Protein AF-A0A812QAG9-F1 (afdb_monomer_lite)

pLDDT: mean 77.65, std 22.78, range [25.92, 98.31]

Sequence (664 aa):
MPLLLDAAGLLHAEARAAWRAHPVFGRWWEGAVSALLARPFLTVRNLQTAVEHVLATSGYARPLLAPFFEWCIGHAAGITSLLALMQDLARPADGHYLPGPLQEVLLATLLGKAEALALARRLDETQQDPAAAPRLGLHVAGEAKPDAPQSGNPSFADSPPPPPHEPVPARPRLHLHWGEEPVPRLPAGGGPPILDGDTAQSVTGVSPPPGRNNTSPAPIDPIVPPAGRANVSQPSTPRAAAAGEGGAAGGMLTLRTALRAGLRLAAERSSPEEELKGWKLFMLAPRMLLHREPGTARISPEELQSRCDLFSQGLWQQLLQQAARAARASALVHIGEFSAVGHALVSEPLAPGNEDTLQQLCDPARRPNAPYAPISPDVLNYKPADAIAFPITAFLAALRTARRGAAACPSGMTNEHVRILLDEVEDSQLLHNVAERFAQANVPPDALAALRVGRVVALRKPGGGVRALIVGDVLTRLVGEAVFAYLDDTYVVAAPERIRELYVWYGRGPPAEVRSPTNSWLYVPLLHAALGALTDGALAQWRADPRAAPWWEEARRALAASAPVPVAALTEALIAAAIHNHEALPETALAEAATLPSSTLIHLGWVVRHLVGEDGYITAAGQAVCLETFGGAGLATTLDRRSDIFRYARRLTVTYGAIEPPPL

Organism: Symbiodinium pilosum (NCBI:txid2952)

Structure (mmCIF, N/CA/C/O backbone):
data_AF-A0A812QAG9-F1
#
_entry.id   AF-A0A812QAG9-F1
#
loop_
_atom_site.group_PDB
_atom_site.id
_atom_site.type_symbol
_atom_site.label_atom_id
_atom_site.label_alt_id
_atom_site.label_comp_id
_atom_site.label_asym_id
_atom_site.label_entity_id
_atom_site.label_seq_id
_atom_site.pdbx_PDB_ins_code
_atom_site.Cartn_x
_atom_site.Cartn_y
_atom_site.Cartn_z
_atom_site.occupancy
_atom_site.B_iso_or_equiv
_atom_site.auth_seq_id
_atom_site.auth_comp_id
_atom_site.auth_asym_id
_atom_site.auth_atom_id
_atom_site.pdbx_PDB_model_num
ATOM 1 N N . MET A 1 1 ? 21.819 29.635 1.040 1.00 92.44 1 MET A N 1
ATOM 2 C CA . MET A 1 1 ? 20.508 29.730 0.356 1.00 92.44 1 MET A CA 1
ATOM 3 C C . MET A 1 1 ? 20.567 29.643 -1.176 1.00 92.44 1 MET A C 1
ATOM 5 O O . MET A 1 1 ? 20.026 28.671 -1.688 1.00 92.44 1 MET A O 1
ATOM 9 N N . PRO A 1 2 ? 21.215 30.552 -1.941 1.00 93.75 2 PRO A N 1
ATOM 10 C CA . PRO A 1 2 ? 21.073 30.554 -3.408 1.00 93.75 2 PRO A CA 1
ATOM 11 C C . PRO A 1 2 ? 21.579 29.264 -4.075 1.00 93.75 2 PRO A C 1
ATOM 13 O O . PRO A 1 2 ? 20.993 28.807 -5.046 1.00 93.75 2 PRO A O 1
ATOM 16 N N . LEU A 1 3 ? 22.597 28.622 -3.492 1.00 94.19 3 LEU A N 1
ATOM 17 C CA . LEU A 1 3 ? 23.100 27.322 -3.938 1.00 94.19 3 LEU A CA 1
ATOM 18 C C . LEU A 1 3 ? 22.046 26.200 -3.834 1.00 94.19 3 LEU A C 1
ATOM 20 O O . LEU A 1 3 ? 21.896 25.416 -4.764 1.00 94.19 3 LEU A O 1
ATOM 24 N N . LEU A 1 4 ? 21.289 26.148 -2.729 1.00 94.44 4 LEU A N 1
ATOM 25 C CA . LEU A 1 4 ? 20.206 25.171 -2.537 1.00 94.44 4 LEU A CA 1
ATOM 26 C C . LEU A 1 4 ? 19.047 25.437 -3.506 1.00 94.44 4 LEU A C 1
ATOM 28 O O . LEU A 1 4 ? 18.485 24.495 -4.053 1.00 94.44 4 LEU A O 1
ATOM 32 N N . LEU A 1 5 ? 18.722 26.711 -3.757 1.00 94.25 5 LEU A N 1
ATOM 33 C CA . LEU A 1 5 ? 17.716 27.093 -4.754 1.00 94.25 5 LEU A CA 1
ATOM 34 C C . LEU A 1 5 ? 18.155 26.725 -6.177 1.00 94.25 5 LEU A C 1
ATOM 36 O O . LEU A 1 5 ? 17.312 26.318 -6.970 1.00 94.25 5 LEU A O 1
ATOM 40 N N . ASP A 1 6 ? 19.444 26.853 -6.513 1.00 95.12 6 ASP A N 1
ATOM 41 C CA . ASP A 1 6 ? 19.952 26.461 -7.833 1.00 95.12 6 ASP A CA 1
ATOM 42 C C . ASP A 1 6 ? 19.888 24.943 -8.019 1.00 95.12 6 ASP A C 1
ATOM 44 O O . ASP A 1 6 ? 19.341 24.468 -9.011 1.00 95.12 6 ASP A O 1
ATOM 48 N N . ALA A 1 7 ? 20.342 24.182 -7.018 1.00 94.69 7 ALA A N 1
ATOM 49 C CA . ALA A 1 7 ? 20.238 22.724 -7.016 1.00 94.69 7 ALA A CA 1
ATOM 50 C C . ALA A 1 7 ? 18.779 22.233 -7.053 1.00 94.69 7 ALA A C 1
ATOM 52 O O . ALA A 1 7 ? 18.483 21.234 -7.694 1.00 94.69 7 ALA A O 1
ATOM 53 N N . ALA A 1 8 ? 17.844 22.952 -6.429 1.00 93.12 8 ALA A N 1
ATOM 54 C CA . ALA A 1 8 ? 16.415 22.658 -6.528 1.00 93.12 8 ALA A CA 1
ATOM 55 C C . ALA A 1 8 ? 15.784 23.107 -7.861 1.00 93.12 8 ALA A C 1
ATOM 57 O O . ALA A 1 8 ? 14.608 22.855 -8.084 1.00 93.12 8 ALA A O 1
ATOM 58 N N . GLY A 1 9 ? 16.508 23.816 -8.732 1.00 92.81 9 GLY A N 1
ATOM 59 C CA . GLY A 1 9 ? 15.958 24.384 -9.966 1.00 92.81 9 GLY A CA 1
ATOM 60 C C . GLY A 1 9 ? 15.021 25.582 -9.758 1.00 92.81 9 GLY A C 1
ATOM 61 O O . GLY A 1 9 ? 14.353 26.000 -10.699 1.00 92.81 9 GLY A O 1
ATOM 62 N N . LEU A 1 10 ? 14.988 26.158 -8.555 1.00 92.25 10 LEU A N 1
ATOM 63 C CA . LEU A 1 10 ? 14.122 27.281 -8.180 1.00 92.25 10 LEU A CA 1
ATOM 64 C C . LEU A 1 10 ? 14.810 28.650 -8.334 1.00 92.25 10 LEU A C 1
ATOM 66 O O . LEU A 1 10 ? 14.139 29.677 -8.382 1.00 92.25 10 LEU A O 1
ATOM 70 N N . LEU A 1 11 ? 16.142 28.706 -8.429 1.00 93.44 11 LEU A N 1
ATOM 71 C CA . LEU A 1 11 ? 16.860 29.975 -8.607 1.00 93.44 11 LEU A CA 1
ATOM 72 C C . LEU A 1 11 ? 16.569 30.598 -9.986 1.00 93.44 11 LEU A C 1
ATOM 74 O O . LEU A 1 11 ? 16.701 29.921 -11.008 1.00 93.44 11 LEU A O 1
ATOM 78 N N . HIS A 1 12 ? 16.224 31.894 -10.023 1.00 92.25 12 HIS A N 1
ATOM 79 C CA . HIS A 1 12 ? 15.963 32.618 -11.274 1.00 92.25 12 HIS A CA 1
ATOM 80 C C . HIS A 1 12 ? 17.170 32.570 -12.218 1.00 92.25 12 HIS A C 1
ATOM 82 O O . HIS A 1 12 ? 18.316 32.642 -11.771 1.00 92.25 12 HIS A O 1
ATOM 88 N N . ALA A 1 13 ? 16.921 32.500 -13.529 1.00 89.38 13 ALA A N 1
ATOM 89 C CA . ALA A 1 13 ? 17.971 32.345 -14.538 1.00 89.38 13 ALA A CA 1
ATOM 90 C C . ALA A 1 13 ? 19.036 33.457 -14.474 1.00 89.38 13 ALA A C 1
ATOM 92 O O . ALA A 1 13 ? 20.227 33.168 -14.547 1.00 89.38 13 ALA A O 1
ATOM 93 N N . GLU A 1 14 ? 18.625 34.712 -14.266 1.00 90.75 14 GLU A N 1
ATOM 94 C CA . GLU A 1 14 ? 19.551 35.847 -14.115 1.00 90.75 14 GLU A CA 1
ATOM 95 C C . GLU A 1 14 ? 20.401 35.750 -12.843 1.00 90.75 14 GLU A C 1
ATOM 97 O O . GLU A 1 14 ? 21.613 35.956 -12.890 1.00 90.75 14 GLU A O 1
ATOM 102 N N . ALA A 1 15 ? 19.791 35.379 -11.712 1.00 89.94 15 ALA A N 1
ATOM 103 C CA . ALA A 1 15 ? 20.514 35.184 -10.461 1.00 89.94 15 ALA A CA 1
ATOM 104 C C . ALA A 1 15 ? 21.511 34.024 -10.596 1.00 89.94 15 ALA A C 1
ATOM 106 O O . ALA A 1 15 ? 22.678 34.165 -10.236 1.00 89.94 15 ALA A O 1
ATOM 107 N N . ARG A 1 16 ? 21.086 32.903 -11.190 1.00 94.44 16 ARG A N 1
ATOM 108 C CA . ARG A 1 16 ? 21.945 31.760 -11.519 1.00 94.44 16 ARG A CA 1
ATOM 109 C C . ARG A 1 16 ? 23.133 32.184 -12.385 1.00 94.44 16 ARG A C 1
ATOM 111 O O . ARG A 1 16 ? 24.269 31.856 -12.051 1.00 94.44 16 ARG A O 1
ATOM 118 N N . ALA A 1 17 ? 22.891 32.935 -13.460 1.00 91.94 17 ALA A N 1
ATOM 119 C CA . ALA A 1 17 ? 23.945 33.437 -14.337 1.00 91.94 17 ALA A CA 1
ATOM 120 C C . ALA A 1 17 ? 24.927 34.347 -13.584 1.00 91.94 17 ALA A C 1
ATOM 122 O O . ALA A 1 17 ? 26.137 34.194 -13.734 1.00 91.94 17 ALA A O 1
ATOM 123 N N . ALA A 1 18 ? 24.430 35.234 -12.720 1.00 92.69 18 ALA A N 1
ATOM 124 C CA . ALA A 1 18 ? 25.271 36.119 -11.923 1.00 92.69 18 ALA A CA 1
ATOM 125 C C . ALA A 1 18 ? 26.143 35.367 -10.903 1.00 92.69 18 ALA A C 1
ATOM 127 O O . ALA A 1 18 ? 27.331 35.663 -10.784 1.00 92.69 18 ALA A O 1
ATOM 128 N N . TRP A 1 19 ? 25.592 34.370 -10.201 1.00 92.81 19 TRP A N 1
ATOM 129 C CA . TRP A 1 19 ? 26.357 33.529 -9.270 1.00 92.81 19 TRP A CA 1
ATOM 130 C C . TRP A 1 19 ? 27.433 32.707 -9.992 1.00 92.81 19 TRP A C 1
ATOM 132 O O . TRP A 1 19 ? 28.563 32.624 -9.510 1.00 92.81 19 TRP A O 1
ATOM 142 N N . ARG A 1 20 ? 27.121 32.167 -11.178 1.00 93.69 20 ARG A N 1
ATOM 143 C CA . ARG A 1 20 ? 28.076 31.419 -12.016 1.00 93.69 20 ARG A CA 1
ATOM 144 C C . ARG A 1 20 ? 29.158 32.306 -12.632 1.00 93.69 20 ARG A C 1
ATOM 146 O O . ARG A 1 20 ? 30.300 31.877 -12.739 1.00 93.69 20 ARG A O 1
ATOM 153 N N . ALA A 1 21 ? 28.827 33.542 -13.001 1.00 92.12 21 ALA A N 1
ATOM 154 C CA . ALA A 1 21 ? 29.784 34.511 -13.536 1.00 92.12 21 ALA A CA 1
ATOM 155 C C . ALA A 1 21 ? 30.656 35.165 -12.449 1.00 92.12 21 ALA A C 1
ATOM 157 O O . ALA A 1 21 ? 31.622 35.862 -12.764 1.00 92.12 21 ALA A O 1
ATOM 158 N N . HIS A 1 22 ? 30.330 34.967 -11.169 1.00 91.62 22 HIS A N 1
ATOM 159 C CA . HIS A 1 22 ? 31.039 35.621 -10.083 1.00 91.62 22 HIS A CA 1
ATOM 160 C C . HIS A 1 22 ? 32.495 35.115 -9.968 1.00 91.62 22 HIS A C 1
ATOM 162 O O . HIS A 1 22 ? 32.698 33.903 -9.860 1.00 91.62 22 HIS A O 1
ATOM 168 N N . PRO A 1 23 ? 33.521 35.993 -9.895 1.00 87.19 23 PRO A N 1
ATOM 169 C CA . PRO A 1 23 ? 34.934 35.586 -9.938 1.00 87.19 23 PRO A CA 1
ATOM 170 C C . PRO A 1 23 ? 35.362 34.582 -8.859 1.00 87.19 23 PRO A C 1
ATOM 172 O O . PRO A 1 23 ? 36.240 33.748 -9.099 1.00 87.19 23 PRO A O 1
ATOM 175 N N . VAL A 1 24 ? 34.745 34.680 -7.676 1.00 86.88 24 VAL A N 1
ATOM 176 C CA . VAL A 1 24 ? 34.999 33.802 -6.523 1.00 86.88 24 VAL A CA 1
ATOM 177 C C . VAL A 1 24 ? 34.106 32.559 -6.548 1.00 86.88 24 VAL A C 1
ATOM 179 O O . VAL A 1 24 ? 34.612 31.445 -6.660 1.00 86.88 24 VAL A O 1
ATOM 182 N N . PHE A 1 25 ? 32.781 32.734 -6.496 1.00 88.94 25 PHE A N 1
ATOM 183 C CA . PHE A 1 25 ? 31.821 31.628 -6.434 1.00 88.94 25 PHE A CA 1
ATOM 184 C C . PHE A 1 25 ? 31.787 30.763 -7.697 1.00 88.94 25 PHE A C 1
ATOM 186 O O . PHE A 1 25 ? 31.749 29.539 -7.589 1.00 88.94 25 PHE A O 1
ATOM 193 N N . GLY A 1 26 ? 31.869 31.365 -8.886 1.00 89.88 26 GLY A N 1
ATOM 194 C CA . GLY A 1 26 ? 31.726 30.671 -10.168 1.00 89.88 26 GLY A CA 1
ATOM 195 C C . GLY A 1 26 ? 32.698 29.506 -10.357 1.00 89.88 26 GLY A C 1
ATOM 196 O O . GLY A 1 26 ? 32.337 28.488 -10.940 1.00 89.88 26 GLY A O 1
ATOM 197 N N . ARG A 1 27 ? 33.903 29.602 -9.774 1.00 90.38 27 ARG A N 1
ATOM 198 C CA . ARG A 1 27 ? 34.944 28.560 -9.858 1.00 90.38 27 ARG A CA 1
ATOM 199 C C . ARG A 1 27 ? 34.547 27.241 -9.206 1.00 90.38 27 ARG A C 1
ATOM 201 O O . ARG A 1 27 ? 35.084 26.201 -9.573 1.00 90.38 27 ARG A O 1
ATOM 208 N N . TRP A 1 28 ? 33.657 27.277 -8.220 1.00 90.81 28 TRP A N 1
ATOM 209 C CA . TRP A 1 28 ? 33.225 26.085 -7.495 1.00 90.81 28 TRP A CA 1
ATOM 210 C C . TRP A 1 28 ? 31.714 25.861 -7.513 1.00 90.81 28 TRP A C 1
ATOM 212 O O . TRP A 1 28 ? 31.268 24.796 -7.088 1.00 90.81 28 TRP A O 1
ATOM 222 N N . TRP A 1 29 ? 30.937 26.823 -8.015 1.00 94.19 29 TRP A N 1
ATOM 223 C CA . TRP A 1 29 ? 29.477 26.796 -8.008 1.00 94.19 29 TRP A CA 1
ATOM 224 C C . TRP A 1 29 ? 28.905 25.552 -8.690 1.00 94.19 29 TRP A C 1
ATOM 226 O O . TRP A 1 29 ? 28.160 24.805 -8.065 1.00 94.19 29 TRP A O 1
ATOM 236 N N . GLU A 1 30 ? 29.309 25.279 -9.934 1.00 91.00 30 GLU A N 1
ATOM 237 C CA . GLU A 1 30 ? 28.824 24.118 -10.702 1.00 91.00 30 GLU A CA 1
ATOM 238 C C . GLU A 1 30 ? 29.173 22.791 -10.028 1.00 91.00 30 GLU A C 1
ATOM 240 O O . GLU A 1 30 ? 28.354 21.875 -9.983 1.00 91.00 30 GLU A O 1
ATOM 245 N N . GLY A 1 31 ? 30.375 22.701 -9.450 1.00 90.00 31 GLY A N 1
ATOM 246 C CA . GLY A 1 31 ? 30.796 21.526 -8.692 1.00 90.00 31 GLY A CA 1
ATOM 247 C C . GLY A 1 31 ? 29.936 21.318 -7.446 1.00 90.00 31 GLY A C 1
ATOM 248 O O . GLY A 1 31 ? 29.542 20.193 -7.155 1.00 90.00 31 GLY A O 1
ATOM 249 N N . ALA A 1 32 ? 29.588 22.397 -6.741 1.00 91.25 32 ALA A N 1
ATOM 250 C CA . ALA A 1 32 ? 28.729 22.333 -5.565 1.00 91.25 32 ALA A CA 1
ATOM 251 C C . ALA A 1 32 ? 27.269 21.996 -5.922 1.00 91.25 32 ALA A C 1
ATOM 253 O O . ALA A 1 32 ? 26.661 21.174 -5.242 1.00 91.25 32 ALA A O 1
ATOM 254 N N . VAL A 1 33 ? 26.718 22.561 -7.004 1.00 93.94 33 VAL A N 1
ATOM 255 C CA . VAL A 1 33 ? 25.378 22.205 -7.508 1.00 93.94 33 VAL A CA 1
ATOM 256 C C . VAL A 1 33 ? 25.337 20.742 -7.948 1.00 93.94 33 VAL A C 1
ATOM 258 O O . VAL A 1 33 ? 24.439 20.009 -7.544 1.00 93.94 33 VAL A O 1
ATOM 261 N N . SER A 1 34 ? 26.339 20.290 -8.705 1.00 89.75 34 SER A N 1
ATOM 262 C CA . SER A 1 34 ? 26.442 18.892 -9.143 1.00 89.75 34 SER A CA 1
ATOM 263 C C . SER A 1 34 ? 26.548 17.933 -7.957 1.00 89.75 34 SER A C 1
ATOM 265 O O . SER A 1 34 ? 25.888 16.898 -7.944 1.00 89.75 34 SER A O 1
ATOM 267 N N . ALA A 1 35 ? 27.323 18.292 -6.928 1.00 88.38 35 ALA A N 1
ATOM 268 C CA . ALA A 1 35 ? 27.444 17.492 -5.712 1.00 88.38 35 ALA A CA 1
ATOM 269 C C . ALA A 1 35 ? 26.123 17.408 -4.929 1.00 88.38 35 ALA A C 1
ATOM 271 O O . ALA A 1 35 ? 25.785 16.339 -4.429 1.00 88.38 35 ALA A O 1
ATOM 272 N N . LEU A 1 36 ? 25.347 18.496 -4.859 1.00 90.25 36 LEU A N 1
ATOM 273 C CA . LEU A 1 36 ? 24.009 18.473 -4.252 1.00 90.25 36 LEU A CA 1
ATOM 274 C C . LEU A 1 36 ? 23.038 17.588 -5.045 1.00 90.25 36 LEU A C 1
ATOM 276 O O . LEU A 1 36 ? 22.261 16.846 -4.451 1.00 90.25 36 LEU A O 1
ATOM 280 N N . LEU A 1 37 ? 23.098 17.641 -6.377 1.00 86.81 37 LEU A N 1
ATOM 281 C CA . LEU A 1 37 ? 22.245 16.845 -7.264 1.00 86.81 37 LEU A CA 1
ATOM 282 C C . LEU A 1 37 ? 22.613 15.357 -7.296 1.00 86.81 37 LEU A C 1
ATOM 284 O O . LEU A 1 37 ? 21.757 14.533 -7.608 1.00 86.81 37 LEU A O 1
ATOM 288 N N . ALA A 1 38 ? 23.847 14.997 -6.935 1.00 84.56 38 ALA A N 1
ATOM 289 C CA . ALA A 1 38 ? 24.284 13.604 -6.841 1.00 84.56 38 ALA A CA 1
ATOM 290 C C . ALA A 1 38 ? 23.555 12.814 -5.736 1.00 84.56 38 ALA A C 1
ATOM 292 O O . ALA A 1 38 ? 23.584 11.584 -5.742 1.00 84.56 38 ALA A O 1
ATOM 293 N N . ARG A 1 39 ? 22.880 13.499 -4.799 1.00 83.50 39 ARG A N 1
ATOM 294 C CA . ARG A 1 39 ? 22.003 12.896 -3.783 1.00 83.50 39 ARG A CA 1
ATOM 295 C C . ARG A 1 39 ? 20.600 13.503 -3.861 1.00 83.50 39 ARG A C 1
ATOM 297 O O . ARG A 1 39 ? 20.243 14.327 -3.024 1.00 83.50 39 ARG A O 1
ATOM 304 N N . PRO A 1 40 ? 19.785 13.114 -4.855 1.00 76.19 40 PRO A N 1
ATOM 305 C CA . PRO A 1 40 ? 18.512 13.784 -5.124 1.00 76.19 40 PRO A CA 1
ATOM 306 C C . PRO A 1 40 ? 17.453 13.569 -4.034 1.00 76.19 40 PRO A C 1
ATOM 308 O O . PRO A 1 40 ? 16.478 14.322 -3.985 1.00 76.19 40 PRO A O 1
ATOM 311 N N . PHE A 1 41 ? 17.649 12.578 -3.158 1.00 84.25 41 PHE A N 1
ATOM 312 C CA . PHE A 1 41 ? 16.663 12.130 -2.185 1.00 84.25 41 PHE A CA 1
ATOM 313 C C . PHE A 1 41 ? 17.180 12.154 -0.746 1.00 84.25 41 PHE A C 1
ATOM 315 O O . PHE A 1 41 ? 18.344 11.867 -0.464 1.00 84.25 41 PHE A O 1
ATOM 322 N N . LEU A 1 42 ? 16.275 12.492 0.169 1.00 87.12 42 LEU A N 1
ATOM 323 C CA . LEU A 1 42 ? 16.502 12.591 1.603 1.00 87.12 42 LEU A CA 1
ATOM 324 C C . LEU A 1 42 ? 15.410 11.818 2.337 1.00 87.12 42 LEU A C 1
ATOM 326 O O . LEU A 1 42 ? 14.222 12.062 2.136 1.00 87.12 42 LEU A O 1
ATOM 330 N N . THR A 1 43 ? 15.792 10.936 3.255 1.00 90.00 43 THR A N 1
ATOM 331 C CA . THR A 1 43 ? 14.821 10.336 4.176 1.00 90.00 43 THR A CA 1
ATOM 332 C C . THR A 1 43 ? 14.389 11.389 5.197 1.00 90.00 43 THR A C 1
ATOM 334 O O . THR A 1 43 ? 15.246 11.964 5.883 1.00 90.00 43 THR A O 1
ATOM 337 N N . VAL A 1 44 ? 13.082 11.606 5.357 1.00 91.25 44 VAL A N 1
ATOM 338 C CA . VAL A 1 44 ? 12.542 12.621 6.282 1.00 91.25 44 VAL A CA 1
ATOM 339 C C . VAL A 1 44 ? 13.009 12.376 7.716 1.00 91.25 44 VAL A C 1
ATOM 341 O O . VAL A 1 44 ? 13.394 13.313 8.412 1.00 91.25 44 VAL A O 1
ATOM 344 N N . ARG A 1 45 ? 13.089 11.105 8.129 1.00 88.69 45 ARG A N 1
ATOM 345 C CA . ARG A 1 45 ? 13.575 10.712 9.456 1.00 88.69 45 ARG A CA 1
ATOM 346 C C . ARG A 1 45 ? 15.027 11.126 9.710 1.00 88.69 45 ARG A C 1
ATOM 348 O O . ARG A 1 45 ? 15.289 11.748 10.734 1.00 88.69 45 ARG A O 1
ATOM 355 N N . ASN A 1 46 ? 15.963 10.826 8.802 1.00 87.50 46 ASN A N 1
ATOM 356 C CA . ASN A 1 46 ? 17.367 11.215 9.006 1.00 87.50 46 ASN A CA 1
ATOM 357 C C . ASN A 1 46 ? 17.522 12.735 9.022 1.00 87.50 46 ASN A C 1
ATOM 359 O O . ASN A 1 46 ? 18.304 13.260 9.811 1.00 87.50 46 ASN A O 1
ATOM 363 N N . LEU A 1 47 ? 16.748 13.439 8.191 1.00 91.88 47 LEU A N 1
ATOM 364 C CA . LEU A 1 47 ? 16.753 14.893 8.175 1.00 91.88 47 LEU A CA 1
ATOM 365 C C . LEU A 1 47 ? 16.236 15.466 9.500 1.00 91.88 47 LEU A C 1
ATOM 367 O O . LEU A 1 47 ? 16.879 16.337 10.080 1.00 91.88 47 LEU A O 1
ATOM 371 N N . GLN A 1 48 ? 15.126 14.935 10.020 1.00 93.44 48 GLN A N 1
ATOM 372 C CA . GLN A 1 48 ? 14.592 15.313 11.325 1.00 93.44 48 GLN A CA 1
ATOM 373 C C . GLN A 1 48 ? 15.618 15.077 12.440 1.00 93.44 48 GLN A C 1
ATOM 375 O O . GLN A 1 48 ? 15.901 15.995 13.206 1.00 93.44 48 GLN A O 1
ATOM 380 N N . THR A 1 49 ? 16.219 13.885 12.502 1.00 91.06 49 THR A N 1
ATOM 381 C CA . THR A 1 49 ? 17.238 13.552 13.508 1.00 91.06 49 THR A CA 1
ATOM 382 C C . THR A 1 49 ? 18.458 14.471 13.413 1.00 91.06 49 THR A C 1
ATOM 384 O O . THR A 1 49 ? 18.980 14.910 14.438 1.00 91.06 49 THR A O 1
ATOM 387 N N . ALA A 1 50 ? 18.901 14.816 12.202 1.00 89.81 50 ALA A N 1
ATOM 388 C CA . ALA A 1 50 ? 20.017 15.736 12.006 1.00 89.81 50 ALA A CA 1
ATOM 389 C C . ALA A 1 50 ? 19.681 17.167 12.466 1.00 89.81 50 ALA A C 1
ATOM 391 O O . ALA A 1 50 ? 20.502 17.805 13.126 1.00 89.81 50 ALA A O 1
ATOM 392 N N . VAL A 1 51 ? 18.466 17.656 12.194 1.00 90.50 51 VAL A N 1
ATOM 393 C CA . VAL A 1 51 ? 17.994 18.964 12.682 1.00 90.50 51 VAL A CA 1
ATOM 394 C C . VAL A 1 51 ? 17.868 18.991 14.204 1.00 90.50 51 VAL A C 1
ATOM 396 O O . VAL A 1 51 ? 18.294 19.959 14.833 1.00 90.50 51 VAL A O 1
ATOM 399 N N . GLU A 1 52 ? 17.336 17.934 14.816 1.00 91.12 52 GLU A N 1
ATOM 400 C CA . GLU A 1 52 ? 17.261 17.802 16.276 1.00 91.12 52 GLU A CA 1
ATOM 401 C C . GLU A 1 52 ? 18.653 17.811 16.919 1.00 91.12 52 GLU A C 1
ATOM 403 O O . GLU A 1 52 ? 18.856 18.477 17.935 1.00 91.12 52 GLU A O 1
ATOM 408 N N . HIS A 1 53 ? 19.626 17.136 16.300 1.00 89.25 53 HIS A N 1
ATOM 409 C CA . HIS A 1 53 ? 21.011 17.154 16.758 1.00 89.25 53 HIS A CA 1
ATOM 410 C C . HIS A 1 53 ? 21.614 18.561 16.695 1.00 89.25 53 HIS A C 1
ATOM 412 O O . HIS A 1 53 ? 22.156 19.030 17.695 1.00 89.25 53 HIS A O 1
ATOM 418 N N . VAL A 1 54 ? 21.468 19.261 15.563 1.00 86.75 54 VAL A N 1
ATOM 419 C CA . VAL A 1 54 ? 21.973 20.634 15.422 1.00 86.75 54 VAL A CA 1
ATOM 420 C C . VAL A 1 54 ? 21.328 21.550 16.454 1.00 86.75 54 VAL A C 1
ATOM 422 O O . VAL A 1 54 ? 22.049 22.267 17.145 1.00 86.75 54 VAL A O 1
ATOM 425 N N . LEU A 1 55 ? 20.008 21.486 16.642 1.00 86.81 55 LEU A N 1
ATOM 426 C CA . LEU A 1 55 ? 19.311 22.264 17.671 1.00 86.81 55 LEU A CA 1
ATOM 427 C C . LEU A 1 55 ? 19.886 22.043 19.075 1.00 86.81 55 LEU A C 1
ATOM 429 O O . LEU A 1 55 ? 20.066 23.007 19.818 1.00 86.81 55 LEU A O 1
ATOM 433 N N . ALA A 1 56 ? 20.201 20.794 19.422 1.00 87.44 56 ALA A N 1
ATOM 434 C CA . ALA A 1 56 ? 20.772 20.453 20.720 1.00 87.44 56 ALA A CA 1
ATOM 435 C C . ALA A 1 56 ? 22.189 21.020 20.919 1.00 87.44 56 ALA A C 1
ATOM 437 O O . ALA A 1 56 ? 22.556 21.349 22.045 1.00 87.44 56 ALA A O 1
ATOM 438 N N . THR A 1 57 ? 22.984 21.151 19.852 1.00 86.75 57 THR A N 1
ATOM 439 C CA . THR A 1 57 ? 24.397 21.558 19.948 1.00 86.75 57 THR A CA 1
ATOM 440 C C . THR A 1 57 ? 24.648 23.047 19.736 1.00 86.75 57 THR A C 1
ATOM 442 O O . THR A 1 57 ? 25.666 23.556 20.191 1.00 86.75 57 THR A O 1
ATOM 445 N N . SER A 1 58 ? 23.763 23.752 19.033 1.00 81.44 58 SER A N 1
ATOM 446 C CA . SER A 1 58 ? 24.004 25.137 18.586 1.00 81.44 58 SER A CA 1
ATOM 447 C C . SER A 1 58 ? 23.147 26.189 19.298 1.00 81.44 58 SER A C 1
ATOM 449 O O . SER A 1 58 ? 23.347 27.384 19.097 1.00 81.44 58 SER A O 1
ATOM 451 N N . GLY A 1 59 ? 22.217 25.770 20.165 1.00 85.75 59 GLY A N 1
ATOM 452 C CA . GLY A 1 59 ? 21.421 26.680 20.995 1.00 85.75 59 GLY A CA 1
ATOM 453 C C . GLY A 1 59 ? 20.354 27.478 20.237 1.00 85.75 59 GLY A C 1
ATOM 454 O O . GLY A 1 59 ? 19.787 28.417 20.797 1.00 85.75 59 GLY A O 1
ATOM 455 N N . TYR A 1 60 ? 20.055 27.130 18.980 1.00 85.38 60 TYR A N 1
ATOM 456 C CA . TYR A 1 60 ? 18.970 27.774 18.236 1.00 85.38 60 TYR A CA 1
ATOM 457 C C . TYR A 1 60 ? 17.605 27.513 18.877 1.00 85.38 60 TYR A C 1
ATOM 459 O O . TYR A 1 60 ? 17.311 26.443 19.412 1.00 85.38 60 TYR A O 1
ATOM 467 N N . ALA A 1 61 ? 16.723 28.504 18.766 1.00 84.06 61 ALA A N 1
ATOM 468 C CA . ALA A 1 61 ? 15.371 28.409 19.283 1.00 84.06 61 ALA A CA 1
ATOM 469 C C . ALA A 1 61 ? 14.520 27.460 18.416 1.00 84.06 61 ALA A C 1
ATOM 471 O O . ALA A 1 61 ? 14.270 27.733 17.240 1.00 84.06 61 ALA A O 1
ATOM 472 N N . ARG A 1 62 ? 13.998 26.384 19.023 1.00 88.25 62 ARG A N 1
ATOM 473 C CA . ARG A 1 62 ? 13.070 25.422 18.391 1.00 88.25 62 ARG A CA 1
ATOM 474 C C . ARG A 1 62 ? 11.886 26.061 17.632 1.00 88.25 62 ARG A C 1
ATOM 476 O O . ARG A 1 62 ? 11.545 25.526 16.580 1.00 88.25 62 ARG A O 1
ATOM 483 N N . PRO A 1 63 ? 11.283 27.189 18.075 1.00 90.81 63 PRO A N 1
ATOM 484 C CA . PRO A 1 63 ? 10.188 27.835 17.344 1.00 90.81 63 PRO A CA 1
ATOM 485 C C . PRO A 1 63 ? 10.524 28.237 15.903 1.00 90.81 63 PRO A C 1
ATOM 487 O O . PRO A 1 63 ? 9.644 28.192 15.051 1.00 90.81 63 PRO A O 1
ATOM 490 N N . LEU A 1 64 ? 11.788 28.559 15.599 1.00 84.19 64 LEU A N 1
ATOM 491 C CA . LEU A 1 64 ? 12.213 28.914 14.236 1.00 84.19 64 LEU A CA 1
ATOM 492 C C . LEU A 1 64 ? 12.107 27.740 13.251 1.00 84.19 64 LEU A C 1
ATOM 494 O O . LEU A 1 64 ? 12.096 27.950 12.044 1.00 84.19 64 LEU A O 1
ATOM 498 N N . LEU A 1 65 ? 12.029 26.509 13.763 1.00 90.56 65 LEU A N 1
ATOM 499 C CA . LEU A 1 65 ? 11.933 25.277 12.984 1.00 90.56 65 LEU A CA 1
ATOM 500 C C . LEU A 1 65 ? 10.582 24.573 13.160 1.00 90.56 65 LEU A C 1
ATOM 502 O O . LEU A 1 65 ? 10.418 23.454 12.681 1.00 90.56 65 LEU A O 1
ATOM 506 N N . ALA A 1 66 ? 9.602 25.206 13.813 1.00 90.94 66 ALA A N 1
ATOM 507 C CA . ALA A 1 66 ? 8.266 24.630 13.963 1.00 90.94 66 ALA A CA 1
ATOM 508 C C . ALA A 1 66 ? 7.635 24.219 12.611 1.00 90.94 66 ALA A C 1
ATOM 510 O O . ALA A 1 66 ? 7.188 23.075 12.524 1.00 90.94 66 ALA A O 1
ATOM 511 N N . PRO A 1 67 ? 7.712 25.031 11.529 1.00 91.31 67 PRO A N 1
ATOM 512 C CA . PRO A 1 67 ? 7.186 24.626 10.222 1.00 91.31 67 PRO A CA 1
ATOM 513 C C . PRO A 1 67 ? 7.861 23.371 9.654 1.00 91.31 67 PRO A C 1
ATOM 515 O O . PRO A 1 67 ? 7.210 22.552 9.016 1.00 91.31 67 PRO A O 1
ATOM 518 N N . PHE A 1 68 ? 9.161 23.190 9.917 1.00 93.50 68 PHE A N 1
ATOM 519 C CA . PHE A 1 68 ? 9.893 21.993 9.503 1.00 93.50 68 PHE A CA 1
ATOM 520 C C . PHE A 1 68 ? 9.420 20.750 10.266 1.00 93.50 68 PHE A C 1
ATOM 522 O O . PHE A 1 68 ? 9.187 19.711 9.658 1.00 93.50 68 PHE A O 1
ATOM 529 N N . PHE A 1 69 ? 9.239 20.840 11.586 1.00 94.06 69 PHE A N 1
ATOM 530 C CA . PHE A 1 69 ? 8.762 19.698 12.371 1.00 94.06 69 PHE A CA 1
ATOM 531 C C . PHE A 1 69 ? 7.310 19.326 12.053 1.00 94.06 69 PHE A C 1
ATOM 533 O O . PHE A 1 69 ? 6.997 18.140 11.978 1.00 94.06 69 PHE A O 1
ATOM 540 N N . GLU A 1 70 ? 6.441 20.310 11.816 1.00 93.06 70 GLU A N 1
ATOM 541 C CA . GLU A 1 70 ? 5.081 20.070 11.317 1.00 93.06 70 GLU A CA 1
ATOM 542 C C . GLU A 1 70 ? 5.104 19.364 9.959 1.00 93.06 70 GLU A C 1
ATOM 544 O O . GLU A 1 70 ? 4.401 18.371 9.759 1.00 93.06 70 GLU A O 1
ATOM 549 N N . TRP A 1 71 ? 5.973 19.818 9.052 1.00 94.06 71 TRP A N 1
ATOM 550 C CA . TRP A 1 71 ? 6.180 19.166 7.765 1.00 94.06 71 TRP A CA 1
ATOM 551 C C . TRP A 1 71 ? 6.667 17.716 7.927 1.00 94.06 71 TRP A C 1
ATOM 553 O O . TRP A 1 71 ? 6.105 16.818 7.300 1.00 94.06 71 TRP A O 1
ATOM 563 N N . CYS A 1 72 ? 7.626 17.450 8.820 1.00 93.19 72 CYS A N 1
ATOM 564 C CA . CYS A 1 72 ? 8.111 16.094 9.103 1.00 93.19 72 CYS A CA 1
ATOM 565 C C . CYS A 1 72 ? 7.007 15.166 9.625 1.00 93.19 72 CYS A C 1
ATOM 567 O O . CYS A 1 72 ? 6.967 14.004 9.233 1.00 93.19 72 CYS A O 1
ATOM 569 N N . ILE A 1 73 ? 6.084 15.655 10.461 1.00 90.06 73 ILE A N 1
ATOM 570 C CA . ILE A 1 73 ? 4.943 14.860 10.953 1.00 90.06 73 ILE A CA 1
ATOM 571 C C . ILE A 1 73 ? 4.049 14.416 9.788 1.00 90.06 73 ILE A C 1
ATOM 573 O O . ILE A 1 73 ? 3.628 13.260 9.742 1.00 90.06 73 ILE A O 1
ATOM 577 N N . GLY A 1 74 ? 3.807 15.306 8.820 1.00 90.19 74 GLY A N 1
ATOM 578 C CA . GLY A 1 74 ? 3.058 14.987 7.602 1.00 90.19 74 GLY A CA 1
ATOM 579 C C . GLY A 1 74 ? 3.757 13.984 6.675 1.00 90.19 74 GLY A C 1
ATOM 580 O O . GLY A 1 74 ? 3.087 13.316 5.892 1.00 90.19 74 GLY A O 1
ATOM 581 N N . HIS A 1 75 ? 5.081 13.836 6.796 1.00 91.12 75 HIS A N 1
ATOM 582 C CA . HIS A 1 75 ? 5.925 13.061 5.878 1.00 91.12 75 HIS A CA 1
ATOM 583 C C . HIS A 1 75 ? 6.782 11.992 6.586 1.00 91.12 75 HIS A C 1
ATOM 585 O O . HIS A 1 75 ? 7.787 11.540 6.042 1.00 91.12 75 HIS A O 1
ATOM 591 N N . ALA A 1 76 ? 6.399 11.559 7.792 1.00 74.81 76 ALA A N 1
ATOM 592 C CA . ALA A 1 76 ? 7.257 10.792 8.708 1.00 74.81 76 ALA A CA 1
ATOM 593 C C . ALA A 1 76 ? 7.772 9.437 8.170 1.00 74.81 76 ALA A C 1
ATOM 595 O O . ALA A 1 76 ? 8.786 8.932 8.651 1.00 74.81 76 ALA A O 1
ATOM 596 N N . ALA A 1 77 ? 7.095 8.850 7.177 1.00 63.34 77 ALA A N 1
ATOM 597 C CA . ALA A 1 77 ? 7.490 7.598 6.520 1.00 63.34 77 ALA A CA 1
ATOM 598 C C . ALA A 1 77 ? 8.086 7.804 5.111 1.00 63.34 77 ALA A C 1
ATOM 600 O O . ALA A 1 77 ? 8.301 6.834 4.392 1.00 63.34 77 ALA A O 1
ATOM 601 N N . GLY A 1 78 ? 8.304 9.055 4.694 1.00 82.62 78 GLY A N 1
ATOM 602 C CA . GLY A 1 78 ? 8.625 9.409 3.316 1.00 82.62 78 GLY A CA 1
ATOM 603 C C . GLY A 1 78 ? 10.112 9.615 3.027 1.00 82.62 78 GLY A C 1
ATOM 604 O O . GLY A 1 78 ? 10.921 9.977 3.889 1.00 82.62 78 GLY A O 1
ATOM 605 N N . ILE A 1 79 ? 10.433 9.450 1.750 1.00 84.06 79 ILE A N 1
ATOM 606 C CA . ILE A 1 79 ? 11.606 10.018 1.092 1.00 84.06 79 ILE A CA 1
ATOM 607 C C . ILE A 1 79 ? 11.133 11.307 0.413 1.00 84.06 79 ILE A C 1
ATOM 609 O O . ILE A 1 79 ? 10.058 11.337 -0.183 1.00 84.06 79 ILE A O 1
ATOM 613 N N . THR A 1 80 ? 11.911 12.379 0.515 1.00 89.69 80 THR A N 1
ATOM 614 C CA . THR A 1 80 ? 11.640 13.646 -0.172 1.00 89.69 80 THR A CA 1
ATOM 615 C C . THR A 1 80 ? 12.770 13.976 -1.137 1.00 89.69 80 THR A C 1
ATOM 617 O O . THR A 1 80 ? 13.891 13.496 -0.968 1.00 89.69 80 THR A O 1
ATOM 620 N N . SER A 1 81 ? 12.498 14.815 -2.132 1.00 90.88 81 SER A N 1
ATOM 621 C CA . SER A 1 81 ? 13.545 15.422 -2.955 1.00 90.88 81 SER A CA 1
ATOM 622 C C . SER A 1 81 ? 13.906 16.810 -2.434 1.00 90.88 81 SER A C 1
ATOM 624 O O . SER A 1 81 ? 13.103 17.453 -1.753 1.00 90.88 81 SER A O 1
ATOM 626 N N . LEU A 1 82 ? 15.093 17.313 -2.791 1.00 91.38 82 LEU A N 1
ATOM 627 C CA . LEU A 1 82 ? 15.459 18.698 -2.475 1.00 91.38 82 LEU A CA 1
ATOM 628 C C . LEU A 1 82 ? 14.434 19.691 -3.053 1.00 91.38 82 LEU A C 1
ATOM 630 O O . LEU A 1 82 ? 14.062 20.633 -2.365 1.00 91.38 82 LEU A O 1
ATOM 634 N N . LEU A 1 83 ? 13.926 19.461 -4.271 1.00 92.19 83 LEU A N 1
ATOM 635 C CA . LEU A 1 83 ? 12.894 20.308 -4.879 1.00 92.19 83 LEU A CA 1
ATOM 636 C C . LEU A 1 83 ? 11.606 20.333 -4.045 1.00 92.19 83 LEU A C 1
ATOM 638 O O . LEU A 1 83 ? 11.141 21.416 -3.699 1.00 92.19 83 LEU A O 1
ATOM 642 N N . ALA A 1 84 ? 11.057 19.164 -3.705 1.00 87.50 84 ALA A N 1
ATOM 643 C CA . ALA A 1 84 ? 9.811 19.070 -2.943 1.00 87.50 84 ALA A CA 1
ATOM 644 C C . ALA A 1 84 ? 9.955 19.720 -1.559 1.00 87.50 84 ALA A C 1
ATOM 646 O O . ALA A 1 84 ? 9.140 20.547 -1.159 1.00 87.50 84 ALA A O 1
ATOM 647 N N . LEU A 1 85 ? 11.064 19.436 -0.870 1.00 91.88 85 LEU A N 1
ATOM 648 C CA . LEU A 1 85 ? 11.370 20.051 0.416 1.00 91.88 85 LEU A CA 1
ATOM 649 C C . LEU A 1 85 ? 11.480 21.579 0.317 1.00 91.88 85 LEU A C 1
ATOM 651 O O . LEU A 1 85 ? 10.965 22.301 1.171 1.00 91.88 85 LEU A O 1
ATOM 655 N N . MET A 1 86 ? 12.149 22.082 -0.721 1.00 92.56 86 MET A N 1
ATOM 656 C CA . MET A 1 86 ? 12.293 23.517 -0.947 1.00 92.56 86 MET A CA 1
ATOM 657 C C . MET A 1 86 ? 10.951 24.187 -1.255 1.00 92.56 86 MET A C 1
ATOM 659 O O . MET A 1 86 ? 10.713 25.286 -0.766 1.00 92.56 86 MET A O 1
ATOM 663 N N . GLN A 1 87 ? 10.066 23.544 -2.018 1.00 88.19 87 GLN A N 1
ATOM 664 C CA . GLN A 1 87 ? 8.733 24.075 -2.321 1.00 88.19 87 GLN A CA 1
ATOM 665 C C . GLN A 1 87 ? 7.853 24.190 -1.070 1.00 88.19 87 GLN A C 1
ATOM 667 O O . GLN A 1 87 ? 7.151 25.188 -0.910 1.00 88.19 87 GLN A O 1
ATOM 672 N N . ASP A 1 88 ? 7.934 23.212 -0.168 1.00 88.81 88 ASP A N 1
ATOM 673 C CA . ASP A 1 88 ? 7.100 23.180 1.034 1.00 88.81 88 ASP A CA 1
ATOM 674 C C . ASP A 1 88 ? 7.616 24.100 2.150 1.00 88.81 88 ASP A C 1
ATOM 676 O O . ASP A 1 88 ? 6.828 24.697 2.894 1.00 88.81 88 ASP A O 1
ATOM 680 N N . LEU A 1 89 ? 8.942 24.222 2.286 1.00 90.19 89 LEU A N 1
ATOM 681 C CA . LEU A 1 89 ? 9.564 24.925 3.411 1.00 90.19 89 LEU A CA 1
ATOM 682 C C . LEU A 1 89 ? 10.061 26.331 3.070 1.00 90.19 89 LEU A C 1
ATOM 684 O O . LEU A 1 89 ? 10.030 27.203 3.938 1.00 90.19 89 LEU A O 1
ATOM 688 N N . ALA A 1 90 ? 10.512 26.583 1.840 1.00 87.94 90 ALA A N 1
ATOM 689 C CA . ALA A 1 90 ? 11.021 27.892 1.437 1.00 87.94 90 ALA A CA 1
ATOM 690 C C . ALA A 1 90 ? 9.895 28.733 0.829 1.00 87.94 90 ALA A C 1
ATOM 692 O O . ALA A 1 90 ? 9.770 28.870 -0.392 1.00 87.94 90 ALA A O 1
ATOM 693 N N . ARG A 1 91 ? 9.059 29.296 1.706 1.00 80.06 91 ARG A N 1
ATOM 694 C CA . ARG A 1 91 ? 7.864 30.051 1.315 1.00 80.06 91 ARG A CA 1
ATOM 695 C C . ARG A 1 91 ? 8.230 31.321 0.525 1.00 80.06 91 ARG A C 1
ATOM 697 O O . ARG A 1 91 ? 9.107 32.069 0.964 1.00 80.06 91 ARG A O 1
ATOM 704 N N . PRO A 1 92 ? 7.522 31.630 -0.581 1.00 76.00 92 PRO A N 1
ATOM 705 C CA . PRO A 1 92 ? 7.735 32.865 -1.343 1.00 76.00 92 PRO A CA 1
ATOM 706 C C . PRO A 1 92 ? 7.573 34.135 -0.500 1.00 76.00 92 PRO A C 1
ATOM 708 O O . PRO A 1 92 ? 8.376 35.056 -0.606 1.00 76.00 92 PRO A O 1
ATOM 711 N N . ALA A 1 93 ? 6.591 34.145 0.410 1.00 74.81 93 ALA A N 1
ATOM 712 C CA . ALA A 1 93 ? 6.317 35.274 1.304 1.00 74.81 93 ALA A CA 1
ATOM 713 C C . ALA A 1 93 ? 7.511 35.652 2.203 1.00 74.81 93 ALA A C 1
ATOM 715 O O . ALA A 1 93 ? 7.630 36.806 2.605 1.00 74.81 93 ALA A O 1
ATOM 716 N N . ASP A 1 94 ? 8.409 34.698 2.462 1.00 74.81 94 ASP A N 1
ATOM 717 C CA . ASP A 1 94 ? 9.611 34.873 3.279 1.00 74.81 94 ASP A CA 1
ATOM 718 C C . ASP A 1 94 ? 10.875 35.044 2.410 1.00 74.81 94 ASP A C 1
ATOM 720 O O . ASP A 1 94 ? 12.000 34.866 2.880 1.00 74.81 94 ASP A O 1
ATOM 724 N N . GLY A 1 95 ? 10.714 35.328 1.111 1.00 77.69 95 GLY A N 1
ATOM 725 C CA . GLY A 1 95 ? 11.818 35.434 0.156 1.00 77.69 95 GLY A CA 1
ATOM 726 C C . GLY A 1 95 ? 12.528 34.102 -0.100 1.00 77.69 95 GLY A C 1
ATOM 727 O O . GLY A 1 95 ? 13.727 34.090 -0.384 1.00 77.69 95 GLY A O 1
ATOM 728 N N . HIS A 1 96 ? 11.810 32.980 0.039 1.00 82.38 96 HIS A N 1
ATOM 729 C CA . HIS A 1 96 ? 12.354 31.621 -0.070 1.00 82.38 96 HIS A CA 1
ATOM 730 C C . HIS A 1 96 ? 13.505 31.341 0.907 1.00 82.38 96 HIS A C 1
ATOM 732 O O . HIS A 1 96 ? 14.459 30.616 0.600 1.00 82.38 96 HIS A O 1
ATOM 738 N N . TYR A 1 97 ? 13.428 31.934 2.096 1.00 88.81 97 TYR A N 1
ATOM 739 C CA . TYR A 1 97 ? 14.419 31.752 3.141 1.00 88.81 97 TYR A CA 1
ATOM 740 C C . TYR A 1 97 ? 14.172 30.463 3.932 1.00 88.81 97 TYR A C 1
ATOM 742 O O . TYR A 1 97 ? 13.061 30.193 4.380 1.00 88.81 97 TYR A O 1
ATOM 750 N N . LEU A 1 98 ? 15.236 29.691 4.161 1.00 90.00 98 LEU A N 1
ATOM 751 C CA . LEU A 1 98 ? 15.254 28.624 5.160 1.00 90.00 98 LEU A CA 1
ATOM 752 C C . LEU A 1 98 ? 16.035 29.083 6.395 1.00 90.00 98 LEU A C 1
ATOM 754 O O . LEU A 1 98 ? 17.082 29.715 6.233 1.00 90.00 98 LEU A O 1
ATOM 758 N N . PRO A 1 99 ? 15.626 28.713 7.620 1.00 90.06 99 PRO A N 1
ATOM 759 C CA . PRO A 1 99 ? 16.431 28.961 8.811 1.00 90.06 99 PRO A CA 1
ATOM 760 C C . PRO A 1 99 ? 17.851 28.401 8.654 1.00 90.06 99 PRO A C 1
ATOM 762 O O . PRO A 1 99 ? 18.025 27.281 8.173 1.00 90.06 99 PRO A O 1
ATOM 765 N N . GLY A 1 100 ? 18.865 29.163 9.081 1.00 89.62 100 GLY A N 1
ATOM 766 C CA . GLY A 1 100 ? 20.284 28.777 8.998 1.00 89.62 100 GLY A CA 1
ATOM 767 C C . GLY A 1 100 ? 20.589 27.324 9.405 1.00 89.62 100 GLY A C 1
ATOM 768 O O . GLY A 1 100 ? 21.208 26.617 8.611 1.00 89.62 100 GLY A O 1
ATOM 769 N N . PRO A 1 101 ? 20.063 26.819 10.540 1.00 87.88 101 PRO A N 1
ATOM 770 C CA . PRO A 1 101 ? 20.286 25.432 10.965 1.00 87.88 101 PRO A CA 1
ATOM 771 C C . PRO A 1 101 ? 19.807 24.398 9.946 1.00 87.88 101 PRO A C 1
ATOM 773 O O . PRO A 1 101 ? 20.452 23.377 9.730 1.00 87.88 101 PRO A O 1
ATOM 776 N N . LEU A 1 102 ? 18.679 24.670 9.287 1.00 90.00 102 LEU A N 1
ATOM 777 C CA . LEU A 1 102 ? 18.148 23.785 8.260 1.00 90.00 102 LEU A CA 1
ATOM 778 C C . LEU A 1 102 ? 19.011 23.843 6.993 1.00 90.00 102 LEU A C 1
ATOM 780 O O . LEU A 1 102 ? 19.247 22.806 6.381 1.00 90.00 102 LEU A O 1
ATOM 784 N N . GLN A 1 103 ? 19.540 25.019 6.629 1.00 92.44 103 GLN A N 1
ATOM 785 C CA . GLN A 1 103 ? 20.497 25.137 5.521 1.00 92.44 103 GLN A CA 1
ATOM 786 C C . GLN A 1 103 ? 21.757 24.298 5.784 1.00 92.44 103 GLN A C 1
ATOM 788 O O . GLN A 1 103 ? 22.195 23.568 4.897 1.00 92.44 103 GLN A O 1
ATOM 793 N N . GLU A 1 104 ? 22.317 24.371 6.993 1.00 88.81 104 GLU A N 1
ATOM 794 C CA . GLU A 1 104 ? 23.507 23.607 7.389 1.00 88.81 104 GLU A CA 1
ATOM 795 C C . GLU A 1 104 ? 23.262 22.100 7.352 1.00 88.81 104 GLU A C 1
ATOM 797 O O . GLU A 1 104 ? 24.054 21.362 6.766 1.00 88.81 104 GLU A O 1
ATOM 802 N N . VAL A 1 105 ? 22.142 21.643 7.917 1.00 90.69 105 VAL A N 1
ATOM 803 C CA . VAL A 1 105 ? 21.779 20.222 7.909 1.00 90.69 105 VAL A CA 1
ATOM 804 C C . VAL A 1 105 ? 21.570 19.711 6.486 1.00 90.69 105 VAL A C 1
ATOM 806 O O . VAL A 1 105 ? 22.072 18.636 6.151 1.00 90.69 105 VAL A O 1
ATOM 809 N N . LEU A 1 106 ? 20.877 20.469 5.632 1.00 91.06 106 LEU A N 1
ATOM 810 C CA . LEU A 1 106 ? 20.672 20.093 4.232 1.00 91.06 106 LEU A CA 1
ATOM 811 C C . LEU A 1 106 ? 22.007 19.983 3.493 1.00 91.06 106 LEU A C 1
ATOM 813 O O . LEU A 1 106 ? 22.258 18.968 2.847 1.00 91.06 106 LEU A O 1
ATOM 817 N N . LEU A 1 107 ? 22.892 20.974 3.635 1.00 92.25 107 LEU A N 1
ATOM 818 C CA . LEU A 1 107 ? 24.217 20.946 3.013 1.00 92.25 107 LEU A CA 1
ATOM 819 C C . LEU A 1 107 ? 25.058 19.770 3.525 1.00 92.25 107 LEU A C 1
ATOM 821 O O . LEU A 1 107 ? 25.639 19.052 2.718 1.00 92.25 107 LEU A O 1
ATOM 825 N N . ALA A 1 108 ? 25.091 19.528 4.837 1.00 89.62 108 ALA A N 1
ATOM 826 C CA . ALA A 1 108 ? 25.851 18.427 5.429 1.00 89.62 108 ALA A CA 1
ATOM 827 C C . ALA A 1 108 ? 25.335 17.047 4.992 1.00 89.62 108 ALA A C 1
ATOM 829 O O . ALA A 1 108 ? 26.130 16.139 4.740 1.00 89.62 108 ALA A O 1
ATOM 830 N N . THR A 1 109 ? 24.015 16.892 4.874 1.00 87.62 109 THR A N 1
ATOM 831 C CA . THR A 1 109 ? 23.386 15.620 4.490 1.00 87.62 109 THR A CA 1
ATOM 832 C C . THR A 1 109 ? 23.573 15.334 2.996 1.00 87.62 109 THR A C 1
ATOM 834 O O . THR A 1 109 ? 23.940 14.218 2.617 1.00 87.62 109 THR A O 1
ATOM 837 N N . LEU A 1 110 ? 23.379 16.350 2.149 1.00 88.62 110 LEU A N 1
ATOM 838 C CA . LEU A 1 110 ? 23.446 16.220 0.691 1.00 88.62 110 LEU A CA 1
ATOM 839 C C . LEU A 1 110 ? 24.882 16.156 0.165 1.00 88.62 110 LEU A C 1
ATOM 841 O O . LEU A 1 110 ? 25.182 15.313 -0.672 1.00 88.62 110 LEU A O 1
ATOM 845 N N . LEU A 1 111 ? 25.786 16.999 0.669 1.00 89.12 111 LEU A N 1
ATOM 846 C CA . LEU A 1 111 ? 27.182 17.010 0.217 1.00 89.12 111 LEU A CA 1
ATOM 847 C C . LEU A 1 111 ? 28.022 15.923 0.890 1.00 89.12 111 LEU A C 1
ATOM 849 O O . LEU A 1 111 ? 29.004 15.467 0.318 1.00 89.12 111 LEU A O 1
ATOM 853 N N . GLY A 1 112 ? 27.644 15.503 2.099 1.00 85.81 112 GLY A N 1
ATOM 854 C CA . GLY A 1 112 ? 28.535 14.770 2.990 1.00 85.81 112 GLY A CA 1
ATOM 855 C C . GLY A 1 112 ? 29.414 15.709 3.822 1.00 85.81 112 GLY A C 1
ATOM 856 O O . GLY A 1 112 ? 29.591 16.892 3.527 1.00 85.81 112 GLY A O 1
ATOM 857 N N . LYS A 1 113 ? 29.959 15.179 4.924 1.00 82.25 113 LYS A N 1
ATOM 858 C CA . LYS A 1 113 ? 30.673 15.975 5.936 1.00 82.25 113 LYS A CA 1
ATOM 859 C C . LYS A 1 113 ? 31.929 16.661 5.385 1.00 82.25 113 LYS A C 1
ATOM 861 O O . LYS A 1 113 ? 32.200 17.801 5.757 1.00 82.25 113 LYS A O 1
ATOM 866 N N . ALA A 1 114 ? 32.713 15.980 4.550 1.00 86.00 114 ALA A N 1
ATOM 867 C CA . ALA A 1 114 ? 33.991 16.504 4.066 1.00 86.00 114 ALA A CA 1
ATOM 868 C C . ALA A 1 114 ? 33.785 17.664 3.080 1.00 86.00 114 ALA A C 1
ATOM 870 O O . ALA A 1 114 ? 34.422 18.711 3.199 1.00 86.00 114 ALA A O 1
ATOM 871 N N . GLU A 1 115 ? 32.845 17.498 2.159 1.00 87.56 115 GLU A N 1
ATOM 872 C CA . GLU A 1 115 ? 32.460 18.456 1.133 1.00 87.56 115 GLU A CA 1
ATOM 873 C C . GLU A 1 115 ? 31.738 19.657 1.742 1.00 87.56 115 GLU A C 1
ATOM 875 O O . GLU A 1 115 ? 32.040 20.793 1.381 1.00 87.56 115 GLU A O 1
ATOM 880 N N . ALA A 1 116 ? 30.856 19.438 2.724 1.00 87.31 116 ALA A N 1
ATOM 881 C CA . ALA A 1 116 ? 30.224 20.522 3.471 1.00 87.31 116 ALA A CA 1
ATOM 882 C C . ALA A 1 116 ? 31.255 21.359 4.249 1.00 87.31 116 ALA A C 1
ATOM 884 O O . ALA A 1 116 ? 31.196 22.585 4.213 1.00 87.31 116 ALA A O 1
ATOM 885 N N . LEU A 1 117 ? 32.255 20.727 4.880 1.00 87.00 117 LEU A N 1
ATOM 886 C CA . LEU A 1 117 ? 33.369 21.436 5.528 1.00 87.00 117 LEU A CA 1
ATOM 887 C C . LEU A 1 117 ? 34.262 22.174 4.521 1.00 87.00 117 LEU A C 1
ATOM 889 O O . LEU A 1 117 ? 34.768 23.257 4.811 1.00 87.00 117 LEU A O 1
ATOM 893 N N . ALA A 1 118 ? 34.496 21.599 3.340 1.00 88.12 118 ALA A N 1
ATOM 894 C CA . ALA A 1 118 ? 35.225 22.274 2.271 1.00 88.12 118 ALA A CA 1
ATOM 895 C C . ALA A 1 118 ? 34.456 23.500 1.754 1.00 88.12 118 ALA A C 1
ATOM 897 O O . ALA A 1 118 ? 35.060 24.551 1.547 1.00 88.12 118 ALA A O 1
ATOM 898 N N . LEU A 1 119 ? 33.135 23.388 1.599 1.00 88.44 119 LEU A N 1
ATOM 899 C CA . LEU A 1 119 ? 32.263 24.496 1.225 1.00 88.44 119 LEU A CA 1
ATOM 900 C C . LEU A 1 119 ? 32.243 25.586 2.304 1.00 88.44 119 LEU A C 1
ATOM 902 O O . LEU A 1 119 ? 32.398 26.754 1.967 1.00 88.44 119 LEU A O 1
ATOM 906 N N . ALA A 1 120 ? 32.122 25.214 3.581 1.00 87.88 120 ALA A N 1
ATOM 907 C CA . ALA A 1 120 ? 32.172 26.152 4.701 1.00 87.88 120 ALA A CA 1
ATOM 908 C C . ALA A 1 120 ? 33.485 26.949 4.712 1.00 87.88 120 ALA A C 1
ATOM 910 O O . ALA A 1 120 ? 33.449 28.173 4.723 1.00 87.88 120 ALA A O 1
ATOM 911 N N . ARG A 1 121 ? 34.637 26.277 4.563 1.00 89.06 121 ARG A N 1
ATOM 912 C CA . ARG A 1 121 ? 35.944 26.955 4.467 1.00 89.06 121 ARG A CA 1
ATOM 913 C C . ARG A 1 121 ? 36.015 27.947 3.307 1.00 89.06 121 ARG A C 1
ATOM 915 O O . ARG A 1 121 ? 36.476 29.063 3.499 1.00 89.06 121 ARG A O 1
ATOM 922 N N . ARG A 1 122 ? 35.504 27.580 2.126 1.00 87.69 122 ARG A N 1
ATOM 923 C CA . ARG A 1 122 ? 35.441 28.496 0.970 1.00 87.69 122 ARG A CA 1
ATOM 924 C C . ARG A 1 122 ? 34.543 29.705 1.242 1.00 87.69 122 ARG A C 1
ATOM 926 O O . ARG A 1 122 ? 34.843 30.805 0.781 1.00 87.69 122 ARG A O 1
ATOM 933 N N . LEU A 1 123 ? 33.436 29.513 1.962 1.00 85.19 123 LEU A N 1
ATOM 934 C CA . LEU A 1 123 ? 32.549 30.607 2.361 1.00 85.19 123 LEU A CA 1
ATOM 935 C C . LEU A 1 123 ? 33.233 31.534 3.376 1.00 85.19 123 LEU A C 1
ATOM 937 O O . LEU A 1 123 ? 33.170 32.747 3.191 1.00 85.19 123 LEU A O 1
ATOM 941 N N . ASP A 1 124 ? 33.939 30.986 4.367 1.00 85.94 124 ASP A N 1
ATOM 942 C CA . ASP A 1 124 ? 34.696 31.755 5.365 1.00 85.94 124 ASP A CA 1
ATOM 943 C C . ASP A 1 124 ? 35.831 32.564 4.721 1.00 85.94 124 ASP A C 1
ATOM 945 O O . ASP A 1 124 ? 35.978 33.755 4.992 1.00 85.94 124 ASP A O 1
ATOM 949 N N . GLU A 1 125 ? 36.590 31.948 3.807 1.00 83.06 125 GLU A N 1
ATOM 950 C CA . GLU A 1 125 ? 37.618 32.621 2.997 1.00 83.06 125 GLU A CA 1
ATOM 951 C C . GLU A 1 125 ? 37.029 33.802 2.212 1.00 83.06 125 GLU A C 1
ATOM 953 O O . GLU A 1 125 ? 37.664 34.845 2.081 1.00 83.06 125 GLU A O 1
ATOM 958 N N . THR A 1 126 ? 35.787 33.670 1.734 1.00 79.44 126 THR A N 1
ATOM 959 C CA . THR A 1 126 ? 35.104 34.739 0.992 1.00 79.44 126 THR A CA 1
ATOM 960 C C . THR A 1 126 ? 34.543 35.827 1.914 1.00 79.44 126 THR A C 1
ATOM 962 O O . THR A 1 126 ? 34.504 36.991 1.529 1.00 79.44 126 THR A O 1
ATOM 965 N N . GLN A 1 127 ? 34.132 35.496 3.143 1.00 80.44 127 GLN A N 1
ATOM 966 C CA . GLN A 1 127 ? 33.665 36.490 4.123 1.00 80.44 127 GLN A CA 1
ATOM 967 C C . GLN A 1 127 ? 34.782 37.424 4.603 1.00 80.44 127 GLN A C 1
ATOM 969 O O . GLN A 1 127 ? 34.505 38.557 4.996 1.00 80.44 127 GLN A O 1
ATOM 974 N N . GLN A 1 128 ? 36.036 36.972 4.544 1.00 81.88 128 GLN A N 1
ATOM 975 C CA . GLN A 1 128 ? 37.204 37.788 4.879 1.00 81.88 128 GLN A CA 1
ATOM 976 C C . GLN A 1 128 ? 37.528 38.847 3.806 1.00 81.88 128 GLN A C 1
ATOM 978 O O . GLN A 1 128 ? 38.254 39.795 4.105 1.00 81.88 128 GLN A O 1
ATOM 983 N N . ASP A 1 129 ? 36.942 38.746 2.603 1.00 75.56 129 ASP A N 1
ATOM 984 C CA . ASP A 1 129 ? 37.003 39.759 1.540 1.00 75.56 129 ASP A CA 1
ATOM 985 C C . ASP A 1 129 ? 35.585 40.214 1.119 1.00 75.56 129 ASP A C 1
ATOM 987 O O . ASP A 1 129 ? 35.019 39.744 0.128 1.00 75.56 129 ASP A O 1
ATOM 991 N N . PRO A 1 130 ? 34.961 41.151 1.858 1.00 58.31 130 PRO A N 1
ATOM 992 C CA . PRO A 1 130 ? 33.573 41.561 1.633 1.00 58.31 130 PRO A CA 1
ATOM 993 C C . PRO A 1 130 ? 33.327 42.272 0.288 1.00 58.31 130 PRO A C 1
ATOM 995 O O . PRO A 1 130 ? 32.169 42.477 -0.086 1.00 58.31 130 PRO A O 1
ATOM 998 N N . ALA A 1 131 ? 34.375 42.633 -0.465 1.00 64.56 131 ALA A N 1
ATOM 999 C CA . ALA A 1 131 ? 34.241 43.130 -1.836 1.00 64.56 131 ALA A CA 1
ATOM 1000 C C . ALA A 1 131 ? 33.871 42.016 -2.840 1.00 64.56 131 ALA A C 1
ATOM 1002 O O . ALA A 1 131 ? 33.463 42.315 -3.962 1.00 64.56 131 ALA A O 1
ATOM 1003 N N . ALA A 1 132 ? 33.961 40.747 -2.431 1.00 58.25 132 ALA A N 1
ATOM 1004 C CA . ALA A 1 132 ? 33.744 39.570 -3.263 1.00 58.25 132 ALA A CA 1
ATOM 1005 C C . ALA A 1 132 ? 32.325 38.968 -3.190 1.00 58.25 132 ALA A C 1
ATOM 1007 O O . ALA A 1 132 ? 32.128 37.848 -3.648 1.00 58.25 132 ALA A O 1
ATOM 1008 N N . ALA A 1 133 ? 31.325 39.645 -2.617 1.00 58.34 133 ALA A N 1
ATOM 1009 C CA . ALA A 1 133 ? 29.943 39.148 -2.618 1.00 58.34 133 ALA A CA 1
ATOM 1010 C C . ALA A 1 133 ? 29.076 39.869 -3.675 1.00 58.34 133 ALA A C 1
ATOM 1012 O O . ALA A 1 133 ? 28.994 41.102 -3.648 1.00 58.34 133 ALA A O 1
ATOM 1013 N N . PRO A 1 134 ? 28.376 39.152 -4.584 1.00 58.31 134 PRO A N 1
ATOM 1014 C CA . PRO A 1 134 ? 27.466 39.783 -5.532 1.00 58.31 134 PRO A CA 1
ATOM 1015 C C . PRO A 1 134 ? 26.287 40.409 -4.781 1.00 58.31 134 PRO A C 1
ATOM 1017 O O . PRO A 1 134 ? 25.567 39.731 -4.052 1.00 58.31 134 PRO A O 1
ATOM 1020 N N . ARG A 1 135 ? 26.055 41.710 -4.984 1.00 58.53 135 ARG A N 1
ATOM 1021 C CA . ARG A 1 135 ? 24.970 42.482 -4.340 1.00 58.53 135 ARG A CA 1
ATOM 1022 C C . ARG A 1 135 ? 23.587 42.277 -4.982 1.00 58.53 135 ARG A C 1
ATOM 1024 O O . ARG A 1 135 ? 22.740 43.163 -4.910 1.00 58.53 135 ARG A O 1
ATOM 1031 N N . LEU A 1 136 ? 23.358 41.149 -5.648 1.00 50.22 136 LEU A N 1
ATOM 1032 C CA . LEU A 1 136 ? 22.085 40.872 -6.315 1.00 50.22 136 LEU A CA 1
ATOM 1033 C C . LEU A 1 136 ? 21.059 40.338 -5.313 1.00 50.22 136 LEU A C 1
ATOM 1035 O O . LEU A 1 136 ? 21.343 39.412 -4.554 1.00 50.22 136 LEU A O 1
ATOM 1039 N N . GLY A 1 137 ? 19.864 40.933 -5.320 1.00 55.12 137 GLY A N 1
ATOM 1040 C CA . GLY A 1 137 ? 18.723 40.442 -4.554 1.00 55.12 137 GLY A CA 1
ATOM 1041 C C . GLY A 1 137 ? 18.348 39.012 -4.957 1.00 55.12 137 GLY A C 1
ATOM 1042 O O . GLY A 1 137 ? 18.558 38.594 -6.097 1.00 55.12 137 GLY A O 1
ATOM 1043 N N . LEU A 1 138 ? 17.800 38.250 -4.009 1.00 52.09 138 LEU A N 1
ATOM 1044 C CA . LEU A 1 138 ? 17.223 36.928 -4.255 1.00 52.09 138 LEU A CA 1
ATOM 1045 C C . LEU A 1 138 ? 15.964 37.086 -5.123 1.00 52.09 138 LEU A C 1
ATOM 1047 O O . LEU A 1 138 ? 14.873 37.282 -4.601 1.00 52.09 138 LEU A O 1
ATOM 1051 N N . HIS A 1 139 ? 16.112 37.032 -6.445 1.00 56.19 139 HIS A N 1
ATOM 1052 C CA . HIS A 1 139 ? 14.981 36.921 -7.366 1.00 56.19 139 HIS A CA 1
ATOM 1053 C C . HIS A 1 139 ? 14.744 35.441 -7.687 1.00 56.19 139 HIS A C 1
ATOM 1055 O O . HIS A 1 139 ? 15.687 34.712 -8.009 1.00 56.19 139 HIS A O 1
ATOM 1061 N N . VAL A 1 140 ? 13.496 34.987 -7.563 1.00 57.19 140 VAL A N 1
ATOM 1062 C CA . VAL A 1 140 ? 13.077 33.593 -7.789 1.00 57.19 140 VAL A CA 1
ATOM 1063 C C . VAL A 1 140 ? 12.243 33.492 -9.067 1.00 57.19 140 VAL A C 1
ATOM 1065 O O . VAL A 1 140 ? 11.568 34.442 -9.461 1.00 57.19 140 VAL A O 1
ATOM 1068 N N . ALA A 1 141 ? 12.346 32.362 -9.772 1.00 42.91 141 ALA A N 1
ATOM 1069 C CA . ALA A 1 141 ? 11.615 32.118 -11.013 1.00 42.91 141 ALA A CA 1
ATOM 1070 C C . ALA A 1 141 ? 10.101 32.023 -10.759 1.00 42.91 141 ALA A C 1
ATOM 1072 O O . ALA A 1 141 ? 9.652 31.089 -10.102 1.00 42.91 141 ALA A O 1
ATOM 1073 N N . GLY A 1 142 ? 9.317 32.962 -11.304 1.00 45.88 142 GLY A N 1
ATOM 1074 C CA . GLY A 1 142 ? 7.849 32.873 -11.338 1.00 45.88 142 GLY A CA 1
ATOM 1075 C C . GLY A 1 142 ? 7.074 34.084 -10.809 1.00 45.88 142 GLY A C 1
ATOM 1076 O O . GLY A 1 142 ? 5.871 34.159 -11.043 1.00 45.88 142 GLY A O 1
ATOM 1077 N N . GLU A 1 143 ? 7.718 35.060 -10.164 1.00 44.78 143 GLU A N 1
ATOM 1078 C CA . GLU A 1 143 ? 7.044 36.295 -9.740 1.00 44.78 143 GLU A CA 1
ATOM 1079 C C . GLU A 1 143 ? 7.114 37.371 -10.833 1.00 44.78 143 GLU A C 1
ATOM 1081 O O . GLU A 1 143 ? 8.012 38.212 -10.864 1.00 44.78 143 GLU A O 1
ATOM 1086 N N . ALA A 1 144 ? 6.141 37.364 -11.746 1.00 38.16 144 ALA A N 1
ATOM 1087 C CA . ALA A 1 144 ? 5.863 38.535 -12.568 1.00 38.16 144 ALA A CA 1
ATOM 1088 C C . ALA A 1 144 ? 5.140 39.578 -11.703 1.00 38.16 144 ALA A C 1
ATOM 1090 O O . ALA A 1 144 ? 3.988 39.392 -11.306 1.00 38.16 144 ALA A O 1
ATOM 1091 N N . LYS A 1 145 ? 5.821 40.682 -11.394 1.00 36.66 145 LYS A N 1
ATOM 1092 C CA . LYS A 1 145 ? 5.198 41.852 -10.771 1.00 36.66 145 LYS A CA 1
ATOM 1093 C C . LYS A 1 145 ? 4.185 42.441 -11.772 1.00 36.66 145 LYS A C 1
ATOM 1095 O O . LYS A 1 145 ? 4.563 42.654 -12.922 1.00 36.66 145 LYS A O 1
ATOM 1100 N N . PRO A 1 146 ? 2.919 42.696 -11.399 1.00 37.28 146 PRO A N 1
ATOM 1101 C CA . PRO A 1 146 ? 1.984 43.348 -12.303 1.00 37.28 146 PRO A CA 1
ATOM 1102 C C . PRO A 1 146 ? 2.385 44.820 -12.438 1.00 37.28 146 PRO A C 1
ATOM 1104 O O . PRO A 1 146 ? 2.240 45.600 -11.495 1.00 37.28 146 PRO A O 1
ATOM 1107 N N . ASP A 1 147 ? 2.910 45.194 -13.602 1.00 36.03 147 ASP A N 1
ATOM 1108 C CA . ASP A 1 147 ? 3.109 46.595 -13.956 1.00 36.03 147 ASP A CA 1
ATOM 1109 C C . ASP A 1 147 ? 1.741 47.275 -14.100 1.00 36.03 147 ASP A C 1
ATOM 1111 O O . ASP A 1 147 ? 0.914 46.915 -14.940 1.00 36.03 147 ASP A O 1
ATOM 1115 N N . ALA A 1 148 ? 1.490 48.268 -13.246 1.00 35.94 148 ALA A N 1
ATOM 1116 C CA . ALA A 1 148 ? 0.374 49.187 -13.403 1.00 35.94 148 ALA A CA 1
ATOM 1117 C C . ALA A 1 148 ? 0.614 50.061 -14.650 1.00 35.94 148 ALA A C 1
ATOM 1119 O O . ALA A 1 148 ? 1.703 50.630 -14.783 1.00 35.94 148 ALA A O 1
ATOM 1120 N N . PRO A 1 149 ? -0.364 50.221 -15.560 1.00 40.75 149 PRO A N 1
ATOM 1121 C CA . PRO A 1 149 ? -0.141 50.986 -16.774 1.00 40.75 149 PRO A CA 1
ATOM 1122 C C . PRO A 1 149 ? -0.128 52.486 -16.467 1.00 40.75 149 PRO A C 1
ATOM 1124 O O . PRO A 1 149 ? -1.095 53.049 -15.950 1.00 40.75 149 PRO A O 1
ATOM 1127 N N . GLN A 1 150 ? 0.969 53.144 -16.843 1.00 36.22 150 GLN A N 1
ATOM 1128 C CA . GLN A 1 150 ? 0.974 54.582 -17.077 1.00 36.22 150 GLN A CA 1
ATOM 1129 C C . GLN A 1 150 ? 0.124 54.887 -18.314 1.00 36.22 150 GLN A C 1
ATOM 1131 O O . GLN A 1 150 ? 0.271 54.280 -19.373 1.00 36.22 150 GLN A O 1
ATOM 1136 N N . SER A 1 151 ? -0.783 55.842 -18.146 1.00 39.09 151 SER A N 1
ATOM 1137 C CA . SER A 1 151 ? -1.665 56.379 -19.171 1.00 39.09 151 SER A CA 1
ATOM 1138 C C . SER A 1 151 ? -0.880 57.000 -20.328 1.00 39.09 151 SER A C 1
ATOM 1140 O O . SER A 1 151 ? -0.200 58.011 -20.150 1.00 39.09 151 SER A O 1
ATOM 1142 N N . GLY A 1 152 ? -1.055 56.449 -21.524 1.00 32.28 152 GLY A N 1
ATOM 1143 C CA . GLY A 1 152 ? -0.619 57.053 -22.775 1.00 32.28 152 GLY A CA 1
ATOM 1144 C C . GLY A 1 152 ? -1.446 56.494 -23.924 1.00 32.28 152 GLY A C 1
ATOM 1145 O O . GLY A 1 152 ? -1.157 55.413 -24.422 1.00 32.28 152 GLY A O 1
ATOM 1146 N N . ASN A 1 153 ? -2.493 57.221 -24.320 1.00 38.69 153 ASN A N 1
ATOM 1147 C CA . ASN A 1 153 ? -3.235 56.950 -25.552 1.00 38.69 153 ASN A CA 1
ATOM 1148 C C . ASN A 1 153 ? -2.304 57.122 -26.759 1.00 38.69 153 ASN A C 1
ATOM 1150 O O . ASN A 1 153 ? -1.678 58.176 -26.901 1.00 38.69 153 ASN A O 1
ATOM 1154 N N . PRO A 1 154 ? -2.327 56.163 -27.693 1.00 35.28 154 PRO A N 1
ATOM 1155 C CA . PRO A 1 154 ? -2.691 56.566 -29.039 1.00 35.28 154 PRO A CA 1
ATOM 1156 C C . PRO A 1 154 ? -3.722 55.636 -29.689 1.00 35.28 154 PRO A C 1
ATOM 1158 O O . PRO A 1 154 ? -3.752 54.424 -29.501 1.00 35.28 154 PRO A O 1
ATOM 1161 N N . SER A 1 155 ? -4.565 56.295 -30.476 1.00 38.78 155 SER A N 1
ATOM 1162 C CA . SER A 1 155 ? -5.575 55.779 -31.393 1.00 38.78 155 SER A CA 1
ATOM 1163 C C . SER A 1 155 ? -5.095 54.592 -32.238 1.00 38.78 155 SER A C 1
ATOM 1165 O O . SER A 1 155 ? -4.063 54.691 -32.902 1.00 38.78 155 SER A O 1
ATOM 1167 N N . PHE A 1 156 ? -5.895 53.524 -32.286 1.00 32.62 156 PHE A N 1
ATOM 1168 C CA . PHE A 1 156 ? -5.839 52.506 -33.334 1.00 32.62 156 PHE A CA 1
ATOM 1169 C C . PHE A 1 156 ? -7.208 52.381 -34.001 1.00 32.62 156 PHE A C 1
ATOM 1171 O O . PHE A 1 156 ? -8.217 52.119 -33.347 1.00 32.62 156 PHE A O 1
ATOM 1178 N N . ALA A 1 157 ? -7.202 52.595 -35.314 1.00 39.62 157 ALA A N 1
ATOM 1179 C CA . ALA A 1 157 ? -8.294 52.307 -36.223 1.00 39.62 157 ALA A CA 1
ATOM 1180 C C . ALA A 1 157 ? -8.322 50.810 -36.586 1.00 39.62 157 ALA A C 1
ATOM 1182 O O . ALA A 1 157 ? -7.275 50.177 -36.707 1.00 39.62 157 ALA A O 1
ATOM 1183 N N . ASP A 1 158 ? -9.548 50.311 -36.747 1.00 42.19 158 ASP A N 1
ATOM 1184 C CA . ASP A 1 158 ? -10.048 49.175 -37.529 1.00 42.19 158 ASP A CA 1
ATOM 1185 C C . ASP A 1 158 ? -9.141 47.960 -37.806 1.00 42.19 158 ASP A C 1
ATOM 1187 O O . ASP A 1 158 ? -8.209 47.981 -38.608 1.00 42.19 158 ASP A O 1
ATOM 1191 N N . SER A 1 159 ? -9.556 46.812 -37.263 1.00 35.16 159 SER A N 1
ATOM 1192 C CA . SER A 1 159 ? -9.306 45.491 -37.851 1.00 35.16 159 SER A CA 1
ATOM 1193 C C . SER A 1 159 ? -10.617 44.688 -37.906 1.00 35.16 159 SER A C 1
ATOM 1195 O O . SER A 1 159 ? -11.415 44.775 -36.970 1.00 35.16 159 SER A O 1
ATOM 1197 N N . PRO A 1 160 ? -10.874 43.936 -38.994 1.00 43.97 160 PRO A N 1
ATOM 1198 C CA . PRO A 1 160 ? -12.146 43.254 -39.228 1.00 43.97 160 PRO A CA 1
ATOM 1199 C C . PRO A 1 160 ? -12.255 41.933 -38.441 1.00 43.97 160 PRO A C 1
ATOM 1201 O O . PRO A 1 160 ? -11.232 41.354 -38.065 1.00 43.97 160 PRO A O 1
ATOM 1204 N N . PRO A 1 161 ? -13.480 41.424 -38.199 1.00 47.91 161 PRO A N 1
ATOM 1205 C CA . PRO A 1 161 ? -13.683 40.207 -37.421 1.00 47.91 161 PRO A CA 1
ATOM 1206 C C . PRO A 1 161 ? -13.299 38.937 -38.207 1.00 47.91 161 PRO A C 1
ATOM 1208 O O . PRO A 1 161 ? -13.382 38.920 -39.439 1.00 47.91 161 PRO A O 1
ATOM 1211 N N . PRO A 1 162 ? -12.910 37.854 -37.507 1.00 44.28 162 PRO A N 1
ATOM 1212 C CA . PRO A 1 162 ? -12.584 36.574 -38.129 1.00 44.28 162 PRO A CA 1
ATOM 1213 C C . PRO A 1 162 ? -13.846 35.832 -38.620 1.00 44.28 162 PRO A C 1
ATOM 1215 O O . PRO A 1 162 ? -14.938 36.047 -38.084 1.00 44.28 162 PRO A O 1
ATOM 1218 N N . PRO A 1 163 ? -13.718 34.943 -39.625 1.00 47.06 163 PRO A N 1
ATOM 1219 C CA . PRO A 1 163 ? -14.849 34.206 -40.181 1.00 47.06 163 PRO A CA 1
ATOM 1220 C C . PRO A 1 163 ? -15.324 33.071 -39.252 1.00 47.06 163 PRO A C 1
ATOM 1222 O O . PRO A 1 163 ? -14.543 32.563 -38.443 1.00 47.06 163 PRO A O 1
ATOM 1225 N N . PRO A 1 164 ? -16.598 32.647 -39.364 1.00 41.78 164 PRO A N 1
ATOM 1226 C CA . PRO A 1 164 ? -17.176 31.622 -38.502 1.00 41.78 164 PRO A CA 1
ATOM 1227 C C . PRO A 1 164 ? -16.686 30.211 -38.864 1.00 41.78 164 PRO A C 1
ATOM 1229 O O . PRO A 1 164 ? -16.490 29.878 -40.032 1.00 41.78 164 PRO A O 1
ATOM 1232 N N . HIS A 1 165 ? -16.524 29.371 -37.840 1.00 38.50 165 HIS A N 1
ATOM 1233 C CA . HIS A 1 165 ? -16.155 27.961 -37.964 1.00 38.50 165 HIS A CA 1
ATOM 1234 C C . HIS A 1 165 ? -17.299 27.108 -38.542 1.00 38.50 165 HIS A C 1
ATOM 1236 O O . HIS A 1 165 ? -18.424 27.148 -38.042 1.00 38.50 165 HIS A O 1
ATOM 1242 N N . GLU A 1 166 ? -16.987 26.287 -39.549 1.00 35.69 166 GLU A N 1
ATOM 1243 C CA . GLU A 1 166 ? -17.864 25.224 -40.058 1.00 35.69 166 GLU A CA 1
ATOM 1244 C C . GLU A 1 166 ? -17.928 24.011 -39.104 1.00 35.69 166 GLU A C 1
ATOM 1246 O O . GLU A 1 166 ? -16.927 23.664 -38.466 1.00 35.69 166 GLU A O 1
ATOM 1251 N N . PRO A 1 167 ? -19.084 23.323 -39.014 1.00 37.31 167 PRO A N 1
ATOM 1252 C CA . PRO A 1 167 ? -19.251 22.150 -38.166 1.00 37.31 167 PRO A CA 1
ATOM 1253 C C . PRO A 1 167 ? -18.658 20.878 -38.796 1.00 37.31 167 PRO A C 1
ATOM 1255 O O . PRO A 1 167 ? -18.925 20.526 -39.943 1.00 37.31 167 PRO A O 1
ATOM 1258 N N . VAL A 1 168 ? -17.892 20.144 -37.988 1.00 38.25 168 VAL A N 1
ATOM 1259 C CA . VAL A 1 168 ? -17.305 18.835 -38.313 1.00 38.25 168 VAL A CA 1
ATOM 1260 C C . VAL A 1 168 ? -18.406 17.762 -38.436 1.00 38.25 168 VAL A C 1
ATOM 1262 O O . VAL A 1 168 ? -19.224 17.640 -37.520 1.00 38.25 168 VAL A O 1
ATOM 1265 N N . PRO A 1 169 ? -18.437 16.935 -39.502 1.00 33.75 169 PRO A N 1
ATOM 1266 C CA . PRO A 1 169 ? -19.443 15.888 -39.654 1.00 33.75 169 PRO A CA 1
ATOM 1267 C C . PRO A 1 169 ? -19.177 14.669 -38.754 1.00 33.75 169 PRO A C 1
ATOM 1269 O O . PRO A 1 169 ? -18.040 14.243 -38.532 1.00 33.75 169 PRO A O 1
ATOM 1272 N N . ALA A 1 170 ? -20.268 14.092 -38.247 1.00 33.44 170 ALA A N 1
ATOM 1273 C CA . ALA A 1 170 ? -20.287 12.938 -37.355 1.00 33.44 170 ALA A CA 1
ATOM 1274 C C . ALA A 1 170 ? -19.738 11.657 -38.013 1.00 33.44 170 ALA A C 1
ATOM 1276 O O . ALA A 1 170 ? -20.066 11.324 -39.152 1.00 33.44 170 ALA A O 1
ATOM 1277 N N . ARG A 1 171 ? -18.929 10.901 -37.258 1.00 31.08 171 ARG A N 1
ATOM 1278 C CA . ARG A 1 171 ? -18.410 9.581 -37.654 1.00 31.08 171 ARG A CA 1
ATOM 1279 C C . ARG A 1 171 ? -19.513 8.506 -37.620 1.00 31.08 171 ARG A C 1
ATOM 1281 O O . ARG A 1 171 ? -20.311 8.503 -36.680 1.00 31.08 171 ARG A O 1
ATOM 1288 N N . PRO A 1 172 ? -19.530 7.548 -38.565 1.00 30.20 172 PRO A N 1
ATOM 1289 C CA . PRO A 1 172 ? -20.497 6.455 -38.568 1.00 30.20 172 PRO A CA 1
ATOM 1290 C C . PRO A 1 172 ? -20.183 5.410 -37.485 1.00 30.20 172 PRO A C 1
ATOM 1292 O O . PRO A 1 172 ? -19.030 5.032 -37.269 1.00 30.20 172 PRO A O 1
ATOM 1295 N N . ARG A 1 173 ? -21.234 4.933 -36.806 1.00 29.36 173 ARG A N 1
ATOM 1296 C CA . ARG A 1 173 ? -21.192 3.816 -35.852 1.00 29.36 173 ARG A CA 1
ATOM 1297 C C . ARG A 1 173 ? -21.062 2.490 -36.608 1.00 29.36 173 ARG A C 1
ATOM 1299 O O . ARG A 1 173 ? -21.919 2.162 -37.423 1.00 29.36 173 ARG A O 1
ATOM 1306 N N . LEU A 1 174 ? -20.015 1.725 -36.302 1.00 25.92 174 LEU A N 1
ATOM 1307 C CA . LEU A 1 174 ? -19.856 0.339 -36.741 1.00 25.92 174 LEU A CA 1
ATOM 1308 C C . LEU A 1 174 ? -20.787 -0.565 -35.912 1.00 25.92 174 LEU A C 1
ATOM 1310 O O . LEU A 1 174 ? -20.662 -0.619 -34.689 1.00 25.92 174 LEU A O 1
ATOM 1314 N N . HIS A 1 175 ? -21.705 -1.275 -36.568 1.00 26.11 175 HIS A N 1
ATOM 1315 C CA . HIS A 1 175 ? -22.471 -2.371 -35.972 1.00 26.11 175 HIS A CA 1
ATOM 1316 C C . HIS A 1 175 ? -21.656 -3.668 -36.073 1.00 26.11 175 HIS A C 1
ATOM 1318 O O . HIS A 1 175 ? -21.333 -4.108 -37.174 1.00 26.11 175 HIS A O 1
ATOM 1324 N N . LEU A 1 176 ? -21.328 -4.282 -34.934 1.00 26.94 176 LEU A N 1
ATOM 1325 C CA . LEU A 1 176 ? -20.739 -5.622 -34.873 1.00 26.94 176 LEU A CA 1
ATOM 1326 C C . LEU A 1 176 ? -21.859 -6.646 -34.649 1.00 26.94 176 LEU A C 1
ATOM 1328 O O . LEU A 1 176 ? -22.501 -6.653 -33.599 1.00 26.94 176 LEU A O 1
ATOM 1332 N N . HIS A 1 177 ? -22.094 -7.491 -35.652 1.00 26.28 177 HIS A N 1
ATOM 1333 C CA . HIS A 1 177 ? -22.918 -8.692 -35.543 1.00 26.28 177 HIS A CA 1
ATOM 1334 C C . HIS A 1 177 ? -22.139 -9.777 -34.789 1.00 26.28 177 HIS A C 1
ATOM 1336 O O . HIS A 1 177 ? -21.060 -10.175 -35.221 1.00 26.28 177 HIS A O 1
ATOM 1342 N N . TRP A 1 178 ? -22.699 -10.273 -33.685 1.00 28.75 178 TRP A N 1
ATOM 1343 C CA . TRP A 1 178 ? -22.266 -11.525 -33.067 1.00 28.75 178 TRP A CA 1
ATOM 1344 C C . TRP A 1 178 ? -22.935 -12.686 -33.804 1.00 28.75 178 TRP A C 1
ATOM 1346 O O . TRP A 1 178 ? -24.153 -12.839 -33.741 1.00 28.75 178 TRP A O 1
ATOM 1356 N N . GLY A 1 179 ? -22.142 -13.457 -34.547 1.00 28.09 179 GLY A N 1
ATOM 1357 C CA . GLY A 1 179 ? -22.556 -14.742 -35.103 1.00 28.09 179 GLY A CA 1
ATOM 1358 C C . GLY A 1 179 ? -22.392 -15.837 -34.052 1.00 28.09 179 GLY A C 1
ATOM 1359 O O . GLY A 1 179 ? -21.328 -15.960 -33.449 1.00 28.09 179 GLY A O 1
ATOM 1360 N N . GLU A 1 180 ? -23.453 -16.605 -33.822 1.00 29.16 180 GLU A N 1
ATOM 1361 C CA . GLU A 1 180 ? -23.416 -17.837 -33.038 1.00 29.16 180 GLU A CA 1
ATOM 1362 C C . GLU A 1 180 ? -22.797 -18.954 -33.893 1.00 29.16 180 GLU A C 1
ATOM 1364 O O . GLU A 1 180 ? -23.362 -19.333 -34.919 1.00 29.16 180 GLU A O 1
ATOM 1369 N N . GLU A 1 181 ? -21.649 -19.492 -33.475 1.00 28.19 181 GLU A N 1
ATOM 1370 C CA . GLU A 1 181 ? -21.150 -20.781 -33.969 1.00 28.19 181 GLU A CA 1
ATOM 1371 C C . GLU A 1 181 ? -21.485 -21.910 -32.975 1.00 28.19 181 GLU A C 1
ATOM 1373 O O . GLU A 1 181 ? -21.420 -21.710 -31.756 1.00 28.19 181 GLU A O 1
ATOM 1378 N N . PRO A 1 182 ? -21.854 -23.108 -33.468 1.00 31.73 182 PRO A N 1
ATOM 1379 C CA . PRO A 1 182 ? -22.336 -24.205 -32.640 1.00 31.73 182 PRO A CA 1
ATOM 1380 C C . PRO A 1 182 ? -21.201 -24.991 -31.967 1.00 31.73 182 PRO A C 1
ATOM 1382 O O . PRO A 1 182 ? -20.222 -25.399 -32.588 1.00 31.73 182 PRO A O 1
ATOM 1385 N N . VAL A 1 183 ? -21.400 -25.281 -30.680 1.00 33.91 183 VAL A N 1
ATOM 1386 C CA . VAL A 1 183 ? -20.540 -26.126 -29.838 1.00 33.91 183 VAL A CA 1
ATOM 1387 C C . VAL A 1 183 ? -20.538 -27.581 -30.345 1.00 33.91 183 VAL A C 1
ATOM 1389 O O . VAL A 1 183 ? -21.616 -28.174 -30.472 1.00 33.91 183 VAL A O 1
ATOM 1392 N N . PRO A 1 184 ? -19.373 -28.218 -30.579 1.00 35.12 184 PRO A N 1
ATOM 1393 C CA . PRO A 1 184 ? -19.326 -29.630 -30.931 1.00 35.12 184 PRO A CA 1
ATOM 1394 C C . PRO A 1 184 ? -19.562 -30.515 -29.697 1.00 35.12 184 PRO A C 1
ATOM 1396 O O . PRO A 1 184 ? -18.943 -30.351 -28.645 1.00 35.12 184 PRO A O 1
ATOM 1399 N N . ARG A 1 185 ? -20.479 -31.478 -29.842 1.00 33.03 185 ARG A N 1
ATOM 1400 C CA . ARG A 1 185 ? -20.790 -32.515 -28.847 1.00 33.03 185 ARG A CA 1
ATOM 1401 C C . ARG A 1 185 ? -19.608 -33.478 -28.687 1.00 33.03 185 ARG A C 1
ATOM 1403 O O . ARG A 1 185 ? -19.186 -34.093 -29.664 1.00 33.03 185 ARG A O 1
ATOM 1410 N N . LEU A 1 186 ? -19.138 -33.662 -27.454 1.00 37.28 186 LEU A N 1
ATOM 1411 C CA . LEU A 1 186 ? -18.231 -34.752 -27.079 1.00 37.28 186 LEU A CA 1
ATOM 1412 C C . LEU A 1 186 ? -19.011 -36.073 -26.906 1.00 37.28 186 LEU A C 1
ATOM 1414 O O . LEU A 1 186 ? -20.138 -36.046 -26.401 1.00 37.28 186 LEU A O 1
ATOM 1418 N N . PRO A 1 187 ? -18.442 -37.224 -27.313 1.00 41.44 187 PRO A N 1
ATOM 1419 C CA . PRO A 1 187 ? -19.094 -38.521 -27.196 1.00 41.44 187 PRO A CA 1
ATOM 1420 C C . PRO A 1 187 ? -19.015 -39.084 -25.771 1.00 41.44 187 PRO A C 1
ATOM 1422 O O . PRO A 1 187 ? -18.020 -38.939 -25.063 1.00 41.44 187 PRO A O 1
ATOM 1425 N N . ALA A 1 188 ? -20.091 -39.762 -25.381 1.00 39.62 188 ALA A N 1
ATOM 1426 C CA . ALA A 1 188 ? -20.200 -40.545 -24.163 1.00 39.62 188 ALA A CA 1
ATOM 1427 C C . ALA A 1 188 ? -19.377 -41.842 -24.252 1.00 39.62 188 ALA A C 1
ATOM 1429 O O . ALA A 1 188 ? -19.429 -42.532 -25.269 1.00 39.62 188 ALA A O 1
ATOM 1430 N N . GLY A 1 189 ? -18.712 -42.219 -23.157 1.00 35.62 189 GLY A N 1
ATOM 1431 C CA . GLY A 1 189 ? -18.274 -43.599 -22.936 1.00 35.62 189 GLY A CA 1
ATOM 1432 C C . GLY A 1 189 ? -16.976 -43.738 -22.145 1.00 35.62 189 GLY A C 1
ATOM 1433 O O . GLY A 1 189 ? -15.944 -43.225 -22.560 1.00 35.62 189 GLY A O 1
ATOM 1434 N N . GLY A 1 190 ? -17.030 -44.497 -21.046 1.00 32.19 190 GLY A N 1
ATOM 1435 C CA . GLY A 1 190 ? -15.844 -45.053 -20.386 1.00 32.19 190 GLY A CA 1
ATOM 1436 C C . GLY A 1 190 ? -15.897 -45.012 -18.861 1.00 32.19 190 GLY A C 1
ATOM 1437 O O . GLY A 1 190 ? -15.243 -44.177 -18.249 1.00 32.19 190 GLY A O 1
ATOM 1438 N N . GLY A 1 191 ? -16.673 -45.909 -18.245 1.00 35.56 191 GLY A N 1
ATOM 1439 C CA . GLY A 1 191 ? -16.546 -46.197 -16.811 1.00 35.56 191 GLY A CA 1
ATOM 1440 C C . GLY A 1 191 ? -15.230 -46.934 -16.505 1.00 35.56 191 GLY A C 1
ATOM 1441 O O . GLY A 1 191 ? -14.722 -47.637 -17.382 1.00 35.56 191 GLY A O 1
ATOM 1442 N N . PRO A 1 192 ? -14.661 -46.790 -15.295 1.00 39.97 192 PRO A N 1
ATOM 1443 C CA . PRO A 1 192 ? -13.413 -47.453 -14.934 1.00 39.97 192 PRO A CA 1
ATOM 1444 C C . PRO A 1 192 ? -13.645 -48.918 -14.515 1.00 39.97 192 PRO A C 1
ATOM 1446 O O . PRO A 1 192 ? -14.707 -49.239 -13.972 1.00 39.97 192 PRO A O 1
ATOM 1449 N N . PRO A 1 193 ? -12.664 -49.813 -14.739 1.00 48.28 193 PRO A N 1
ATOM 1450 C CA . PRO A 1 193 ? -12.767 -51.204 -14.340 1.00 48.28 193 PRO A CA 1
ATOM 1451 C C . PRO A 1 193 ? -12.461 -51.384 -12.850 1.00 48.28 193 PRO A C 1
ATOM 1453 O O . PRO A 1 193 ? -11.565 -50.758 -12.285 1.00 48.28 193 PRO A O 1
ATOM 1456 N N . ILE A 1 194 ? -13.218 -52.298 -12.254 1.00 41.94 194 ILE A N 1
ATOM 1457 C CA . ILE A 1 194 ? -12.963 -52.935 -10.966 1.00 41.94 194 ILE A CA 1
ATOM 1458 C C . ILE A 1 194 ? -11.747 -53.853 -11.133 1.00 41.94 194 ILE A C 1
ATOM 1460 O O . ILE A 1 194 ? -11.733 -54.682 -12.044 1.00 41.94 194 ILE A O 1
ATOM 1464 N N . LEU A 1 195 ? -10.757 -53.730 -10.250 1.00 38.56 195 LEU A N 1
ATOM 1465 C CA . LEU A 1 195 ? -9.739 -54.756 -10.039 1.00 38.56 195 LEU A CA 1
ATOM 1466 C C . LEU A 1 195 ? -9.567 -55.000 -8.540 1.00 38.56 195 LEU A C 1
ATOM 1468 O O . LEU A 1 195 ? -9.088 -54.137 -7.805 1.00 38.56 195 LEU A O 1
ATOM 1472 N N . ASP A 1 196 ? -9.979 -56.200 -8.141 1.00 34.66 196 ASP A N 1
ATOM 1473 C CA . ASP A 1 196 ? -9.565 -56.893 -6.929 1.00 34.66 196 ASP A CA 1
ATOM 1474 C C . ASP A 1 196 ? -8.061 -57.200 -6.974 1.00 34.66 196 ASP A C 1
ATOM 1476 O O . ASP A 1 196 ? -7.495 -57.459 -8.041 1.00 34.66 196 ASP A O 1
ATOM 1480 N N . GLY A 1 197 ? -7.419 -57.225 -5.807 1.00 32.00 197 GLY A N 1
ATOM 1481 C CA . GLY A 1 197 ? -6.018 -57.614 -5.697 1.00 32.00 197 GLY A CA 1
ATOM 1482 C C . GLY A 1 197 ? -5.479 -57.564 -4.275 1.00 32.00 197 GLY A C 1
ATOM 1483 O O . GLY A 1 197 ? -4.723 -56.662 -3.928 1.00 32.00 197 GLY A O 1
ATOM 1484 N N . ASP A 1 198 ? -5.850 -58.564 -3.476 1.00 32.66 198 ASP A N 1
ATOM 1485 C CA . ASP A 1 198 ? -5.116 -58.997 -2.287 1.00 32.66 198 ASP A CA 1
ATOM 1486 C C . ASP A 1 198 ? -3.636 -59.250 -2.618 1.00 32.66 198 ASP A C 1
ATOM 1488 O O . ASP A 1 198 ? -3.329 -60.089 -3.465 1.00 32.66 198 ASP A O 1
ATOM 1492 N N . THR A 1 199 ? -2.701 -58.638 -1.885 1.00 34.50 199 THR A N 1
ATOM 1493 C CA . THR A 1 199 ? -1.480 -59.343 -1.456 1.00 34.50 199 THR A CA 1
ATOM 1494 C C . THR A 1 199 ? -0.887 -58.688 -0.210 1.00 34.50 199 THR A C 1
ATOM 1496 O O . THR A 1 199 ? -0.365 -57.576 -0.239 1.00 34.50 199 THR A O 1
ATOM 1499 N N . ALA A 1 200 ? -0.947 -59.419 0.899 1.00 33.75 200 ALA A N 1
ATOM 1500 C CA . ALA A 1 200 ? -0.177 -59.157 2.100 1.00 33.75 200 ALA A CA 1
ATOM 1501 C C . ALA A 1 200 ? 1.313 -59.434 1.855 1.00 33.75 200 ALA A C 1
ATOM 1503 O O . ALA A 1 200 ? 1.652 -60.474 1.295 1.00 33.75 200 ALA A O 1
ATOM 1504 N N . GLN A 1 201 ? 2.198 -58.580 2.374 1.00 32.41 201 GLN A N 1
ATOM 1505 C CA . GLN A 1 201 ? 3.499 -59.013 2.884 1.00 32.41 201 GLN A CA 1
ATOM 1506 C C . GLN A 1 201 ? 3.992 -58.078 3.995 1.00 32.41 201 GLN A C 1
ATOM 1508 O O . GLN A 1 201 ? 4.022 -56.857 3.873 1.00 32.41 201 GLN A O 1
ATOM 1513 N N . SER A 1 202 ? 4.331 -58.717 5.109 1.00 33.72 202 SER A N 1
ATOM 1514 C CA . SER A 1 202 ? 4.855 -58.175 6.353 1.00 33.72 202 SER A CA 1
ATOM 1515 C C . SER A 1 202 ? 6.302 -57.715 6.223 1.00 33.72 202 SER A C 1
ATOM 1517 O O . SER A 1 202 ? 7.113 -58.485 5.713 1.00 33.72 202 SER A O 1
ATOM 1519 N N . VAL A 1 203 ? 6.664 -56.591 6.849 1.00 32.03 203 VAL A N 1
ATOM 1520 C CA . VAL A 1 203 ? 8.001 -56.404 7.436 1.00 32.03 203 VAL A CA 1
ATOM 1521 C C . VAL A 1 203 ? 7.880 -55.596 8.739 1.00 32.03 203 VAL A C 1
ATOM 1523 O O . VAL A 1 203 ? 7.308 -54.512 8.778 1.00 32.03 203 VAL A O 1
ATOM 1526 N N . THR A 1 204 ? 8.403 -56.210 9.800 1.00 31.47 204 THR A N 1
ATOM 1527 C CA . THR A 1 204 ? 8.883 -55.715 11.109 1.00 31.47 204 THR A CA 1
ATOM 1528 C C . THR A 1 204 ? 9.253 -54.219 11.161 1.00 31.47 204 THR A C 1
ATOM 1530 O O . THR A 1 204 ? 9.870 -53.718 10.234 1.00 31.47 204 THR A O 1
ATOM 1533 N N . GLY A 1 205 ? 8.974 -53.425 12.198 1.00 29.58 205 GLY A N 1
ATOM 1534 C CA . GLY A 1 205 ? 9.133 -53.676 13.632 1.00 29.58 205 GLY A CA 1
ATOM 1535 C C . GLY A 1 205 ? 10.310 -52.845 14.167 1.00 29.58 205 GLY A C 1
ATOM 1536 O O . GLY A 1 205 ? 11.446 -53.274 14.020 1.00 29.58 205 GLY A O 1
ATOM 1537 N N . VAL A 1 206 ? 10.052 -51.683 14.788 1.00 31.09 206 VAL A N 1
ATOM 1538 C CA . VAL A 1 206 ? 11.014 -50.972 15.659 1.00 31.09 206 VAL A CA 1
ATOM 1539 C C . VAL A 1 206 ? 10.254 -50.279 16.797 1.00 31.09 206 VAL A C 1
ATOM 1541 O O . VAL A 1 206 ? 9.455 -49.372 16.574 1.00 31.09 206 VAL A O 1
ATOM 1544 N N . SER A 1 207 ? 10.509 -50.743 18.019 1.00 33.47 207 SER A N 1
ATOM 1545 C CA . SER A 1 207 ? 10.046 -50.183 19.293 1.00 33.47 207 SER A CA 1
ATOM 1546 C C . SER A 1 207 ? 10.800 -48.897 19.674 1.00 33.47 207 SER A C 1
ATOM 1548 O O . SER A 1 207 ? 11.987 -48.789 19.362 1.00 33.47 207 SER A O 1
ATOM 1550 N N . PRO A 1 208 ? 10.195 -47.968 20.438 1.00 43.47 208 PRO A N 1
ATOM 1551 C CA . PRO A 1 208 ? 10.928 -46.897 21.111 1.00 43.47 208 PRO A CA 1
ATOM 1552 C C . PRO A 1 208 ? 11.450 -47.346 22.498 1.00 43.47 208 PRO A C 1
ATOM 1554 O O . PRO A 1 208 ? 10.828 -48.196 23.142 1.00 43.47 208 PRO A O 1
ATOM 1557 N N . PRO A 1 209 ? 12.581 -46.793 22.986 1.00 46.84 209 PRO A N 1
ATOM 1558 C CA . PRO A 1 209 ? 13.164 -47.152 24.277 1.00 46.84 209 PRO A CA 1
ATOM 1559 C C . PRO A 1 209 ? 12.513 -46.399 25.460 1.00 46.84 209 PRO A C 1
ATOM 1561 O O . PRO A 1 209 ? 11.814 -45.403 25.258 1.00 46.84 209 PRO A O 1
ATOM 1564 N N . PRO A 1 210 ? 12.733 -46.866 26.706 1.00 44.53 210 PRO A N 1
ATOM 1565 C CA . PRO A 1 210 ? 11.913 -46.510 27.856 1.00 44.53 210 PRO A CA 1
ATOM 1566 C C . PRO A 1 210 ? 12.457 -45.331 28.680 1.00 44.53 210 PRO A C 1
ATOM 1568 O O . PRO A 1 210 ? 13.660 -45.146 28.825 1.00 44.53 210 PRO A O 1
ATOM 1571 N N . GLY A 1 211 ? 11.518 -44.616 29.305 1.00 33.34 211 GLY A N 1
ATOM 1572 C CA . GLY A 1 211 ? 11.536 -44.262 30.728 1.00 33.34 211 GLY A CA 1
ATOM 1573 C C . GLY A 1 211 ? 12.656 -43.368 31.268 1.00 33.34 211 GLY A C 1
ATOM 1574 O O . GLY A 1 211 ? 13.765 -43.824 31.535 1.00 33.34 211 GLY A O 1
ATOM 1575 N N . ARG A 1 212 ? 12.284 -42.147 31.673 1.00 32.44 212 ARG A N 1
ATOM 1576 C CA . ARG A 1 212 ? 12.851 -41.519 32.876 1.00 32.44 212 ARG A CA 1
ATOM 1577 C C . ARG A 1 212 ? 11.747 -40.950 33.761 1.00 32.44 212 ARG A C 1
ATOM 1579 O O . ARG A 1 212 ? 11.081 -39.982 33.413 1.00 32.44 212 ARG A O 1
ATOM 1586 N N . ASN A 1 213 ? 11.604 -41.602 34.911 1.00 33.84 213 ASN A N 1
ATOM 1587 C CA . ASN A 1 213 ? 10.896 -41.133 36.092 1.00 33.84 213 ASN A CA 1
ATOM 1588 C C . ASN A 1 213 ? 11.527 -39.830 36.586 1.00 33.84 213 ASN A C 1
ATOM 1590 O O . ASN A 1 213 ? 12.741 -39.788 36.773 1.00 33.84 213 ASN A O 1
ATOM 1594 N N . ASN A 1 214 ? 10.706 -38.826 36.885 1.00 33.50 214 ASN A N 1
ATOM 1595 C CA . ASN A 1 214 ? 11.062 -37.811 37.865 1.00 33.50 214 ASN A CA 1
ATOM 1596 C C . ASN A 1 214 ? 9.919 -37.652 38.866 1.00 33.50 214 ASN A C 1
ATOM 1598 O O . ASN A 1 214 ? 8.752 -37.485 38.526 1.00 33.50 214 ASN A O 1
ATOM 1602 N N . THR A 1 215 ? 10.331 -37.794 40.112 1.00 33.16 215 THR A N 1
ATOM 1603 C CA . THR A 1 215 ? 9.600 -37.798 41.368 1.00 33.16 215 THR A CA 1
ATOM 1604 C C . THR A 1 215 ? 8.898 -36.474 41.653 1.00 33.16 215 THR A C 1
ATOM 1606 O O . THR A 1 215 ? 9.517 -35.412 41.592 1.00 33.16 215 THR A O 1
ATOM 1609 N N . SER A 1 216 ? 7.631 -36.558 42.057 1.00 33.25 216 SER A N 1
ATOM 1610 C CA . SER A 1 216 ? 6.928 -35.516 42.810 1.00 33.25 216 SER A CA 1
ATOM 1611 C C . SER A 1 216 ? 7.576 -35.285 44.180 1.00 33.25 216 SER A C 1
ATOM 1613 O O . SER A 1 216 ? 7.953 -36.259 44.835 1.00 33.25 216 SER A O 1
ATOM 1615 N N . PRO A 1 217 ? 7.585 -34.046 44.694 1.00 39.62 217 PRO A N 1
ATOM 1616 C CA . PRO A 1 217 ? 7.517 -33.788 46.121 1.00 39.62 217 PRO A CA 1
ATOM 1617 C C . PRO A 1 217 ? 6.078 -33.458 46.552 1.00 39.62 217 PRO A C 1
ATOM 1619 O O . PRO A 1 217 ? 5.304 -32.842 45.821 1.00 39.62 217 PRO A O 1
ATOM 1622 N N . ALA A 1 218 ? 5.752 -33.919 47.757 1.00 36.31 218 ALA A N 1
ATOM 1623 C CA . ALA A 1 218 ? 4.497 -33.752 48.484 1.00 36.31 218 ALA A CA 1
ATOM 1624 C C . ALA A 1 218 ? 4.262 -32.282 48.946 1.00 36.31 218 ALA A C 1
ATOM 1626 O O . ALA A 1 218 ? 5.147 -31.441 48.776 1.00 36.31 218 ALA A O 1
ATOM 1627 N N . PRO A 1 219 ? 3.075 -31.953 49.499 1.00 39.16 219 PRO A N 1
ATOM 1628 C CA . PRO A 1 219 ? 2.535 -30.598 49.556 1.00 39.16 219 PRO A CA 1
ATOM 1629 C C . PRO A 1 219 ? 3.058 -29.789 50.751 1.00 39.16 219 PRO A C 1
ATOM 1631 O O . PRO A 1 219 ? 3.299 -30.329 51.829 1.00 39.16 219 PRO A O 1
ATOM 1634 N N . ILE A 1 220 ? 3.179 -28.475 50.557 1.00 35.81 220 ILE A N 1
ATOM 1635 C CA . ILE A 1 220 ? 3.409 -27.492 51.620 1.00 35.81 220 ILE A CA 1
ATOM 1636 C C . ILE A 1 220 ? 2.071 -26.798 51.898 1.00 35.81 220 ILE A C 1
ATOM 1638 O O . ILE A 1 220 ? 1.479 -26.212 50.991 1.00 35.81 220 ILE A O 1
ATOM 1642 N N . ASP A 1 221 ? 1.608 -26.890 53.144 1.00 34.94 221 ASP A N 1
ATOM 1643 C CA . ASP A 1 221 ? 0.427 -26.194 53.660 1.00 34.94 221 ASP A CA 1
ATOM 1644 C C . ASP A 1 221 ? 0.612 -24.660 53.700 1.00 34.94 221 ASP A C 1
ATOM 1646 O O . ASP A 1 221 ? 1.740 -24.160 53.777 1.00 34.94 221 ASP A O 1
ATOM 1650 N N . PRO A 1 222 ? -0.489 -23.885 53.647 1.00 38.47 222 PRO A N 1
ATOM 1651 C CA . PRO A 1 222 ? -0.454 -22.472 53.303 1.00 38.47 222 PRO A CA 1
ATOM 1652 C C . PRO A 1 222 ? -0.143 -21.571 54.504 1.00 38.47 222 PRO A C 1
ATOM 1654 O O . PRO A 1 222 ? -0.782 -21.640 55.554 1.00 38.47 222 PRO A O 1
ATOM 1657 N N . ILE A 1 223 ? 0.784 -20.634 54.303 1.00 34.19 223 ILE A N 1
ATOM 1658 C CA . ILE A 1 223 ? 0.968 -19.479 55.185 1.00 34.19 223 ILE A CA 1
ATOM 1659 C C . ILE A 1 223 ? -0.055 -18.411 54.785 1.00 34.19 223 ILE A C 1
ATOM 1661 O O . ILE A 1 223 ? 0.005 -17.846 53.695 1.00 34.19 223 ILE A O 1
ATOM 1665 N N . VAL A 1 224 ? -0.984 -18.133 55.697 1.00 42.09 224 VAL A N 1
ATOM 1666 C CA . VAL A 1 224 ? -1.896 -16.982 55.670 1.00 42.09 224 VAL A CA 1
ATOM 1667 C C . VAL A 1 224 ? -1.162 -15.737 56.183 1.00 42.09 224 VAL A C 1
ATOM 1669 O O . VAL A 1 224 ? -0.588 -15.783 57.272 1.00 42.09 224 VAL A O 1
ATOM 1672 N N . PRO A 1 225 ? -1.255 -14.596 55.479 1.00 34.72 225 PRO A N 1
ATOM 1673 C CA . PRO A 1 225 ? -1.237 -13.287 56.124 1.00 34.72 225 PRO A CA 1
ATOM 1674 C C . PRO A 1 225 ? -2.442 -12.414 55.705 1.00 34.72 225 PRO A C 1
ATOM 1676 O O . PRO A 1 225 ? -3.204 -12.773 54.806 1.00 34.72 225 PRO A O 1
ATOM 1679 N N . PRO A 1 226 ? -2.697 -11.313 56.433 1.00 34.59 226 PRO A N 1
ATOM 1680 C CA . PRO A 1 226 ? -4.047 -10.937 56.825 1.00 34.59 226 PRO A CA 1
ATOM 1681 C C . PRO A 1 226 ? -4.767 -10.017 55.836 1.00 34.59 226 PRO A C 1
ATOM 1683 O O . PRO A 1 226 ? -4.174 -9.284 55.049 1.00 34.59 226 PRO A O 1
ATOM 1686 N N . ALA A 1 227 ? -6.092 -10.033 55.970 1.00 39.62 227 ALA A N 1
ATOM 1687 C CA . ALA A 1 227 ? -7.045 -9.169 55.300 1.00 39.62 227 ALA A CA 1
ATOM 1688 C C . ALA A 1 227 ? -6.713 -7.673 55.472 1.00 39.62 227 ALA A C 1
ATOM 1690 O O . ALA A 1 227 ? -6.963 -7.078 56.520 1.00 39.62 227 ALA A O 1
ATOM 1691 N N . GLY A 1 228 ? -6.223 -7.056 54.398 1.00 28.64 228 GLY A N 1
ATOM 1692 C CA . GLY A 1 228 ? -6.226 -5.611 54.200 1.00 28.64 228 GLY A CA 1
ATOM 1693 C C . GLY A 1 228 ? -7.340 -5.231 53.229 1.00 28.64 228 GLY A C 1
ATOM 1694 O O . GLY A 1 228 ? -7.210 -5.424 52.024 1.00 28.64 228 GLY A O 1
ATOM 1695 N N . ARG A 1 229 ? -8.453 -4.695 53.745 1.00 37.00 229 ARG A N 1
ATOM 1696 C CA . ARG A 1 229 ? -9.478 -4.025 52.932 1.00 37.00 229 ARG A CA 1
ATOM 1697 C C . ARG A 1 229 ? -8.864 -2.772 52.301 1.00 37.00 229 ARG A C 1
ATOM 1699 O O . ARG A 1 229 ? -8.697 -1.768 52.988 1.00 37.00 229 ARG A O 1
ATOM 1706 N N . ALA A 1 230 ? -8.575 -2.818 51.005 1.00 29.52 230 ALA A N 1
ATOM 1707 C CA . ALA A 1 230 ? -8.322 -1.629 50.202 1.00 29.52 230 ALA A CA 1
ATOM 1708 C C . ALA A 1 230 ? -9.619 -1.237 49.477 1.00 29.52 230 ALA A C 1
ATOM 1710 O O . ALA A 1 230 ? -10.114 -1.968 48.621 1.00 29.52 230 ALA A O 1
ATOM 1711 N N . ASN A 1 231 ? -10.183 -0.091 49.862 1.00 30.72 231 ASN A N 1
ATOM 1712 C CA . ASN A 1 231 ? -11.233 0.594 49.114 1.00 30.72 231 ASN A CA 1
ATOM 1713 C C . ASN A 1 231 ? -10.700 0.932 47.717 1.00 30.72 231 ASN A C 1
ATOM 1715 O O . ASN A 1 231 ? -9.796 1.754 47.582 1.00 30.72 231 ASN A O 1
ATOM 1719 N N . VAL A 1 232 ? -11.279 0.324 46.683 1.00 30.16 232 VAL A N 1
ATOM 1720 C CA . VAL A 1 232 ? -11.098 0.769 45.301 1.00 30.16 232 VAL A CA 1
ATOM 1721 C C . VAL A 1 232 ? -11.970 2.010 45.121 1.00 30.16 232 VAL A C 1
ATOM 1723 O O . VAL A 1 232 ? -13.191 1.923 44.992 1.00 30.16 232 VAL A O 1
ATOM 1726 N N . SER A 1 233 ? -11.336 3.177 45.182 1.00 27.28 233 SER A N 1
ATOM 1727 C CA . SER A 1 233 ? -11.952 4.461 44.862 1.00 27.28 233 SER A CA 1
ATOM 1728 C C . SER A 1 233 ? -12.415 4.465 43.405 1.00 27.28 233 SER A C 1
ATOM 1730 O O . SER A 1 233 ? -11.607 4.322 42.488 1.00 27.28 233 SER A O 1
ATOM 1732 N N . GLN A 1 234 ? -13.719 4.642 43.193 1.00 29.86 234 GLN A N 1
ATOM 1733 C CA . GLN A 1 234 ? -14.274 4.976 41.884 1.00 29.86 234 GLN A CA 1
ATOM 1734 C C . GLN A 1 234 ? -13.721 6.337 41.422 1.00 29.86 234 GLN A C 1
ATOM 1736 O O . GLN A 1 234 ? -13.649 7.259 42.240 1.00 29.86 234 GLN A O 1
ATOM 1741 N N . PRO A 1 235 ? -13.352 6.510 40.141 1.00 30.44 235 PRO A N 1
ATOM 1742 C CA . PRO A 1 235 ? -12.994 7.820 39.623 1.00 30.44 235 PRO A CA 1
ATOM 1743 C C . PRO A 1 235 ? -14.247 8.701 39.548 1.00 30.44 235 PRO A C 1
ATOM 1745 O O . PRO A 1 235 ? -15.234 8.368 38.893 1.00 30.44 235 PRO A O 1
ATOM 1748 N N . SER A 1 236 ? -14.201 9.831 40.244 1.00 26.86 236 SER A N 1
ATOM 1749 C CA . SER A 1 236 ? -15.216 10.878 40.226 1.00 26.86 236 SER A CA 1
ATOM 1750 C C . SER A 1 236 ? -15.298 11.534 38.843 1.00 26.86 236 SER A C 1
ATOM 1752 O O . SER A 1 236 ? -14.336 12.117 38.347 1.00 26.86 236 SER A O 1
ATOM 1754 N N . THR A 1 237 ? -16.475 11.465 38.222 1.00 30.17 237 THR A N 1
ATOM 1755 C CA . THR A 1 237 ? -16.817 12.208 37.002 1.00 30.17 237 THR A CA 1
ATOM 1756 C C . THR A 1 237 ? -16.933 13.712 37.289 1.00 30.17 237 THR A C 1
ATOM 1758 O O . THR A 1 237 ? -17.635 14.086 38.236 1.00 30.17 237 THR A O 1
ATOM 1761 N N . PRO A 1 238 ? -16.313 14.598 36.488 1.00 31.05 238 PRO A N 1
ATOM 1762 C CA . PRO A 1 238 ? -16.480 16.038 36.636 1.00 31.05 238 PRO A CA 1
ATOM 1763 C C . PRO A 1 238 ? -17.883 16.484 36.197 1.00 31.05 238 PRO A C 1
ATOM 1765 O O . PRO A 1 238 ? -18.428 16.044 35.187 1.00 31.05 238 PRO A O 1
ATOM 1768 N N . ARG A 1 239 ? -18.467 17.368 37.008 1.00 29.41 239 ARG A N 1
ATOM 1769 C CA . ARG A 1 239 ? -19.819 17.926 36.891 1.00 29.41 239 ARG A CA 1
ATOM 1770 C C . ARG A 1 239 ? -19.883 18.918 35.722 1.00 29.41 239 ARG A C 1
ATOM 1772 O O . ARG A 1 239 ? -19.156 19.908 35.720 1.00 29.41 239 ARG A O 1
ATOM 1779 N N . ALA A 1 240 ? -20.756 18.653 34.752 1.00 32.91 240 ALA A N 1
ATOM 1780 C CA . ALA A 1 240 ? -20.961 19.484 33.569 1.00 32.91 240 ALA A CA 1
ATOM 1781 C C . ALA A 1 240 ? -21.703 20.790 33.908 1.00 32.91 240 ALA A C 1
ATOM 1783 O O . ALA A 1 240 ? -22.808 20.765 34.452 1.00 32.91 240 ALA A O 1
ATOM 1784 N N . ALA A 1 241 ? -21.108 21.925 33.545 1.00 33.00 241 ALA A N 1
ATOM 1785 C CA . ALA A 1 241 ? -21.769 23.221 33.476 1.00 33.00 241 ALA A CA 1
ATOM 1786 C C . ALA A 1 241 ? -21.369 23.911 32.163 1.00 33.00 241 ALA A C 1
ATOM 1788 O O . ALA A 1 241 ? -20.184 24.147 31.947 1.00 33.00 241 ALA A O 1
ATOM 1789 N N . ALA A 1 242 ? -22.388 24.202 31.342 1.00 35.59 242 ALA A N 1
ATOM 1790 C CA . ALA A 1 242 ? -22.461 25.071 30.154 1.00 35.59 242 ALA A CA 1
ATOM 1791 C C . ALA A 1 242 ? -23.002 24.315 28.925 1.00 35.59 242 ALA A C 1
ATOM 1793 O O . ALA A 1 242 ? -22.268 23.661 28.190 1.00 35.59 242 ALA A O 1
ATOM 1794 N N . ALA A 1 243 ? -24.318 24.414 28.716 1.00 42.62 243 ALA A N 1
ATOM 1795 C CA . ALA A 1 243 ? -25.005 23.942 27.521 1.00 42.62 243 ALA A CA 1
ATOM 1796 C C . ALA A 1 243 ? -25.223 25.123 26.564 1.00 42.62 243 ALA A C 1
ATOM 1798 O O . ALA A 1 243 ? -25.963 26.052 26.878 1.00 42.62 243 ALA A O 1
ATOM 1799 N N . GLY A 1 244 ? -24.575 25.071 25.403 1.00 45.62 244 GLY A N 1
ATOM 1800 C CA . GLY A 1 244 ? -24.798 25.975 24.279 1.00 45.62 244 GLY A CA 1
ATOM 1801 C C . GLY A 1 244 ? -23.927 25.560 23.093 1.00 45.62 244 GLY A C 1
ATOM 1802 O O . GLY A 1 244 ? -22.711 25.641 23.176 1.00 45.62 244 GLY A O 1
ATOM 1803 N N . GLU A 1 245 ? -24.556 25.067 22.023 1.00 41.00 245 GLU A N 1
ATOM 1804 C CA . GLU A 1 245 ? -23.995 24.833 20.670 1.00 41.00 245 GLU A CA 1
ATOM 1805 C C . GLU A 1 245 ? -23.113 23.586 20.387 1.00 41.00 245 GLU A C 1
ATOM 1807 O O . GLU A 1 245 ? -22.766 23.332 19.237 1.00 41.00 245 GLU A O 1
ATOM 1812 N N . GLY A 1 246 ? -22.858 22.693 21.353 1.00 51.59 246 GLY A N 1
ATOM 1813 C CA . GLY A 1 246 ? -21.958 21.526 21.176 1.00 51.59 246 GLY A CA 1
ATOM 1814 C C . GLY A 1 246 ? -22.554 20.166 20.738 1.00 51.59 246 GLY A C 1
ATOM 1815 O O . GLY A 1 246 ? -21.868 19.147 20.842 1.00 51.59 246 GLY A O 1
ATOM 1816 N N . GLY A 1 247 ? -23.812 20.087 20.287 1.00 56.75 247 GLY A N 1
ATOM 1817 C CA . GLY A 1 247 ? -24.572 18.819 20.250 1.00 56.75 247 GLY A CA 1
ATOM 1818 C C . GLY A 1 247 ? -23.979 17.670 19.409 1.00 56.75 247 GLY A C 1
ATOM 1819 O O . GLY A 1 247 ? -23.976 16.522 19.846 1.00 56.75 247 GLY A O 1
ATOM 1820 N N . ALA A 1 248 ? -23.443 17.950 18.216 1.00 59.72 248 ALA A N 1
ATOM 1821 C CA . ALA A 1 248 ? -22.888 16.903 17.344 1.00 59.72 248 ALA A CA 1
ATOM 1822 C C . ALA A 1 248 ? -21.485 16.436 17.779 1.00 59.72 248 ALA A C 1
ATOM 1824 O O . ALA A 1 248 ? -21.149 15.259 17.629 1.00 59.72 248 ALA A O 1
ATOM 1825 N N . ALA A 1 249 ? -20.681 17.342 18.343 1.00 70.12 249 ALA A N 1
ATOM 1826 C CA . ALA A 1 249 ? -19.335 17.037 18.824 1.00 70.12 249 ALA A CA 1
ATOM 1827 C C . ALA A 1 249 ? -19.369 16.140 20.075 1.00 70.12 249 ALA A C 1
ATOM 1829 O O . ALA A 1 249 ? -18.565 15.214 20.190 1.00 70.12 249 ALA A O 1
ATOM 1830 N N . GLY A 1 250 ? -20.346 16.354 20.966 1.00 77.44 250 GLY A N 1
ATOM 1831 C CA . GLY A 1 250 ? -20.518 15.540 22.174 1.00 77.44 250 GLY A CA 1
ATOM 1832 C C . GLY A 1 250 ? -20.757 14.058 21.870 1.00 77.44 250 GLY A C 1
ATOM 1833 O O . GLY A 1 250 ? -20.132 13.189 22.473 1.00 77.44 250 GLY A O 1
ATOM 1834 N N . GLY A 1 251 ? -21.581 13.762 20.861 1.00 78.12 251 GLY A N 1
ATOM 1835 C CA . GLY A 1 251 ? -21.901 12.390 20.464 1.00 78.12 251 GLY A CA 1
ATOM 1836 C C . GLY A 1 251 ? -20.697 11.557 20.025 1.00 78.12 251 GLY A C 1
ATOM 1837 O O . GLY A 1 251 ? -20.529 10.414 20.454 1.00 78.12 251 GLY A O 1
ATOM 1838 N N . MET A 1 252 ? -19.837 12.138 19.184 1.00 85.19 252 MET A N 1
ATOM 1839 C CA . MET A 1 252 ? -18.628 11.458 18.705 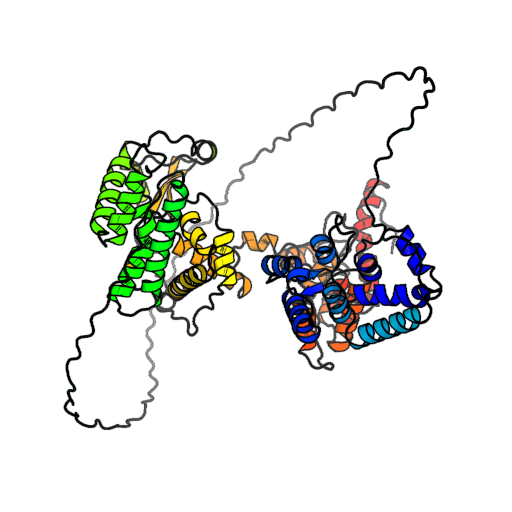1.00 85.19 252 MET A CA 1
ATOM 1840 C C . MET A 1 252 ? -17.605 11.271 19.827 1.00 85.19 252 MET A C 1
ATOM 1842 O O . MET A 1 252 ? -16.977 10.215 19.903 1.00 85.19 252 MET A O 1
ATOM 1846 N N . LEU A 1 253 ? -17.490 12.235 20.747 1.00 87.88 253 LEU A N 1
ATOM 1847 C CA . LEU A 1 253 ? -16.619 12.111 21.915 1.00 87.88 253 LEU A CA 1
ATOM 1848 C C . LEU A 1 253 ? -17.067 10.974 22.847 1.00 87.88 253 LEU A C 1
ATOM 1850 O O . LEU A 1 253 ? -16.228 10.210 23.337 1.00 87.88 253 LEU A O 1
ATOM 1854 N N . THR A 1 254 ? -18.376 10.805 23.062 1.00 87.00 254 THR A N 1
ATOM 1855 C CA . THR A 1 254 ? -18.873 9.687 23.873 1.00 87.00 254 THR A CA 1
ATOM 1856 C C . THR A 1 254 ? -18.693 8.347 23.173 1.00 87.00 254 THR A C 1
ATOM 1858 O O . THR A 1 254 ? -18.238 7.401 23.815 1.00 87.00 254 THR A O 1
ATOM 1861 N N . LEU A 1 255 ? -18.973 8.254 21.866 1.00 91.75 255 LEU A N 1
ATOM 1862 C CA . LEU A 1 255 ? -18.695 7.028 21.113 1.00 91.75 255 LEU A CA 1
ATOM 1863 C C . LEU A 1 255 ? -17.212 6.657 21.219 1.00 91.75 255 LEU A C 1
ATOM 1865 O O . LEU A 1 255 ? -16.886 5.509 21.506 1.00 91.75 255 LEU A O 1
ATOM 1869 N N . ARG A 1 256 ? -16.316 7.629 21.043 1.00 94.25 256 ARG A N 1
ATOM 1870 C CA . ARG A 1 256 ? -14.873 7.428 21.181 1.00 94.25 256 ARG A CA 1
ATOM 1871 C C . ARG A 1 256 ? -14.502 6.904 22.565 1.00 94.25 256 ARG A C 1
ATOM 1873 O O . ARG A 1 256 ? -13.776 5.921 22.670 1.00 94.25 256 ARG A O 1
ATOM 1880 N N . THR A 1 257 ? -15.041 7.519 23.617 1.00 91.69 257 THR A N 1
ATOM 1881 C CA . THR A 1 257 ? -14.835 7.082 25.008 1.00 91.69 257 THR A CA 1
ATOM 1882 C C . THR A 1 257 ? -15.312 5.644 25.223 1.00 91.69 257 THR A C 1
ATOM 1884 O O . THR A 1 257 ? -14.603 4.842 25.828 1.00 91.69 257 THR A O 1
ATOM 1887 N N . ALA A 1 258 ? -16.480 5.294 24.680 1.00 91.56 258 ALA A N 1
ATOM 1888 C CA . ALA A 1 258 ? -17.046 3.952 24.751 1.00 91.56 258 ALA A CA 1
ATOM 1889 C C . ALA A 1 258 ? -16.186 2.909 24.017 1.00 91.56 258 ALA A C 1
ATOM 1891 O O . ALA A 1 258 ? -15.905 1.844 24.571 1.00 91.56 258 ALA A O 1
ATOM 1892 N N . LEU A 1 259 ? -15.728 3.226 22.800 1.00 95.50 259 LEU A N 1
ATOM 1893 C CA . LEU A 1 259 ? -14.827 2.369 22.029 1.00 95.50 259 LEU A CA 1
ATOM 1894 C C . LEU A 1 259 ? -13.492 2.181 22.758 1.00 95.50 259 LEU A C 1
ATOM 1896 O O . LEU A 1 259 ? -13.067 1.044 22.937 1.00 95.50 259 LEU A O 1
ATOM 1900 N N . ARG A 1 260 ? -12.875 3.264 23.250 1.00 96.06 260 ARG A N 1
ATOM 1901 C CA . ARG A 1 260 ? -11.632 3.227 24.039 1.00 96.06 260 ARG A CA 1
ATOM 1902 C C . ARG A 1 260 ? -11.769 2.332 25.269 1.00 96.06 260 ARG A C 1
ATOM 1904 O O . ARG A 1 260 ? -10.905 1.494 25.506 1.00 96.06 260 ARG A O 1
ATOM 1911 N N . ALA A 1 261 ? -12.851 2.477 26.034 1.00 93.69 261 ALA A N 1
ATOM 1912 C CA . ALA A 1 261 ? -13.104 1.647 27.211 1.00 93.69 261 ALA A CA 1
ATOM 1913 C C . ALA A 1 261 ? -13.228 0.156 26.846 1.00 93.69 261 ALA A C 1
ATOM 1915 O O . ALA A 1 261 ? -12.641 -0.692 27.516 1.00 93.69 261 ALA A O 1
ATOM 1916 N N . GLY A 1 262 ? -13.940 -0.161 25.757 1.00 95.00 262 GLY A N 1
ATOM 1917 C CA . GLY A 1 262 ? -14.031 -1.527 25.240 1.00 95.00 262 GLY A CA 1
ATOM 1918 C C . GLY A 1 262 ? -12.677 -2.089 24.801 1.00 95.00 262 GLY A C 1
ATOM 1919 O O . GLY A 1 262 ? -12.334 -3.212 25.167 1.00 95.00 262 GLY A O 1
ATOM 1920 N N . LEU A 1 263 ? -11.882 -1.295 24.077 1.00 97.19 263 LEU A N 1
ATOM 1921 C CA . LEU A 1 263 ? -10.554 -1.687 23.602 1.00 97.19 263 LEU A CA 1
ATOM 1922 C C . LEU A 1 263 ? -9.561 -1.910 24.750 1.00 97.19 263 LEU A C 1
ATOM 1924 O O . LEU A 1 263 ? -8.837 -2.898 24.715 1.00 97.19 263 LEU A O 1
ATOM 1928 N N . ARG A 1 264 ? -9.549 -1.053 25.783 1.00 96.19 264 ARG A N 1
ATOM 1929 C CA . ARG A 1 264 ? -8.696 -1.239 26.974 1.00 96.19 264 ARG A CA 1
ATOM 1930 C C . ARG A 1 264 ? -9.009 -2.549 27.688 1.00 96.19 264 ARG A C 1
ATOM 1932 O O . ARG A 1 264 ? -8.118 -3.372 27.856 1.00 96.19 264 ARG A O 1
ATOM 1939 N N . LEU A 1 265 ? -10.284 -2.799 27.992 1.00 95.00 265 LEU A N 1
ATOM 1940 C CA . LEU A 1 265 ? -10.712 -4.055 28.621 1.00 95.00 265 LEU A CA 1
ATOM 1941 C C . LEU A 1 265 ? -10.380 -5.282 27.758 1.00 95.00 265 LEU A C 1
ATOM 1943 O O . LEU A 1 265 ? -9.955 -6.313 28.275 1.00 95.00 265 LEU A O 1
ATOM 1947 N N . ALA A 1 266 ? -10.539 -5.170 26.436 1.00 95.69 266 ALA A N 1
ATOM 1948 C CA . ALA A 1 266 ? -10.167 -6.233 25.509 1.00 95.69 266 ALA A CA 1
ATOM 1949 C C . ALA A 1 266 ? -8.642 -6.432 25.417 1.00 95.69 266 ALA A C 1
ATOM 1951 O O . ALA A 1 266 ? -8.201 -7.539 25.120 1.00 95.69 266 ALA A O 1
ATOM 1952 N N . ALA A 1 267 ? -7.825 -5.406 25.655 1.00 93.75 267 ALA A N 1
ATOM 1953 C CA . ALA A 1 267 ? -6.367 -5.488 25.582 1.00 93.75 267 ALA A CA 1
ATOM 1954 C C . ALA A 1 267 ? -5.717 -5.956 26.899 1.00 93.75 267 ALA A C 1
ATOM 1956 O O . ALA A 1 267 ? -4.780 -6.748 26.850 1.00 93.75 267 ALA A O 1
ATOM 1957 N N . GLU A 1 268 ? -6.216 -5.507 28.055 1.00 91.81 268 GLU A N 1
ATOM 1958 C CA . GLU A 1 268 ? -5.589 -5.696 29.377 1.00 91.81 268 GLU A CA 1
ATOM 1959 C C . GLU A 1 268 ? -5.688 -7.131 29.927 1.00 91.81 268 GLU A C 1
ATOM 1961 O O . GLU A 1 268 ? -4.814 -7.554 30.679 1.00 91.81 268 GLU A O 1
ATOM 1966 N N . ARG A 1 269 ? -6.707 -7.911 29.530 1.00 88.12 269 ARG A N 1
ATOM 1967 C CA . ARG A 1 269 ? -6.890 -9.335 29.908 1.00 88.12 269 ARG A CA 1
ATOM 1968 C C . ARG A 1 269 ? -6.852 -9.629 31.417 1.00 88.12 269 ARG A C 1
ATOM 1970 O O . ARG A 1 269 ? -6.465 -10.724 31.821 1.00 88.12 269 ARG A O 1
ATOM 1977 N N . SER A 1 270 ? -7.300 -8.695 32.250 1.00 91.81 270 SER A N 1
ATOM 1978 C CA . SER A 1 270 ? -7.375 -8.879 33.706 1.00 9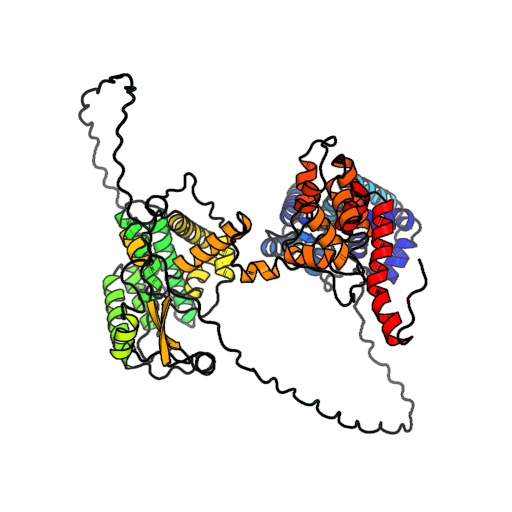1.81 270 SER A CA 1
ATOM 1979 C C . SER A 1 270 ? -8.162 -10.140 34.109 1.00 91.81 270 SER A C 1
ATOM 1981 O O . SER A 1 270 ? -7.800 -10.822 35.067 1.00 91.81 270 SER A O 1
ATOM 1983 N N . SER A 1 271 ? -9.191 -10.506 33.333 1.00 96.06 271 SER A N 1
ATOM 1984 C CA . SER A 1 271 ? -9.905 -11.785 33.428 1.00 96.06 271 SER A CA 1
ATOM 1985 C C . SER A 1 271 ? -10.596 -12.150 32.098 1.00 96.06 271 SER A C 1
ATOM 1987 O O . SER A 1 271 ? -10.896 -11.251 31.307 1.00 96.06 271 SER A O 1
ATOM 1989 N N . PRO A 1 272 ? -10.919 -13.437 31.835 1.00 94.50 272 PRO A N 1
ATOM 1990 C CA . PRO A 1 272 ? -11.661 -13.839 30.631 1.00 94.50 272 PRO A CA 1
ATOM 1991 C C . PRO A 1 272 ? -13.035 -13.161 30.498 1.00 94.50 272 PRO A C 1
ATOM 1993 O O . PRO A 1 272 ? -13.491 -12.864 29.393 1.00 94.50 272 PRO A O 1
ATOM 1996 N N . GLU A 1 273 ? -13.697 -12.895 31.627 1.00 94.25 273 GLU A N 1
ATOM 1997 C CA . GLU A 1 273 ? -14.998 -12.222 31.666 1.00 94.25 273 GLU A CA 1
ATOM 1998 C C . GLU A 1 273 ? -14.887 -10.739 31.296 1.00 94.25 273 GLU A C 1
ATOM 2000 O O . GLU A 1 273 ? -15.676 -10.244 30.486 1.00 94.25 273 GLU A O 1
ATOM 2005 N N . GLU A 1 274 ? -13.899 -10.028 31.849 1.00 93.50 274 GLU A N 1
ATOM 2006 C CA . GLU A 1 274 ? -13.637 -8.623 31.515 1.00 93.50 274 GLU A CA 1
ATOM 2007 C C . GLU A 1 274 ? -13.162 -8.456 30.080 1.00 93.50 274 GLU A C 1
ATOM 2009 O O . GLU A 1 274 ? -13.564 -7.512 29.401 1.00 93.50 274 GLU A O 1
ATOM 2014 N N . GLU A 1 275 ? -12.377 -9.406 29.590 1.00 95.06 275 GLU A N 1
ATOM 2015 C CA . GLU A 1 275 ? -11.951 -9.423 28.206 1.00 95.06 275 GLU A CA 1
ATOM 2016 C C . GLU A 1 275 ? -13.158 -9.557 27.266 1.00 95.06 275 GLU A C 1
ATOM 2018 O O . GLU A 1 275 ? -13.359 -8.726 26.376 1.00 95.06 275 GLU A O 1
ATOM 2023 N N . LEU A 1 276 ? -14.017 -10.559 27.491 1.00 95.00 276 LEU A N 1
ATOM 2024 C CA . LEU A 1 276 ? -15.244 -10.749 26.714 1.00 95.00 276 LEU A CA 1
ATOM 2025 C C . LEU A 1 276 ? -16.164 -9.522 26.803 1.00 95.00 276 LEU A C 1
ATOM 2027 O O . LEU A 1 276 ? -16.794 -9.130 25.816 1.00 95.00 276 LEU A O 1
ATOM 2031 N N . LYS A 1 277 ? -16.243 -8.899 27.980 1.00 92.88 277 LYS A N 1
ATOM 2032 C CA . LYS A 1 277 ? -16.961 -7.642 28.205 1.00 92.88 277 LYS A CA 1
ATOM 2033 C C . LYS A 1 277 ? -16.370 -6.501 27.372 1.00 92.88 277 LYS A C 1
ATOM 2035 O O . LYS A 1 277 ? -17.140 -5.780 26.740 1.00 92.88 277 LYS A O 1
ATOM 2040 N N . GLY A 1 278 ? -15.046 -6.381 27.293 1.00 95.19 278 GLY A N 1
ATOM 2041 C CA . GLY A 1 278 ? -14.347 -5.423 26.434 1.00 95.19 278 GLY A CA 1
ATOM 2042 C C . GLY A 1 278 ? -14.701 -5.587 24.957 1.00 95.19 278 GLY A C 1
ATOM 2043 O O . GLY A 1 278 ? -15.128 -4.627 24.314 1.00 95.19 278 GLY A O 1
ATOM 2044 N N . TRP A 1 279 ? -14.658 -6.821 24.443 1.00 96.31 279 TRP A N 1
ATOM 2045 C CA . TRP A 1 279 ? -15.077 -7.138 23.070 1.00 96.31 279 TRP A CA 1
ATOM 2046 C C . TRP A 1 279 ? -16.536 -6.764 22.796 1.00 96.31 279 TRP A C 1
ATOM 2048 O O . TRP A 1 279 ? -16.846 -6.160 21.767 1.00 96.31 279 TRP A O 1
ATOM 2058 N N . LYS A 1 280 ? -17.446 -7.089 23.723 1.00 93.50 280 LYS A N 1
ATOM 2059 C CA . LYS A 1 280 ? -18.867 -6.728 23.613 1.00 93.50 280 LYS A CA 1
ATOM 2060 C C . LYS A 1 280 ? -19.056 -5.214 23.573 1.00 93.50 280 LYS A C 1
ATOM 2062 O O . LYS A 1 280 ? -19.824 -4.732 22.745 1.00 93.50 280 LYS A O 1
ATOM 2067 N N . LEU A 1 281 ? -18.356 -4.472 24.431 1.00 93.12 281 LEU A N 1
ATOM 2068 C CA . LEU A 1 281 ? -18.428 -3.012 24.467 1.00 93.12 281 LEU A CA 1
ATOM 2069 C C . LEU A 1 281 ? -17.912 -2.388 23.180 1.00 93.12 281 LEU A C 1
ATOM 2071 O O . LEU A 1 281 ? -18.617 -1.576 22.588 1.00 93.12 281 LEU A O 1
ATOM 2075 N N . PHE A 1 282 ? -16.730 -2.805 22.726 1.00 95.81 282 PHE A N 1
ATOM 2076 C CA . PHE A 1 282 ? -16.136 -2.305 21.493 1.00 95.81 282 PHE A CA 1
ATOM 2077 C C . PHE A 1 282 ? -17.067 -2.524 20.293 1.00 95.81 282 PHE A C 1
ATOM 2079 O O . PHE A 1 282 ? -17.372 -1.580 19.568 1.00 95.81 282 PHE A O 1
ATOM 2086 N N . MET A 1 283 ? -17.585 -3.743 20.117 1.00 94.38 283 MET A N 1
ATOM 2087 C CA . MET A 1 283 ? -18.447 -4.053 18.976 1.00 94.38 283 MET A CA 1
ATOM 2088 C C . MET A 1 283 ? -19.815 -3.374 19.073 1.00 94.38 283 MET A C 1
ATOM 2090 O O . MET A 1 283 ? -20.319 -2.852 18.085 1.00 94.38 283 MET A O 1
ATOM 2094 N N . LEU A 1 284 ? -20.457 -3.386 20.243 1.00 93.50 284 LEU A N 1
ATOM 2095 C CA . LEU A 1 284 ? -21.861 -2.984 20.361 1.00 93.50 284 LEU A CA 1
ATOM 2096 C C . LEU A 1 284 ? -22.058 -1.504 20.701 1.00 93.50 284 LEU A C 1
ATOM 2098 O O . LEU A 1 284 ? -23.189 -1.029 20.595 1.00 93.50 284 LEU A O 1
ATOM 2102 N N . ALA A 1 285 ? -21.009 -0.762 21.077 1.00 93.38 285 ALA A N 1
ATOM 2103 C CA . ALA A 1 285 ? -21.113 0.664 21.397 1.00 93.38 285 ALA A CA 1
ATOM 2104 C C . ALA A 1 285 ? -21.784 1.491 20.283 1.00 93.38 285 ALA A C 1
ATOM 2106 O O . ALA A 1 285 ? -22.735 2.211 20.601 1.00 93.38 285 ALA A O 1
ATOM 2107 N N . PRO A 1 286 ? -21.423 1.351 18.988 1.00 93.12 286 PRO A N 1
ATOM 2108 C CA . PRO A 1 286 ? -22.123 2.052 17.914 1.00 93.12 286 PRO A CA 1
ATOM 2109 C C . PRO A 1 286 ? -23.621 1.743 17.879 1.00 93.12 286 PRO A C 1
ATOM 2111 O O . PRO A 1 286 ? -24.435 2.648 17.739 1.00 93.12 286 PRO A O 1
ATOM 2114 N N . ARG A 1 287 ? -24.020 0.479 18.057 1.00 90.31 287 ARG A N 1
ATOM 2115 C CA . ARG A 1 287 ? -25.438 0.095 18.062 1.00 90.31 287 ARG A CA 1
ATOM 2116 C C . ARG A 1 287 ? -26.186 0.578 19.300 1.00 90.31 287 ARG A C 1
ATOM 2118 O O . ARG A 1 287 ? -27.354 0.925 19.183 1.00 90.31 287 ARG A O 1
ATOM 2125 N N . MET A 1 288 ? -25.545 0.596 20.462 1.00 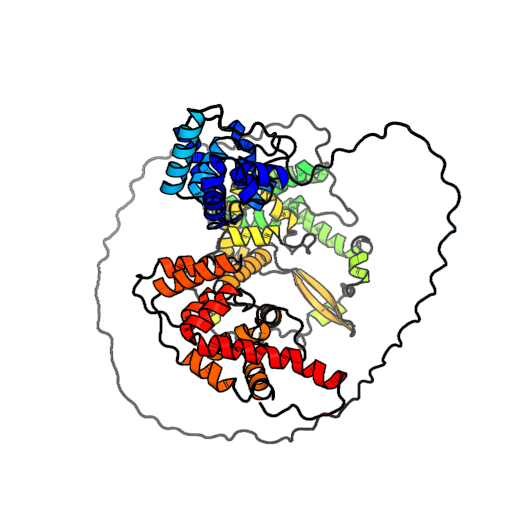91.25 288 MET A N 1
ATOM 2126 C CA . MET A 1 288 ? -26.159 1.080 21.700 1.00 91.25 288 MET A CA 1
ATOM 2127 C C . MET A 1 288 ? -26.346 2.598 21.690 1.00 91.25 288 MET A C 1
ATOM 2129 O O . MET A 1 288 ? -27.390 3.088 22.106 1.00 91.25 288 MET A O 1
ATOM 2133 N N . LEU A 1 289 ? -25.355 3.340 21.194 1.00 91.31 289 LEU A N 1
ATOM 2134 C CA . LEU A 1 289 ? -25.351 4.801 21.250 1.00 91.31 289 LEU A CA 1
ATOM 2135 C C . LEU A 1 289 ? -26.009 5.430 20.015 1.00 91.31 289 LEU A C 1
ATOM 2137 O O . LEU A 1 289 ? -26.801 6.361 20.139 1.00 91.31 289 LEU A O 1
ATOM 2141 N N . LEU A 1 290 ? -25.728 4.899 18.821 1.00 89.88 290 LEU A N 1
ATOM 2142 C CA . LEU A 1 290 ? -26.036 5.548 17.540 1.00 89.88 290 LEU A CA 1
ATOM 2143 C C . LEU A 1 290 ? -27.192 4.908 16.762 1.00 89.88 290 LEU A C 1
ATOM 2145 O O . LEU A 1 290 ? -27.432 5.257 15.603 1.00 89.88 290 LEU A O 1
ATOM 2149 N N . HIS A 1 291 ? -27.931 3.985 17.374 1.00 86.25 291 HIS A N 1
ATOM 2150 C CA . HIS A 1 291 ? -29.149 3.446 16.777 1.00 86.25 291 HIS A CA 1
ATOM 2151 C C . HIS A 1 291 ? -30.189 4.564 16.522 1.00 86.25 291 HIS A C 1
ATOM 2153 O O . HIS A 1 291 ? -30.317 5.501 17.306 1.00 86.25 291 HIS A O 1
ATOM 2159 N N . ARG A 1 292 ? -30.963 4.486 15.438 1.00 81.19 292 ARG A N 1
ATOM 2160 C CA . ARG A 1 292 ? -31.967 5.504 15.082 1.00 81.19 292 ARG A CA 1
ATOM 2161 C C . ARG A 1 292 ? -33.341 4.880 14.984 1.00 81.19 292 ARG A C 1
ATOM 2163 O O . ARG A 1 292 ? -33.473 3.767 14.480 1.00 81.19 292 ARG A O 1
ATOM 2170 N N . GLU A 1 293 ? -34.352 5.608 15.442 1.00 74.94 293 GLU A N 1
ATOM 2171 C CA . GLU A 1 293 ? -35.724 5.188 15.204 1.00 74.94 293 GLU A CA 1
ATOM 2172 C C . GLU A 1 293 ? -36.056 5.267 13.709 1.00 74.94 293 GLU A C 1
ATOM 2174 O O . GLU A 1 293 ? -35.522 6.121 12.989 1.00 74.94 293 GLU A O 1
ATOM 2179 N N . PRO A 1 294 ? -36.940 4.392 13.217 1.00 66.25 294 PRO A N 1
ATOM 2180 C CA . PRO A 1 294 ? -37.387 4.454 11.834 1.00 66.25 294 PRO A CA 1
ATOM 2181 C C . PRO A 1 294 ? -37.991 5.824 11.527 1.00 66.25 294 PRO A C 1
ATOM 2183 O O . PRO A 1 294 ? -38.815 6.329 12.280 1.00 66.25 294 PRO A O 1
ATOM 2186 N N . GLY A 1 295 ? -37.587 6.424 10.414 1.00 66.12 295 GLY A N 1
ATOM 2187 C CA . GLY A 1 295 ? -38.059 7.749 9.990 1.00 66.12 295 GLY A CA 1
ATOM 2188 C C . GLY A 1 295 ? -37.186 8.897 10.489 1.00 66.12 295 GLY A C 1
ATOM 2189 O O . GLY A 1 295 ? -37.379 10.033 10.062 1.00 66.12 295 GLY A O 1
ATOM 2190 N N . THR A 1 296 ? -36.206 8.621 11.355 1.00 73.25 296 THR A N 1
ATOM 2191 C CA . THR A 1 296 ? -35.347 9.653 11.941 1.00 73.25 296 THR A CA 1
ATOM 2192 C C . THR A 1 296 ? -33.969 9.672 11.280 1.00 73.25 296 THR A C 1
ATOM 2194 O O . THR A 1 296 ? -33.147 8.769 11.434 1.00 73.25 296 THR A O 1
ATOM 2197 N N . ALA A 1 297 ? -33.676 10.749 10.549 1.00 71.31 297 ALA A N 1
ATOM 2198 C CA . ALA A 1 297 ? -32.360 10.934 9.936 1.00 71.31 297 ALA A CA 1
ATOM 2199 C C . ALA A 1 297 ? -31.263 11.259 10.972 1.00 71.31 297 ALA A C 1
ATOM 2201 O O . ALA A 1 297 ? -30.075 11.074 10.698 1.00 71.31 297 ALA A O 1
ATOM 2202 N N . ARG A 1 298 ? -31.635 11.760 12.160 1.00 77.44 298 ARG A N 1
ATOM 2203 C CA . ARG A 1 298 ? -30.722 12.189 13.233 1.00 77.44 298 ARG A CA 1
ATOM 2204 C C . ARG A 1 298 ? -31.279 11.789 14.601 1.00 77.44 298 ARG A C 1
ATOM 2206 O O . ARG A 1 298 ? -32.489 11.790 14.790 1.00 77.44 298 ARG A O 1
ATOM 2213 N N . ILE A 1 299 ? -30.385 11.479 15.538 1.00 80.94 299 ILE A N 1
ATOM 2214 C CA . ILE A 1 299 ? -30.715 11.285 16.959 1.00 80.94 299 ILE A CA 1
ATOM 2215 C C . ILE A 1 299 ? -30.767 12.675 17.591 1.00 80.94 299 ILE A C 1
ATOM 2217 O O . ILE A 1 299 ? -29.881 13.488 17.308 1.00 80.94 299 ILE A O 1
ATOM 2221 N N . SER A 1 300 ? -31.785 12.966 18.403 1.00 84.56 300 SER A N 1
ATOM 2222 C CA . SER A 1 300 ? -31.811 14.240 19.123 1.00 84.56 300 SER A CA 1
ATOM 2223 C C . SER A 1 300 ? -30.651 14.294 20.134 1.00 84.56 300 SER A C 1
ATOM 2225 O O . SER A 1 300 ? -30.243 13.247 20.651 1.00 84.56 300 SER A O 1
ATOM 2227 N N . PRO A 1 301 ? -30.082 15.477 20.420 1.00 79.00 301 PRO A N 1
ATOM 2228 C CA . PRO A 1 301 ? -29.019 15.602 21.415 1.00 79.00 301 PRO A CA 1
ATOM 2229 C C . PRO A 1 301 ? -29.413 15.059 22.796 1.00 79.00 301 PRO A C 1
ATOM 2231 O O . PRO A 1 301 ? -28.581 14.451 23.463 1.00 79.00 301 PRO A O 1
ATOM 2234 N N . GLU A 1 302 ? -30.674 15.225 23.206 1.00 85.00 302 GLU A N 1
ATOM 2235 C CA . GLU A 1 302 ? -31.190 14.756 24.498 1.00 85.00 302 GLU A CA 1
ATOM 2236 C C . GLU A 1 302 ? -31.234 13.227 24.574 1.00 85.00 302 GLU A C 1
ATOM 2238 O O . GLU A 1 302 ? -30.795 12.643 25.562 1.00 85.00 302 GLU A O 1
ATOM 2243 N N . GLU A 1 303 ? -31.716 12.570 23.515 1.00 87.88 303 GLU A N 1
ATOM 2244 C CA . GLU A 1 303 ? -31.748 11.107 23.430 1.00 87.88 303 GLU A CA 1
ATOM 2245 C C . GLU A 1 303 ? -30.329 10.533 23.403 1.00 87.88 303 GLU A C 1
ATOM 2247 O O . GLU A 1 303 ? -30.031 9.550 24.083 1.00 87.88 303 GLU A O 1
ATOM 2252 N N . LEU A 1 304 ? -29.420 11.162 22.651 1.00 84.56 304 LEU A N 1
ATOM 2253 C CA . LEU A 1 304 ? -28.025 10.740 22.626 1.00 84.56 304 LEU A CA 1
ATOM 2254 C C . LEU A 1 304 ? -27.383 10.883 24.009 1.00 84.56 304 LEU A C 1
ATOM 2256 O O . LEU A 1 304 ? -26.764 9.930 24.475 1.00 84.56 304 LEU A O 1
ATOM 2260 N N . GLN A 1 305 ? -27.586 12.014 24.691 1.00 79.94 305 GLN A N 1
ATOM 2261 C CA . GLN A 1 305 ? -27.099 12.218 26.055 1.00 79.94 305 GLN A CA 1
ATOM 2262 C C . GLN A 1 305 ? -27.681 11.184 27.029 1.00 79.94 305 GLN A C 1
ATOM 2264 O O . GLN A 1 305 ? -26.929 10.581 27.789 1.00 79.94 305 GLN A O 1
ATOM 2269 N N . SER A 1 306 ? -28.985 10.899 26.960 1.00 89.50 306 SER A N 1
ATOM 2270 C CA . SER A 1 306 ? -29.621 9.870 27.794 1.00 89.50 306 SER A CA 1
ATOM 2271 C C . SER A 1 306 ? -28.970 8.497 27.601 1.00 89.50 306 SER A C 1
ATOM 2273 O O . SER A 1 306 ? -28.690 7.783 28.567 1.00 89.50 306 SER A O 1
ATOM 2275 N N . ARG A 1 307 ? -28.640 8.133 26.357 1.00 89.88 307 ARG A N 1
ATOM 2276 C CA . ARG A 1 307 ? -27.932 6.879 26.069 1.00 89.88 307 ARG A CA 1
ATOM 2277 C C . ARG A 1 307 ? -26.498 6.883 26.564 1.00 89.88 307 ARG A C 1
ATOM 2279 O O . ARG A 1 307 ? -26.032 5.856 27.054 1.00 89.88 307 ARG A O 1
ATOM 2286 N N . CYS A 1 308 ? -25.809 8.015 26.452 1.00 79.50 308 CYS A N 1
ATOM 2287 C CA . CYS A 1 308 ? -24.483 8.210 27.026 1.00 79.50 308 CYS A CA 1
ATOM 2288 C C . CYS A 1 308 ? -24.503 8.006 28.548 1.00 79.50 308 CYS A C 1
ATOM 2290 O O . CYS A 1 308 ? -23.623 7.329 29.087 1.00 79.50 308 CYS A O 1
ATOM 2292 N N . ASP A 1 309 ? -25.532 8.512 29.228 1.00 80.38 309 ASP A N 1
ATOM 2293 C CA . ASP A 1 309 ? -25.709 8.355 30.672 1.00 80.38 309 ASP A CA 1
ATOM 2294 C C . ASP A 1 309 ? -25.972 6.886 31.038 1.00 80.38 309 ASP A C 1
ATOM 2296 O O . ASP A 1 309 ? -25.283 6.334 31.898 1.00 80.38 309 ASP A O 1
ATOM 2300 N N . LEU A 1 310 ? -26.893 6.208 30.337 1.00 85.94 310 LEU A N 1
ATOM 2301 C CA . LEU A 1 310 ? -27.158 4.773 30.524 1.00 85.94 310 LEU A CA 1
ATOM 2302 C C . LEU A 1 310 ? -25.909 3.918 30.264 1.00 85.94 310 LEU A C 1
ATOM 2304 O O . LEU A 1 310 ? -25.634 2.969 31.002 1.00 85.94 310 LEU A O 1
ATOM 2308 N N . PHE A 1 311 ? -25.137 4.250 29.227 1.00 86.06 311 PHE A N 1
ATOM 2309 C CA . PHE A 1 311 ? -23.906 3.542 28.890 1.00 86.06 311 PHE A CA 1
ATOM 2310 C C . PHE A 1 311 ? -22.864 3.696 30.001 1.00 86.06 311 PHE A C 1
ATOM 2312 O O . PHE A 1 311 ? -22.268 2.701 30.420 1.00 86.06 311 PHE A O 1
ATOM 2319 N N . SER A 1 312 ? -22.698 4.919 30.513 1.00 74.81 312 SER A N 1
ATOM 2320 C CA . SER A 1 312 ? -21.765 5.244 31.601 1.00 74.81 312 SER A CA 1
ATOM 2321 C C . SER A 1 312 ? -22.161 4.587 32.927 1.00 74.81 312 SER A C 1
ATOM 2323 O O . SER A 1 312 ? -21.294 4.210 33.709 1.00 74.81 312 SER A O 1
ATOM 2325 N N . GLN A 1 313 ? -23.460 4.378 33.157 1.00 83.50 313 GLN A N 1
ATOM 2326 C CA . GLN A 1 313 ? -23.998 3.648 34.313 1.00 83.50 313 GLN A CA 1
ATOM 2327 C C . GLN A 1 313 ? -23.895 2.118 34.180 1.00 83.50 313 GLN A C 1
ATOM 2329 O O . GLN A 1 313 ? -24.267 1.394 35.102 1.00 83.50 313 GLN A O 1
ATOM 2334 N N . GLY A 1 314 ? -23.425 1.593 33.044 1.00 84.19 314 GLY A N 1
ATOM 2335 C CA . GLY A 1 314 ? -23.342 0.148 32.814 1.00 84.19 314 GLY A CA 1
ATOM 2336 C C . GLY A 1 314 ? -24.668 -0.516 32.414 1.00 84.19 314 GLY A C 1
ATOM 2337 O O . GLY A 1 314 ? -24.743 -1.744 32.361 1.00 84.19 314 GLY A O 1
ATOM 2338 N N . LEU A 1 315 ? -25.718 0.254 32.100 1.00 89.56 315 LEU A N 1
ATOM 2339 C CA . LEU A 1 315 ? -27.065 -0.242 31.767 1.00 89.56 315 LEU A CA 1
ATOM 2340 C C . LEU A 1 315 ? -27.184 -0.708 30.300 1.00 89.56 315 LEU A C 1
ATOM 2342 O O . LEU A 1 315 ? -28.133 -0.398 29.579 1.00 89.56 315 LEU A O 1
ATOM 2346 N N . TRP A 1 316 ? -26.215 -1.494 29.831 1.00 87.81 316 TRP A N 1
ATOM 2347 C CA . TRP A 1 316 ? -26.064 -1.863 28.415 1.00 87.81 316 TRP A CA 1
ATOM 2348 C C . TRP A 1 316 ? -27.186 -2.747 27.877 1.00 87.81 316 TRP A C 1
ATOM 2350 O O . TRP A 1 316 ? -27.572 -2.626 26.716 1.00 87.81 316 TRP A O 1
ATOM 2360 N N . GLN A 1 317 ? -27.752 -3.616 28.717 1.00 87.38 317 GLN A N 1
ATOM 2361 C CA . GLN A 1 317 ? -28.879 -4.465 28.321 1.00 87.38 317 GLN A CA 1
ATOM 2362 C C . GLN A 1 317 ? -30.111 -3.633 27.951 1.00 87.38 317 GLN A C 1
ATOM 2364 O O . GLN A 1 317 ? -30.800 -3.956 26.986 1.00 87.38 317 GLN A O 1
ATOM 2369 N N . GLN A 1 318 ? -30.354 -2.530 28.664 1.00 89.62 318 GLN A N 1
ATOM 2370 C CA . GLN A 1 318 ? -31.450 -1.616 28.356 1.00 89.62 318 GLN A CA 1
ATOM 2371 C C . GLN A 1 318 ? -31.233 -0.929 27.001 1.00 89.62 318 GLN A C 1
ATOM 2373 O O . GLN A 1 318 ? -32.146 -0.921 26.175 1.00 89.62 318 GLN A O 1
ATOM 2378 N N . LEU A 1 319 ? -30.012 -0.452 26.729 1.00 88.00 319 LEU A N 1
ATOM 2379 C CA . LEU A 1 319 ? -29.642 0.139 25.434 1.00 88.00 319 LEU A CA 1
ATOM 2380 C C . LEU A 1 319 ? -29.806 -0.855 24.276 1.00 88.00 319 LEU A C 1
ATOM 2382 O O . LEU A 1 319 ? -30.349 -0.518 23.223 1.00 88.00 319 LEU A O 1
ATOM 2386 N N . LEU A 1 320 ? -29.389 -2.109 24.469 1.00 84.31 320 LEU A N 1
ATOM 2387 C CA . LEU A 1 320 ? -29.544 -3.155 23.456 1.00 84.31 320 LEU A CA 1
ATOM 2388 C C . LEU A 1 320 ? -31.012 -3.507 23.208 1.00 84.31 320 LEU A C 1
ATOM 2390 O O . LEU A 1 320 ? -31.407 -3.684 22.055 1.00 84.31 320 LEU A O 1
ATOM 2394 N N . GLN A 1 321 ? -31.834 -3.577 24.257 1.00 82.31 321 GLN A N 1
ATOM 2395 C CA . GLN A 1 321 ? -33.273 -3.807 24.122 1.00 82.31 321 GLN A CA 1
ATOM 2396 C C . GLN A 1 321 ? -33.963 -2.657 23.378 1.00 82.31 321 GLN A C 1
ATOM 2398 O O . GLN A 1 321 ? -34.790 -2.917 22.501 1.00 82.31 321 GLN A O 1
ATOM 2403 N N . GLN A 1 322 ? -33.599 -1.405 23.675 1.00 82.81 322 GLN A N 1
ATOM 2404 C CA . GLN A 1 322 ? -34.088 -0.223 22.955 1.00 82.81 322 GLN A CA 1
ATOM 2405 C C . GLN A 1 322 ? -33.708 -0.289 21.466 1.00 82.81 322 GLN A C 1
ATOM 2407 O O . GLN A 1 322 ? -34.582 -0.196 20.603 1.00 82.81 322 GLN A O 1
ATOM 2412 N N . ALA A 1 323 ? -32.440 -0.577 21.154 1.00 79.50 323 ALA A N 1
ATOM 2413 C CA . ALA A 1 323 ? -31.970 -0.718 19.775 1.00 79.50 323 ALA A CA 1
ATOM 2414 C C . ALA A 1 323 ? -32.613 -1.907 19.027 1.00 79.50 323 ALA A C 1
ATOM 2416 O O . ALA A 1 323 ? -32.853 -1.843 17.821 1.00 79.50 323 ALA A O 1
ATOM 2417 N N . ALA A 1 324 ? -32.900 -3.018 19.714 1.00 69.88 324 ALA A N 1
ATOM 2418 C CA . ALA A 1 324 ? -33.541 -4.190 19.115 1.00 69.88 324 ALA A CA 1
ATOM 2419 C C . ALA A 1 324 ? -35.021 -3.947 18.778 1.00 69.88 324 ALA A C 1
ATOM 2421 O O . ALA A 1 324 ? -35.489 -4.377 17.721 1.00 69.88 324 ALA A O 1
ATOM 2422 N N . ARG A 1 325 ? -35.758 -3.244 19.650 1.00 59.06 325 ARG A N 1
ATOM 2423 C CA . ARG A 1 325 ? -37.176 -2.910 19.431 1.00 59.06 325 ARG A CA 1
ATOM 2424 C C . ARG A 1 325 ? -37.363 -2.031 18.201 1.00 59.06 325 ARG A C 1
ATOM 2426 O O . ARG A 1 325 ? -38.214 -2.321 17.364 1.00 59.06 325 ARG A O 1
ATOM 2433 N N . ALA A 1 326 ? -36.523 -1.019 18.044 1.00 57.06 326 ALA A N 1
ATOM 2434 C CA . ALA A 1 326 ? -36.620 -0.115 16.911 1.00 57.06 326 ALA A CA 1
ATOM 2435 C C . ALA A 1 326 ? -36.062 -0.709 15.604 1.00 57.06 326 ALA A C 1
ATOM 2437 O O . ALA A 1 326 ? -36.617 -0.426 14.545 1.00 57.06 326 ALA A O 1
ATOM 2438 N N . ALA A 1 327 ? -35.114 -1.656 15.650 1.00 54.41 327 ALA A N 1
ATOM 2439 C CA . ALA A 1 327 ? -34.758 -2.468 14.478 1.00 54.41 327 ALA A CA 1
ATOM 2440 C C . ALA A 1 327 ? -35.951 -3.289 13.934 1.00 54.41 327 ALA A C 1
ATOM 2442 O O . ALA A 1 327 ? -36.092 -3.438 12.720 1.00 54.41 327 ALA A O 1
ATOM 2443 N N . ARG A 1 328 ? -36.841 -3.778 14.814 1.00 41.38 328 ARG A N 1
ATOM 2444 C CA . ARG A 1 328 ? -38.080 -4.490 14.437 1.00 41.38 328 ARG A CA 1
ATOM 2445 C C . ARG A 1 328 ? -39.124 -3.563 13.803 1.00 41.38 328 ARG A C 1
ATOM 2447 O O . ARG A 1 328 ? -39.813 -3.980 12.881 1.00 41.38 328 ARG A O 1
ATOM 2454 N N . ALA A 1 329 ? -39.203 -2.312 14.259 1.00 33.53 329 ALA A N 1
ATOM 2455 C CA . ALA A 1 329 ? -40.065 -1.281 13.674 1.00 33.53 329 ALA A CA 1
ATOM 2456 C C . ALA A 1 329 ? -39.503 -0.716 12.347 1.00 33.53 329 ALA A C 1
ATOM 2458 O O . ALA A 1 329 ? -40.263 -0.341 11.457 1.00 33.53 329 ALA A O 1
ATOM 2459 N N . SER A 1 330 ? -38.173 -0.715 12.174 1.00 46.53 330 SER A N 1
ATOM 2460 C CA . SER A 1 330 ? -37.475 -0.208 10.976 1.00 46.53 330 SER A CA 1
ATOM 2461 C C . SER A 1 330 ? -37.706 -1.066 9.737 1.00 46.53 330 SER A C 1
ATOM 2463 O O . SER A 1 330 ? -37.795 -0.541 8.629 1.00 46.53 330 SER A O 1
ATOM 2465 N N . ALA A 1 331 ? -37.913 -2.371 9.933 1.00 45.12 331 ALA A N 1
ATOM 2466 C CA . ALA A 1 331 ? -38.238 -3.309 8.863 1.00 45.12 331 ALA A CA 1
ATOM 2467 C C . ALA A 1 331 ? -39.570 -3.003 8.141 1.00 45.12 331 ALA A C 1
ATOM 2469 O O . ALA A 1 331 ? -39.777 -3.515 7.046 1.00 45.12 331 ALA A O 1
ATOM 2470 N N . LEU A 1 332 ? -40.456 -2.174 8.718 1.00 40.59 332 LEU A N 1
ATOM 2471 C CA . LEU A 1 332 ? -41.797 -1.905 8.175 1.00 40.59 332 LEU A CA 1
ATOM 2472 C C . LEU A 1 332 ? -42.039 -0.451 7.735 1.00 40.59 332 LEU A C 1
ATOM 2474 O O . LEU A 1 332 ? -43.001 -0.196 7.020 1.00 40.59 332 LEU A O 1
ATOM 2478 N N . VAL A 1 333 ? -41.184 0.502 8.121 1.00 39.53 333 VAL A N 1
ATOM 2479 C CA . VAL A 1 333 ? -41.436 1.944 7.904 1.00 39.53 333 VAL A CA 1
ATOM 2480 C C . VAL A 1 333 ? -40.508 2.575 6.847 1.00 39.53 333 VAL A C 1
ATOM 2482 O O . VAL A 1 333 ? -40.794 3.653 6.334 1.00 39.53 333 VAL A O 1
ATOM 2485 N N . HIS A 1 334 ? -39.416 1.923 6.437 1.00 47.16 334 HIS A N 1
ATOM 2486 C CA . HIS A 1 334 ? -38.381 2.537 5.584 1.00 47.16 334 HIS A CA 1
ATOM 2487 C C . HIS A 1 334 ? -38.470 2.225 4.080 1.00 47.16 334 HIS A C 1
ATOM 2489 O O . HIS A 1 334 ? -37.517 1.778 3.449 1.00 47.16 334 HIS A O 1
ATOM 2495 N N . ILE A 1 335 ? -39.615 2.580 3.490 1.00 48.94 335 ILE A N 1
ATOM 2496 C CA . ILE A 1 335 ? -39.856 2.680 2.037 1.00 48.94 335 ILE A CA 1
ATOM 2497 C C . ILE A 1 335 ? -39.603 4.135 1.544 1.00 48.94 335 ILE A C 1
ATOM 2499 O O . ILE A 1 335 ? -40.333 4.653 0.708 1.00 48.94 335 ILE A O 1
ATOM 2503 N N . GLY A 1 336 ? -38.592 4.865 2.044 1.00 54.00 336 GLY A N 1
ATOM 2504 C CA . GLY A 1 336 ? -38.430 6.277 1.632 1.00 54.00 336 GLY A CA 1
ATOM 2505 C C . GLY A 1 336 ? -37.156 7.017 2.050 1.00 54.00 336 GLY A C 1
ATOM 2506 O O . GLY A 1 336 ? -37.244 8.004 2.770 1.00 54.00 336 GLY A O 1
ATOM 2507 N N . GLU A 1 337 ? -35.985 6.594 1.559 1.00 45.22 337 GLU A N 1
ATOM 2508 C CA . GLU A 1 337 ? -34.686 7.271 1.761 1.00 45.22 337 GLU A CA 1
ATOM 2509 C C . GLU A 1 337 ? -34.072 7.707 0.409 1.00 45.22 337 GLU A C 1
ATOM 2511 O O . GLU A 1 337 ? -33.644 6.875 -0.392 1.00 45.22 337 GLU A O 1
ATOM 2516 N N . PHE A 1 338 ? -34.012 9.021 0.141 1.00 47.31 338 PHE A N 1
ATOM 2517 C CA . PHE A 1 338 ? -33.664 9.595 -1.176 1.00 47.31 338 PHE A CA 1
ATOM 2518 C C . PHE A 1 338 ? -32.160 9.802 -1.441 1.00 47.31 338 PHE A C 1
ATOM 2520 O O . PHE A 1 338 ? -31.753 10.051 -2.571 1.00 47.31 338 PHE A O 1
ATOM 2527 N N . SER A 1 339 ? -31.296 9.646 -0.444 1.00 38.91 339 SER A N 1
ATOM 2528 C CA . SER A 1 339 ? -29.831 9.685 -0.605 1.00 38.91 339 SER A CA 1
ATOM 2529 C C . SER A 1 339 ? -29.256 8.342 -1.083 1.00 38.91 339 SER A C 1
ATOM 2531 O O . SER A 1 339 ? -28.212 8.312 -1.734 1.00 38.91 339 SER A O 1
ATOM 2533 N N . ALA A 1 340 ? -29.977 7.237 -0.861 1.00 43.59 340 ALA A N 1
ATOM 2534 C CA . ALA A 1 340 ? -29.714 5.940 -1.486 1.00 43.59 340 ALA A CA 1
ATOM 2535 C C . ALA A 1 340 ? -30.152 5.897 -2.962 1.00 43.59 340 ALA A C 1
ATOM 2537 O O . ALA A 1 340 ? -29.639 5.079 -3.718 1.00 43.59 340 ALA A O 1
ATOM 2538 N N . VAL A 1 341 ? -31.044 6.799 -3.395 1.00 40.22 341 VAL A N 1
ATOM 2539 C CA . VAL A 1 341 ? -31.613 6.826 -4.754 1.00 40.22 341 VAL A CA 1
ATOM 2540 C C . VAL A 1 341 ? -30.542 7.074 -5.814 1.00 40.22 341 VAL A C 1
ATOM 2542 O O . VAL A 1 341 ? -30.553 6.394 -6.823 1.00 40.22 341 VAL A O 1
ATOM 2545 N N . GLY A 1 342 ? -29.537 7.924 -5.588 1.00 39.06 342 GLY A N 1
ATOM 2546 C CA . GLY A 1 342 ? -28.480 8.160 -6.589 1.00 39.06 342 GLY A CA 1
ATOM 2547 C C . GLY A 1 342 ? -27.648 6.915 -6.937 1.00 39.06 342 GLY A C 1
ATOM 2548 O O . GLY A 1 342 ? -27.361 6.667 -8.105 1.00 39.06 342 GLY A O 1
ATOM 2549 N N . HIS A 1 343 ? -27.310 6.086 -5.942 1.00 40.56 343 HIS A N 1
ATOM 2550 C CA . HIS A 1 343 ? -26.634 4.807 -6.179 1.00 40.56 343 HIS A CA 1
ATOM 2551 C C . HIS A 1 343 ? -27.622 3.683 -6.526 1.00 40.56 343 HIS A C 1
ATOM 2553 O O . HIS A 1 343 ? -27.266 2.829 -7.328 1.00 40.56 343 HIS A O 1
ATOM 2559 N N . ALA A 1 344 ? -28.852 3.682 -6.004 1.00 40.84 344 ALA A N 1
ATOM 2560 C CA . ALA A 1 344 ? -29.912 2.720 -6.343 1.00 40.84 344 ALA A CA 1
ATOM 2561 C C . ALA A 1 344 ? -30.528 2.940 -7.738 1.00 40.84 344 ALA A C 1
ATOM 2563 O O . ALA A 1 344 ? -31.139 2.032 -8.283 1.00 40.84 344 ALA A O 1
ATOM 2564 N N . LEU A 1 345 ? -30.352 4.121 -8.336 1.00 40.62 345 LEU A N 1
ATOM 2565 C CA . LEU A 1 345 ? -30.704 4.397 -9.732 1.00 40.62 345 LEU A CA 1
ATOM 2566 C C . LEU A 1 345 ? -29.703 3.770 -10.715 1.00 40.62 345 LEU A C 1
ATOM 2568 O O . LEU A 1 345 ? -30.028 3.617 -11.888 1.00 40.62 345 LEU A O 1
ATOM 2572 N N . VAL A 1 346 ? -28.500 3.412 -10.249 1.00 46.72 346 VAL A N 1
ATOM 2573 C CA . VAL A 1 346 ? -27.436 2.805 -11.072 1.00 46.72 346 VAL A CA 1
ATOM 2574 C C . VAL A 1 346 ? -27.136 1.357 -10.660 1.00 46.72 346 VAL A C 1
ATOM 2576 O O . VAL A 1 346 ? -26.726 0.551 -11.489 1.00 46.72 346 VAL A O 1
ATOM 2579 N N . SER A 1 347 ? -27.331 1.007 -9.387 1.00 48.41 347 SER A N 1
ATOM 2580 C CA . SER A 1 347 ? -27.165 -0.353 -8.863 1.00 48.41 347 SER A CA 1
ATOM 2581 C C . SER A 1 347 ? -28.477 -1.124 -8.904 1.00 48.41 347 SER A C 1
ATOM 2583 O O . SER A 1 347 ? -29.559 -0.556 -8.786 1.00 48.41 347 SER A O 1
ATOM 2585 N N . GLU A 1 348 ? -28.380 -2.437 -9.081 1.00 59.91 348 GLU A N 1
ATOM 2586 C CA . GLU A 1 348 ? -29.559 -3.293 -9.123 1.00 59.91 348 GLU A CA 1
ATOM 2587 C C . GLU A 1 348 ? -30.336 -3.216 -7.796 1.00 59.91 348 GLU A C 1
ATOM 2589 O O . GLU A 1 348 ? -29.730 -3.211 -6.718 1.00 59.91 348 GLU A O 1
ATOM 2594 N N . PRO A 1 349 ? -31.678 -3.148 -7.847 1.00 72.56 349 PRO A N 1
ATOM 2595 C CA . PRO A 1 349 ? -32.493 -2.948 -6.660 1.00 72.56 349 PRO A CA 1
ATOM 2596 C C . PRO A 1 349 ? -32.328 -4.097 -5.660 1.00 72.56 349 PRO A C 1
ATOM 2598 O O . PRO A 1 349 ? -32.163 -5.267 -6.028 1.00 72.56 349 PRO A O 1
ATOM 2601 N N . LEU A 1 350 ? -32.438 -3.769 -4.371 1.00 78.06 350 LEU A N 1
ATOM 2602 C CA . LEU A 1 350 ? -32.548 -4.775 -3.316 1.00 78.06 350 LEU A CA 1
ATOM 2603 C C . LEU A 1 350 ? -33.735 -5.702 -3.607 1.00 78.06 350 LEU A C 1
ATOM 2605 O O . LEU A 1 350 ? -34.793 -5.270 -4.075 1.00 78.06 350 LEU A O 1
ATOM 2609 N N . ALA A 1 351 ? -33.569 -6.993 -3.330 1.00 85.44 351 ALA A N 1
ATOM 2610 C CA . ALA A 1 351 ? -34.694 -7.913 -3.378 1.00 85.44 351 ALA A CA 1
ATOM 2611 C C . ALA A 1 351 ? -35.668 -7.589 -2.230 1.00 85.44 351 ALA A C 1
ATOM 2613 O O . ALA A 1 351 ? -35.223 -7.199 -1.147 1.00 85.44 351 ALA A O 1
ATOM 2614 N N . PRO A 1 352 ? -36.989 -7.720 -2.447 1.00 84.75 352 PRO A N 1
ATOM 2615 C CA . PRO A 1 352 ? -37.977 -7.460 -1.408 1.00 84.75 352 PRO A CA 1
ATOM 2616 C C . PRO A 1 352 ? -37.726 -8.386 -0.218 1.00 84.75 352 PRO A C 1
ATOM 2618 O O . PRO A 1 352 ? -37.464 -9.569 -0.409 1.00 84.75 352 PRO A O 1
ATOM 2621 N N . GLY A 1 353 ? -37.814 -7.873 1.006 1.00 84.25 353 GLY A N 1
ATOM 2622 C CA . GLY A 1 353 ? -37.653 -8.671 2.226 1.00 84.25 353 GLY A CA 1
ATOM 2623 C C . GLY A 1 353 ? -38.878 -9.537 2.534 1.00 84.25 353 GLY A C 1
ATOM 2624 O O . GLY A 1 353 ? -39.488 -9.362 3.581 1.00 84.25 353 GLY A O 1
ATOM 2625 N N . ASN A 1 354 ? -39.272 -10.413 1.610 1.00 89.62 354 ASN A N 1
ATOM 2626 C CA . ASN A 1 354 ? -40.408 -11.325 1.739 1.00 89.62 354 ASN A CA 1
ATOM 2627 C C . ASN A 1 354 ? -39.952 -12.796 1.793 1.00 89.62 354 ASN A C 1
ATOM 2629 O O . ASN A 1 354 ? -38.772 -13.102 1.601 1.00 89.62 354 ASN A O 1
ATOM 2633 N N . GLU A 1 355 ? -40.899 -13.699 2.056 1.00 90.88 355 GLU A N 1
ATOM 2634 C CA . GLU A 1 355 ? -40.637 -15.139 2.169 1.00 90.88 355 GLU A CA 1
ATOM 2635 C C . GLU A 1 355 ? -40.043 -15.723 0.879 1.00 90.88 355 GLU A C 1
ATOM 2637 O O . GLU A 1 355 ? -39.116 -16.521 0.947 1.00 90.88 355 GLU A O 1
ATOM 2642 N N . ASP A 1 356 ? -40.472 -15.254 -0.298 1.00 92.75 356 ASP A N 1
ATOM 2643 C CA . ASP A 1 356 ? -39.929 -15.712 -1.586 1.00 92.75 356 ASP A CA 1
ATOM 2644 C C . ASP A 1 356 ? -38.427 -15.421 -1.716 1.00 92.75 356 ASP A C 1
ATOM 2646 O O . ASP A 1 356 ? -37.646 -16.257 -2.182 1.00 92.75 356 ASP A O 1
ATOM 2650 N N . THR A 1 357 ? -37.994 -14.228 -1.296 1.00 92.00 357 THR A N 1
ATOM 2651 C CA . THR A 1 357 ? -36.573 -13.871 -1.257 1.00 92.00 357 THR A CA 1
ATOM 2652 C C . THR A 1 357 ? -35.831 -14.757 -0.267 1.00 92.00 357 THR A C 1
ATOM 2654 O O . THR A 1 357 ? -34.756 -15.251 -0.603 1.00 92.00 357 THR A O 1
ATOM 2657 N N . LEU A 1 358 ? -36.390 -15.000 0.923 1.00 91.50 358 LEU A N 1
ATOM 2658 C CA . LEU A 1 358 ? -35.784 -15.902 1.905 1.00 91.50 358 LEU A CA 1
ATOM 2659 C C . LEU A 1 358 ? -35.651 -17.326 1.347 1.00 91.50 358 LEU A C 1
ATOM 2661 O O . LEU A 1 358 ? -34.569 -17.901 1.416 1.00 91.50 358 LEU A O 1
ATOM 2665 N N . GLN A 1 359 ? -36.691 -17.853 0.701 1.00 92.56 359 GLN A N 1
ATOM 2666 C CA . GLN A 1 359 ? -36.683 -19.172 0.076 1.00 92.56 359 GLN A CA 1
ATOM 2667 C C . GLN A 1 359 ? -35.596 -19.276 -1.004 1.00 92.56 359 GLN A C 1
ATOM 2669 O O . GLN A 1 359 ? -34.834 -20.239 -1.014 1.00 92.56 359 GLN A O 1
ATOM 2674 N N . GLN A 1 360 ? -35.436 -18.259 -1.862 1.00 92.81 360 GLN A N 1
ATOM 2675 C CA . GLN A 1 360 ? -34.338 -18.216 -2.841 1.00 92.81 360 GLN A CA 1
ATOM 2676 C C . GLN A 1 360 ? -32.950 -18.104 -2.193 1.00 92.81 360 GLN A C 1
ATOM 2678 O O . GLN A 1 360 ? -31.955 -18.592 -2.737 1.00 92.81 360 GLN A O 1
ATOM 2683 N N . LEU A 1 361 ? -32.856 -17.420 -1.052 1.00 91.25 361 LEU A N 1
ATOM 2684 C CA . LEU A 1 361 ? -31.625 -17.294 -0.277 1.00 91.25 361 LEU A CA 1
ATOM 2685 C C . LEU A 1 361 ? -31.281 -18.553 0.522 1.00 91.25 361 LEU A C 1
ATOM 2687 O O . LEU A 1 361 ? -30.117 -18.716 0.874 1.00 91.25 361 LEU A O 1
ATOM 2691 N N . CYS A 1 362 ? -32.249 -19.424 0.780 1.00 90.62 362 CYS A N 1
ATOM 2692 C CA . CYS A 1 362 ? -32.075 -20.696 1.475 1.00 90.62 362 CYS A CA 1
ATOM 2693 C C . CYS A 1 362 ? -32.089 -21.906 0.531 1.00 90.62 362 CYS A C 1
ATOM 2695 O O . CYS A 1 362 ? -31.974 -23.030 1.009 1.00 90.62 362 CYS A O 1
ATOM 2697 N N . ASP A 1 363 ? -32.214 -21.695 -0.785 1.00 91.62 363 ASP A N 1
ATOM 2698 C CA . ASP A 1 363 ? -32.235 -22.762 -1.787 1.00 91.62 363 ASP A CA 1
ATOM 2699 C C . ASP A 1 363 ? -30.940 -23.605 -1.723 1.00 91.62 363 ASP A C 1
ATOM 2701 O O . ASP A 1 363 ? -29.871 -23.115 -2.121 1.00 91.62 363 ASP A O 1
ATOM 2705 N N . PRO A 1 364 ? -31.012 -24.871 -1.264 1.00 89.94 364 PRO A N 1
ATOM 2706 C CA . PRO A 1 364 ? -29.838 -25.714 -1.067 1.00 89.94 364 PRO A CA 1
ATOM 2707 C C . PRO A 1 364 ? -29.161 -26.097 -2.386 1.00 89.94 364 PRO A C 1
ATOM 2709 O O . PRO A 1 364 ? -27.963 -26.378 -2.390 1.00 89.94 364 PRO A O 1
ATOM 2712 N N . ALA A 1 365 ? -29.886 -26.069 -3.512 1.00 87.62 365 ALA A N 1
ATOM 2713 C CA . ALA A 1 365 ? -29.307 -26.330 -4.828 1.00 87.62 365 ALA A CA 1
ATOM 2714 C C . ALA A 1 365 ? -28.394 -25.181 -5.285 1.00 87.62 365 ALA A C 1
ATOM 2716 O O . ALA A 1 365 ? -27.447 -25.395 -6.040 1.00 87.62 365 ALA A O 1
ATOM 2717 N N . ARG A 1 366 ? -28.656 -23.953 -4.817 1.00 84.62 366 ARG A N 1
ATOM 2718 C CA . ARG A 1 366 ? -27.835 -22.765 -5.107 1.00 84.62 366 ARG A CA 1
ATOM 2719 C C . ARG A 1 366 ? -26.795 -22.489 -4.027 1.00 84.62 366 ARG A C 1
ATOM 2721 O O . ARG A 1 366 ? -25.799 -21.816 -4.295 1.00 84.62 366 ARG A O 1
ATOM 2728 N N . ARG A 1 367 ? -27.057 -22.934 -2.797 1.00 85.62 367 ARG A N 1
ATOM 2729 C CA . ARG A 1 367 ? -26.243 -22.684 -1.604 1.00 85.62 367 ARG A CA 1
ATOM 2730 C C . ARG A 1 367 ? -26.149 -23.970 -0.798 1.00 85.62 367 ARG A C 1
ATOM 2732 O O . ARG A 1 367 ? -26.959 -24.186 0.101 1.00 85.62 367 ARG A O 1
ATOM 2739 N N . PRO A 1 368 ? -25.175 -24.823 -1.121 1.00 85.19 368 PRO A N 1
ATOM 2740 C CA . PRO A 1 368 ? -24.979 -26.061 -0.394 1.00 85.19 368 PRO A CA 1
ATOM 2741 C C . PRO A 1 368 ? -24.854 -25.800 1.110 1.00 85.19 368 PRO A C 1
ATOM 2743 O O . PRO A 1 368 ? -24.077 -24.946 1.537 1.00 85.19 368 PRO A O 1
ATOM 2746 N N . ASN A 1 369 ? -25.599 -26.559 1.917 1.00 82.62 369 ASN A N 1
ATOM 2747 C CA . ASN A 1 369 ? -25.495 -26.510 3.382 1.00 82.62 369 ASN A CA 1
ATOM 2748 C C . ASN A 1 369 ? -24.165 -27.089 3.895 1.00 82.62 369 ASN A C 1
ATOM 2750 O O . ASN A 1 369 ? -23.812 -26.903 5.057 1.00 82.62 369 ASN A O 1
ATOM 2754 N N . ALA A 1 370 ? -23.439 -27.796 3.028 1.00 85.25 370 ALA A N 1
ATOM 2755 C CA . ALA A 1 370 ? -22.110 -28.324 3.275 1.00 85.25 370 ALA A CA 1
ATOM 2756 C C . ALA A 1 370 ? -21.142 -27.804 2.198 1.00 85.25 370 ALA A C 1
ATOM 2758 O O . ALA A 1 370 ? -21.564 -27.588 1.062 1.00 85.25 370 ALA A O 1
ATOM 2759 N N . PRO A 1 371 ? -19.852 -27.618 2.514 1.00 83.38 371 PRO A N 1
ATOM 2760 C CA . PRO A 1 371 ? -18.831 -27.309 1.515 1.00 83.38 371 PRO A CA 1
ATOM 2761 C C . PRO A 1 371 ? -18.867 -28.287 0.325 1.00 83.38 371 PRO A C 1
ATOM 2763 O O . PRO A 1 371 ? -19.079 -29.481 0.523 1.00 83.38 371 PRO A O 1
ATOM 2766 N N . TYR A 1 372 ? -18.614 -27.802 -0.900 1.00 84.94 372 TYR A N 1
ATOM 2767 C CA . TYR A 1 372 ? -18.576 -28.644 -2.115 1.00 84.94 372 TYR A CA 1
ATOM 2768 C C . TYR A 1 372 ? -17.554 -29.788 -2.034 1.00 84.94 372 TYR A C 1
ATOM 2770 O O . TYR A 1 372 ? -17.718 -30.816 -2.684 1.00 84.94 372 TYR A O 1
ATOM 2778 N N . ALA A 1 373 ? -16.506 -29.599 -1.236 1.00 89.25 373 ALA A N 1
ATOM 2779 C CA . ALA A 1 373 ? -15.535 -30.613 -0.875 1.00 89.25 373 ALA A CA 1
ATOM 2780 C C . ALA A 1 373 ? -15.207 -30.462 0.617 1.00 89.25 373 ALA A C 1
ATOM 2782 O O . ALA A 1 373 ? -15.204 -29.330 1.117 1.00 89.25 373 ALA A O 1
ATOM 2783 N N . PRO A 1 374 ? -14.924 -31.560 1.340 1.00 89.00 374 PRO A N 1
ATOM 2784 C CA . PRO A 1 374 ? -14.448 -31.466 2.712 1.00 89.00 374 PRO A CA 1
ATOM 2785 C C . PRO A 1 374 ? -13.187 -30.597 2.755 1.00 89.00 374 PRO A C 1
ATOM 2787 O O . PRO A 1 374 ? -12.264 -30.776 1.960 1.00 89.00 374 PRO A O 1
ATOM 2790 N N . ILE A 1 375 ? -13.155 -29.638 3.678 1.00 88.81 375 ILE A N 1
ATOM 2791 C CA . ILE A 1 375 ? -11.947 -28.851 3.931 1.00 88.81 375 ILE A CA 1
ATOM 2792 C C . ILE A 1 375 ? -10.919 -29.811 4.533 1.00 88.81 375 ILE A C 1
ATOM 2794 O O . ILE A 1 375 ? -11.247 -30.533 5.477 1.00 88.81 375 ILE A O 1
ATOM 2798 N N . SER A 1 376 ? -9.701 -29.841 3.981 1.00 93.06 376 SER A N 1
ATOM 2799 C CA . SER A 1 376 ? -8.640 -30.721 4.482 1.00 93.06 376 SER A CA 1
ATOM 2800 C C . SER A 1 376 ? -8.461 -30.535 5.998 1.00 93.06 376 SER A C 1
ATOM 2802 O O . SER A 1 376 ? -8.379 -29.386 6.453 1.00 93.06 376 SER A O 1
ATOM 2804 N N . PRO A 1 377 ? -8.366 -31.625 6.787 1.00 91.50 377 PRO A N 1
ATOM 2805 C CA . PRO A 1 377 ? -8.042 -31.541 8.206 1.00 91.50 377 PRO A CA 1
ATOM 2806 C C . PRO A 1 377 ? -6.760 -30.751 8.465 1.00 91.50 377 PRO A C 1
ATOM 2808 O O . PRO A 1 377 ? -6.695 -30.043 9.463 1.00 91.50 377 PRO A O 1
ATOM 2811 N N . ASP A 1 378 ? -5.782 -30.805 7.559 1.00 91.44 378 ASP A N 1
ATOM 2812 C CA . ASP A 1 378 ? -4.530 -30.056 7.698 1.00 91.44 378 ASP A CA 1
ATOM 2813 C C . ASP A 1 378 ? -4.770 -28.547 7.655 1.00 91.44 378 ASP A C 1
ATOM 2815 O O . ASP A 1 378 ? -4.165 -27.814 8.424 1.00 91.44 378 ASP A O 1
ATOM 2819 N N . VAL A 1 379 ? -5.703 -28.078 6.817 1.00 86.31 379 VAL A N 1
ATOM 2820 C CA . VAL A 1 379 ? -6.079 -26.657 6.729 1.00 86.31 379 VAL A CA 1
ATOM 2821 C C . VAL A 1 379 ? -6.896 -26.232 7.949 1.00 86.31 379 VAL A C 1
ATOM 2823 O O . VAL A 1 379 ? -6.660 -25.162 8.501 1.00 86.31 379 VAL A O 1
ATOM 2826 N N . LEU A 1 380 ? -7.843 -27.063 8.397 1.00 86.19 380 LEU A N 1
ATOM 2827 C CA . LEU A 1 380 ? -8.664 -26.770 9.582 1.00 86.19 380 LEU A CA 1
ATOM 2828 C C . LEU A 1 380 ? -7.847 -26.758 10.878 1.00 86.19 380 LEU A C 1
ATOM 2830 O O . LEU A 1 380 ? -8.134 -25.970 11.778 1.00 86.19 380 LEU A O 1
ATOM 2834 N N . ASN A 1 381 ? -6.851 -27.639 10.969 1.00 87.12 381 ASN A N 1
ATOM 2835 C CA . ASN A 1 381 ? -5.976 -27.780 12.127 1.00 87.12 381 ASN A CA 1
ATOM 2836 C C . ASN A 1 381 ? -4.672 -26.988 11.983 1.00 87.12 381 ASN A C 1
ATOM 2838 O O . ASN A 1 381 ? -3.843 -27.039 12.896 1.00 87.12 381 ASN A O 1
ATOM 2842 N N . TYR A 1 382 ? -4.480 -26.267 10.872 1.00 87.19 382 TYR A N 1
ATOM 2843 C CA . TYR A 1 382 ? -3.285 -25.469 10.648 1.00 87.19 382 TYR A CA 1
ATOM 2844 C C . TYR A 1 382 ? -3.154 -24.424 11.753 1.00 87.19 382 TYR A C 1
ATOM 2846 O O . TYR A 1 382 ? -4.026 -23.576 11.954 1.00 87.19 382 TYR A O 1
ATOM 2854 N N . LYS A 1 383 ? -2.034 -24.490 12.468 1.00 84.06 383 LYS A N 1
ATOM 2855 C CA . LYS A 1 383 ? -1.605 -23.467 13.414 1.00 84.06 383 LYS A CA 1
ATOM 2856 C C . LYS A 1 383 ? -0.273 -22.941 12.900 1.00 84.06 383 LYS A C 1
ATOM 2858 O O . LYS A 1 383 ? 0.670 -23.732 12.840 1.00 84.06 383 LYS A O 1
ATOM 2863 N N . PRO A 1 384 ? -0.190 -21.667 12.490 1.00 83.56 384 PRO A N 1
ATOM 2864 C CA . PRO A 1 384 ? 1.075 -21.122 12.031 1.00 83.56 384 PRO A CA 1
ATOM 2865 C C . PRO A 1 384 ? 2.094 -21.204 13.175 1.00 83.56 384 PRO A C 1
ATOM 2867 O O . PRO A 1 384 ? 1.748 -20.960 14.333 1.00 83.56 384 PRO A O 1
ATOM 2870 N N . ALA A 1 385 ? 3.323 -21.617 12.852 1.00 87.50 385 ALA A N 1
ATOM 2871 C CA . ALA A 1 385 ? 4.401 -21.731 13.836 1.00 87.50 385 ALA A CA 1
ATOM 2872 C C . ALA A 1 385 ? 4.758 -20.358 14.422 1.00 87.50 385 ALA A C 1
ATOM 2874 O O . ALA A 1 385 ? 4.977 -20.236 15.626 1.00 87.50 385 ALA A O 1
ATOM 2875 N N . ASP A 1 386 ? 4.722 -19.337 13.567 1.00 87.25 386 ASP A N 1
ATOM 2876 C CA . ASP A 1 386 ? 4.971 -17.948 13.916 1.00 87.25 386 ASP A CA 1
ATOM 2877 C C . ASP A 1 386 ? 3.675 -17.138 13.862 1.00 87.25 386 ASP A C 1
ATOM 2879 O O . ASP A 1 386 ? 2.794 -17.368 13.028 1.00 87.25 386 ASP A O 1
ATOM 2883 N N . ALA A 1 387 ? 3.554 -16.158 14.754 1.00 87.50 387 ALA A N 1
ATOM 2884 C CA . ALA A 1 387 ? 2.473 -15.190 14.664 1.00 87.50 387 ALA A CA 1
ATOM 2885 C C . ALA A 1 387 ? 2.617 -14.372 13.371 1.00 87.50 387 ALA A C 1
ATOM 2887 O O . ALA A 1 387 ? 3.719 -13.971 12.999 1.00 87.50 387 ALA A O 1
ATOM 2888 N N . ILE A 1 388 ? 1.495 -14.091 12.703 1.00 85.00 388 ILE A N 1
ATOM 2889 C CA . ILE A 1 388 ? 1.483 -13.175 11.558 1.00 85.00 388 ILE A CA 1
ATOM 2890 C C . ILE A 1 388 ? 1.981 -11.815 12.052 1.00 85.00 388 ILE A C 1
ATOM 2892 O O . ILE A 1 388 ? 1.400 -11.253 12.985 1.00 85.00 388 ILE A O 1
ATOM 2896 N N . ALA A 1 389 ? 3.037 -11.287 11.431 1.00 86.62 389 ALA A N 1
ATOM 2897 C CA . ALA A 1 389 ? 3.443 -9.914 11.677 1.00 86.62 389 ALA A CA 1
ATOM 2898 C C . ALA A 1 389 ? 2.325 -8.999 11.170 1.00 86.62 389 ALA A C 1
ATOM 2900 O O . ALA A 1 389 ? 1.980 -9.011 9.992 1.00 86.62 389 ALA A O 1
ATOM 2901 N N . PHE A 1 390 ? 1.714 -8.241 12.076 1.00 91.56 390 PHE A N 1
ATOM 2902 C CA . PHE A 1 390 ? 0.576 -7.389 11.757 1.00 91.56 390 PHE A CA 1
ATOM 2903 C C . PHE A 1 390 ? 0.985 -5.920 11.912 1.00 91.56 390 PHE A C 1
ATOM 2905 O O . PHE A 1 390 ? 0.753 -5.325 12.966 1.00 91.56 390 PHE A O 1
ATOM 2912 N N . PRO A 1 391 ? 1.657 -5.320 10.912 1.00 90.94 391 PRO A N 1
ATOM 2913 C CA . PRO A 1 391 ? 2.238 -3.993 11.061 1.00 90.94 391 PRO A CA 1
ATOM 2914 C C . PRO A 1 391 ? 1.160 -2.924 11.265 1.00 90.94 391 PRO A C 1
ATOM 2916 O O . PRO A 1 391 ? 0.235 -2.769 10.463 1.00 90.94 391 PRO A O 1
ATOM 2919 N N . ILE A 1 392 ? 1.319 -2.129 12.329 1.00 94.31 392 ILE A N 1
ATOM 2920 C CA . ILE A 1 392 ? 0.397 -1.034 12.664 1.00 94.31 392 ILE A CA 1
ATOM 2921 C C . ILE A 1 392 ? 0.260 -0.025 11.519 1.00 94.31 392 ILE A C 1
ATOM 2923 O O . ILE A 1 392 ? -0.826 0.495 11.277 1.00 94.31 392 ILE A O 1
ATOM 2927 N N . THR A 1 393 ? 1.334 0.220 10.769 1.00 88.31 393 THR A N 1
ATOM 2928 C CA . THR A 1 393 ? 1.342 1.144 9.630 1.00 88.31 393 THR A CA 1
ATOM 2929 C C . THR A 1 393 ? 0.382 0.700 8.527 1.00 88.31 393 THR A C 1
ATOM 2931 O O . THR A 1 393 ? -0.450 1.506 8.109 1.00 88.31 393 THR A O 1
ATOM 2934 N N . ALA A 1 394 ? 0.425 -0.574 8.120 1.00 86.44 394 ALA A N 1
ATOM 2935 C CA . ALA A 1 394 ? -0.477 -1.131 7.111 1.00 86.44 394 ALA A CA 1
ATOM 2936 C C . ALA A 1 394 ? -1.933 -1.123 7.595 1.00 86.44 394 ALA A C 1
ATOM 2938 O O . ALA A 1 394 ? -2.835 -0.703 6.870 1.00 86.44 394 ALA A O 1
ATOM 2939 N N . PHE A 1 395 ? -2.168 -1.496 8.856 1.00 95.75 395 PHE A N 1
ATOM 2940 C CA . PHE A 1 395 ? -3.508 -1.479 9.441 1.00 95.75 395 PHE A CA 1
ATOM 2941 C C . PHE A 1 395 ? -4.120 -0.069 9.486 1.00 95.75 395 PHE A C 1
ATOM 2943 O O . PHE A 1 395 ? -5.259 0.138 9.056 1.00 95.75 395 PHE A O 1
ATOM 2950 N N . LEU A 1 396 ? -3.369 0.931 9.958 1.00 94.69 396 LEU A N 1
ATOM 2951 C CA . LEU A 1 396 ? -3.851 2.312 9.990 1.00 94.69 396 LEU A CA 1
ATOM 2952 C C . LEU A 1 396 ? -4.006 2.892 8.576 1.00 94.69 396 LEU A C 1
ATOM 2954 O O . LEU A 1 396 ? -4.927 3.678 8.347 1.00 94.69 396 LEU A O 1
ATOM 2958 N N . ALA A 1 397 ? -3.167 2.497 7.613 1.00 87.12 397 ALA A N 1
ATOM 2959 C CA . ALA A 1 397 ? -3.339 2.857 6.205 1.00 87.12 397 ALA A CA 1
ATOM 2960 C C . ALA A 1 397 ? -4.640 2.276 5.624 1.00 87.12 397 ALA A C 1
ATOM 2962 O O . ALA A 1 397 ? -5.420 3.019 5.020 1.00 87.12 397 ALA A O 1
ATOM 2963 N N . ALA A 1 398 ? -4.942 1.000 5.887 1.00 92.25 398 ALA A N 1
ATOM 2964 C CA . ALA A 1 398 ? -6.204 0.368 5.499 1.00 92.25 398 ALA A CA 1
ATOM 2965 C C . ALA A 1 398 ? -7.412 1.105 6.107 1.00 92.25 398 ALA A C 1
ATOM 2967 O O . ALA A 1 398 ? -8.373 1.432 5.410 1.00 92.25 398 ALA A O 1
ATOM 2968 N N . LEU A 1 399 ? -7.352 1.483 7.389 1.00 96.12 399 LEU A N 1
ATOM 2969 C CA . LEU A 1 399 ? -8.415 2.264 8.031 1.00 96.12 399 LEU A CA 1
ATOM 2970 C C . LEU A 1 399 ? -8.566 3.675 7.428 1.00 96.12 399 LEU A C 1
ATOM 2972 O O . LEU A 1 399 ? -9.690 4.148 7.222 1.00 96.12 399 LEU A O 1
ATOM 2976 N N . ARG A 1 400 ? -7.466 4.365 7.101 1.00 94.00 400 ARG A N 1
ATOM 2977 C CA . ARG A 1 400 ? -7.490 5.700 6.466 1.00 94.00 400 ARG A CA 1
ATOM 2978 C C . ARG A 1 400 ? -8.018 5.682 5.034 1.00 94.00 400 ARG A C 1
ATOM 2980 O O . ARG A 1 400 ? -8.652 6.650 4.627 1.00 94.00 400 ARG A O 1
ATOM 2987 N N . THR A 1 401 ? -7.831 4.586 4.308 1.00 89.75 401 THR A N 1
ATOM 2988 C CA . THR A 1 401 ? -8.282 4.429 2.913 1.00 89.75 401 THR A CA 1
ATOM 2989 C C . THR A 1 401 ? -9.651 3.758 2.789 1.00 89.75 401 THR A C 1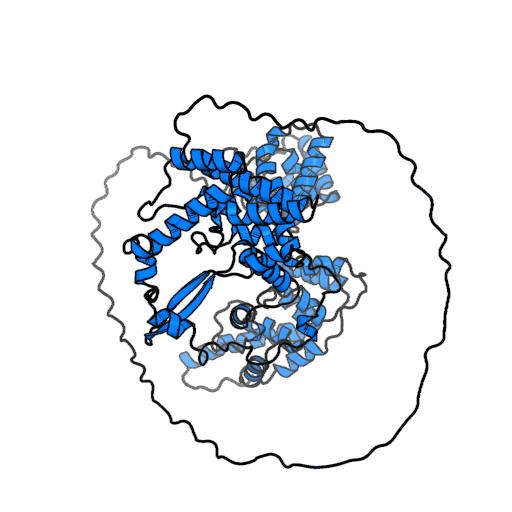
ATOM 2991 O O . THR A 1 401 ? -10.329 3.935 1.778 1.00 89.75 401 THR A O 1
ATOM 2994 N N . ALA A 1 402 ? -10.127 3.075 3.838 1.00 90.81 402 ALA A N 1
ATOM 2995 C CA . ALA A 1 402 ? -11.425 2.404 3.856 1.00 90.81 402 ALA A CA 1
ATOM 2996 C C . ALA A 1 402 ? -12.578 3.293 3.340 1.00 90.81 402 ALA A C 1
ATOM 2998 O O . ALA A 1 402 ? -12.761 4.450 3.735 1.00 90.81 402 ALA A O 1
ATOM 2999 N N . ARG A 1 403 ? -13.410 2.765 2.443 1.00 86.62 403 ARG A N 1
ATOM 3000 C CA . ARG A 1 403 ? -14.469 3.566 1.812 1.00 86.62 403 ARG A CA 1
ATOM 3001 C C . ARG A 1 403 ? -15.437 4.147 2.856 1.00 86.62 403 ARG A C 1
ATOM 3003 O O . ARG A 1 403 ? -15.942 3.414 3.711 1.00 86.62 403 ARG A O 1
ATOM 3010 N N . ARG A 1 404 ? -15.721 5.453 2.768 1.00 86.69 404 ARG A N 1
ATOM 3011 C CA . ARG A 1 404 ? -16.779 6.099 3.566 1.00 86.69 404 ARG A CA 1
ATOM 3012 C C . ARG A 1 404 ? -18.171 5.672 3.093 1.00 86.69 404 ARG A C 1
ATOM 3014 O O . ARG A 1 404 ? -18.361 5.398 1.911 1.00 86.69 404 ARG A O 1
ATOM 3021 N N . GLY A 1 405 ? -19.138 5.616 4.002 1.00 81.25 405 GLY A N 1
ATOM 3022 C CA . GLY A 1 405 ? -20.514 5.204 3.725 1.00 81.25 405 GLY A CA 1
ATOM 3023 C C . GLY A 1 405 ? -20.661 3.711 3.423 1.00 81.25 405 GLY A C 1
ATOM 3024 O O . GLY A 1 405 ? -21.680 3.292 2.879 1.00 81.25 405 GLY A O 1
ATOM 3025 N N . ALA A 1 406 ? -19.650 2.895 3.743 1.00 81.94 406 ALA A N 1
ATOM 3026 C CA . ALA A 1 406 ? -19.777 1.448 3.648 1.00 81.94 406 ALA A CA 1
ATOM 3027 C C . ALA A 1 406 ? -20.881 0.954 4.595 1.00 81.94 406 ALA A C 1
ATOM 3029 O O . ALA A 1 406 ? -21.022 1.455 5.712 1.00 81.94 406 ALA A O 1
ATOM 3030 N N . ALA A 1 407 ? -21.645 -0.050 4.155 1.00 81.25 407 ALA A N 1
ATOM 3031 C CA . ALA A 1 407 ? -22.755 -0.581 4.936 1.00 81.25 407 ALA A CA 1
ATOM 3032 C C . ALA A 1 407 ? -22.304 -1.010 6.343 1.00 81.25 407 ALA A C 1
ATOM 3034 O O . ALA A 1 407 ? -21.274 -1.678 6.512 1.00 81.25 407 ALA A O 1
ATOM 3035 N N . ALA A 1 408 ? -23.105 -0.631 7.340 1.00 86.62 408 ALA A N 1
ATOM 3036 C CA . ALA A 1 408 ? -22.913 -1.064 8.713 1.00 86.62 408 ALA A CA 1
ATOM 3037 C C . ALA A 1 408 ? -23.150 -2.575 8.837 1.00 86.62 408 ALA A C 1
ATOM 3039 O O . ALA A 1 408 ? -24.073 -3.143 8.242 1.00 86.62 408 ALA A O 1
ATOM 3040 N N . CYS A 1 409 ? -22.327 -3.218 9.649 1.00 86.06 409 CYS A N 1
ATOM 3041 C CA . CYS A 1 409 ? -22.413 -4.638 9.974 1.00 86.06 409 CYS A CA 1
ATOM 3042 C C . CYS A 1 409 ? -23.468 -4.915 11.075 1.00 86.06 409 CYS A C 1
ATOM 3044 O O . CYS A 1 409 ? -24.171 -3.993 11.512 1.00 86.06 409 CYS A O 1
ATOM 3046 N N . PRO A 1 410 ? -23.653 -6.169 11.543 1.00 87.75 410 PRO A N 1
ATOM 3047 C CA . PRO A 1 410 ? -24.591 -6.480 12.630 1.00 87.75 410 PRO A CA 1
ATOM 3048 C C . PRO A 1 410 ? -24.349 -5.688 13.924 1.00 87.75 410 PRO A C 1
ATOM 3050 O O . PRO A 1 410 ? -25.305 -5.381 14.641 1.00 87.75 410 PRO A O 1
ATOM 3053 N N . SER A 1 411 ? -23.100 -5.303 14.185 1.00 90.94 411 SER A N 1
ATOM 3054 C CA . SER A 1 411 ? -22.708 -4.492 15.339 1.00 90.94 411 SER A CA 1
ATOM 3055 C C . SER A 1 411 ? -23.083 -3.007 15.205 1.00 90.94 411 SER A C 1
ATOM 3057 O O . SER A 1 411 ? -22.973 -2.250 16.162 1.00 90.94 411 SER A O 1
ATOM 3059 N N . GLY A 1 412 ? -23.568 -2.576 14.032 1.00 89.88 412 GLY A N 1
ATOM 3060 C CA . GLY A 1 412 ? -23.895 -1.176 13.741 1.00 89.88 412 GLY A CA 1
ATOM 3061 C C . GLY A 1 412 ? -22.668 -0.289 13.503 1.00 89.88 412 GLY A C 1
ATOM 3062 O O . GLY A 1 412 ? -22.817 0.898 13.219 1.00 89.88 412 GLY A O 1
ATOM 3063 N N . MET A 1 413 ? -21.461 -0.849 13.595 1.00 94.12 413 MET A N 1
ATOM 3064 C CA . MET A 1 413 ? -20.216 -0.134 13.352 1.00 94.12 413 MET A CA 1
ATOM 3065 C C . MET A 1 413 ? -20.045 0.196 11.861 1.00 94.12 413 MET A C 1
ATOM 3067 O O . MET A 1 413 ? -20.412 -0.594 10.987 1.00 94.12 413 MET A O 1
ATOM 3071 N N . THR A 1 414 ? -19.472 1.366 11.570 1.00 94.19 414 THR A N 1
ATOM 3072 C CA . THR A 1 414 ? -19.052 1.795 10.226 1.00 94.19 414 THR A CA 1
ATOM 3073 C C . THR A 1 414 ? -17.581 2.205 10.262 1.00 94.19 414 THR A C 1
ATOM 3075 O O . THR A 1 414 ? -16.997 2.346 11.338 1.00 94.19 414 THR A O 1
ATOM 3078 N N . ASN A 1 415 ? -16.971 2.420 9.094 1.00 94.31 415 ASN A N 1
ATOM 3079 C CA . ASN A 1 415 ? -15.575 2.858 9.012 1.00 94.31 415 ASN A CA 1
ATOM 3080 C C . ASN A 1 415 ? -15.368 4.229 9.682 1.00 94.31 415 ASN A C 1
ATOM 3082 O O . ASN A 1 415 ? -14.337 4.467 10.298 1.00 94.31 415 ASN A O 1
ATOM 3086 N N . GLU A 1 416 ? -16.354 5.124 9.606 1.00 94.00 416 GLU A N 1
ATOM 3087 C CA . GLU A 1 416 ? -16.327 6.439 10.254 1.00 94.00 416 GLU A CA 1
ATOM 3088 C C . GLU A 1 416 ? -16.299 6.326 11.774 1.00 94.00 416 GLU A C 1
ATOM 3090 O O . GLU A 1 416 ? -15.549 7.057 12.414 1.00 94.00 416 GLU A O 1
ATOM 3095 N N . HIS A 1 417 ? -17.069 5.394 12.344 1.00 95.25 417 HIS A N 1
ATOM 3096 C CA . HIS A 1 417 ? -17.075 5.167 13.789 1.00 95.25 417 HIS A CA 1
ATOM 3097 C C . HIS A 1 417 ? -15.709 4.704 14.295 1.00 95.25 417 HIS A C 1
ATOM 3099 O O . HIS A 1 417 ? -15.308 5.097 15.379 1.00 95.25 417 HIS A O 1
ATOM 3105 N N . VAL A 1 418 ? -14.980 3.904 13.514 1.00 96.81 418 VAL A N 1
ATOM 3106 C CA . VAL A 1 418 ? -13.635 3.446 13.893 1.00 96.81 418 VAL A CA 1
ATOM 3107 C C . VAL A 1 418 ? -12.589 4.543 13.668 1.00 96.81 418 VAL A C 1
ATOM 3109 O O . VAL A 1 418 ? -11.654 4.670 14.450 1.00 96.81 418 VAL A O 1
ATOM 3112 N N . ARG A 1 419 ? -12.755 5.390 12.644 1.00 96.75 419 ARG A N 1
ATOM 3113 C CA . ARG A 1 419 ? -11.804 6.467 12.319 1.00 96.75 419 ARG A CA 1
ATOM 3114 C C . ARG A 1 419 ? -11.633 7.524 13.399 1.00 96.75 419 ARG A C 1
ATOM 3116 O O . ARG A 1 419 ? -10.571 8.124 13.437 1.00 96.75 419 ARG A O 1
ATOM 3123 N N . ILE A 1 420 ? -12.608 7.725 14.283 1.00 96.50 420 ILE A N 1
ATOM 3124 C CA . ILE A 1 420 ? -12.455 8.660 15.415 1.00 96.50 420 ILE A CA 1
ATOM 3125 C C . ILE A 1 420 ? -11.338 8.240 16.383 1.00 96.50 420 ILE A C 1
ATOM 3127 O O . ILE A 1 420 ? -10.881 9.036 17.196 1.00 96.50 420 ILE A O 1
ATOM 3131 N N . LEU A 1 421 ? -10.902 6.978 16.317 1.00 97.00 421 LEU A N 1
ATOM 3132 C CA . LEU A 1 421 ? -9.775 6.457 17.088 1.00 97.00 421 LEU A CA 1
ATOM 3133 C C . LEU A 1 421 ? -8.417 6.839 16.472 1.00 97.00 421 LEU A C 1
ATOM 3135 O O . LEU A 1 421 ? -7.388 6.633 17.106 1.00 97.00 421 LEU A O 1
ATOM 3139 N N . LEU A 1 422 ? -8.394 7.407 15.258 1.00 95.88 422 LEU A N 1
ATOM 3140 C CA . LEU A 1 422 ? -7.170 7.908 14.618 1.00 95.88 422 LEU A CA 1
ATOM 3141 C C . LEU A 1 422 ? -6.703 9.254 15.177 1.00 95.88 422 LEU A C 1
ATOM 3143 O O . LEU A 1 422 ? -5.562 9.639 14.940 1.00 95.88 422 LEU A O 1
ATOM 3147 N N . ASP A 1 423 ? -7.573 9.959 15.897 1.00 93.75 423 ASP A N 1
ATOM 3148 C CA . ASP A 1 423 ? -7.297 11.309 16.386 1.00 93.75 423 ASP A CA 1
ATOM 3149 C C . ASP A 1 423 ? -6.271 11.321 17.536 1.00 93.75 423 ASP A C 1
ATOM 3151 O O . ASP A 1 423 ? -5.661 12.348 17.793 1.00 93.75 423 ASP A O 1
ATOM 3155 N N . GLU A 1 424 ? -6.079 10.199 18.247 1.00 95.62 424 GLU A N 1
ATOM 3156 C CA . GLU A 1 424 ? -5.059 10.059 19.302 1.00 95.62 424 GLU A CA 1
ATOM 3157 C C . GLU A 1 424 ? -4.239 8.791 19.077 1.00 95.62 424 GLU A C 1
ATOM 3159 O O . GLU A 1 424 ? -4.772 7.726 18.748 1.00 95.62 424 GLU A O 1
ATOM 3164 N N . VAL A 1 425 ? -2.934 8.893 19.327 1.00 93.62 425 VAL A N 1
ATOM 3165 C CA . VAL A 1 425 ? -1.984 7.788 19.136 1.00 93.62 425 VAL A CA 1
ATOM 3166 C C . VAL A 1 425 ? -2.323 6.599 20.040 1.00 93.62 425 VAL A C 1
ATOM 3168 O O . VAL A 1 425 ? -2.275 5.454 19.591 1.00 93.62 425 VAL A O 1
ATOM 3171 N N . GLU A 1 426 ? -2.729 6.859 21.287 1.00 96.56 426 GLU A N 1
ATOM 3172 C CA . GLU A 1 426 ? -3.091 5.810 22.251 1.00 96.56 426 GLU A CA 1
ATOM 3173 C C . GLU A 1 426 ? -4.281 4.964 21.763 1.00 96.56 426 GLU A C 1
ATOM 3175 O O . GLU A 1 426 ? -4.252 3.737 21.840 1.00 96.56 426 GLU A O 1
ATOM 3180 N N . ASP A 1 427 ? -5.306 5.604 21.196 1.00 97.56 427 ASP A N 1
ATOM 3181 C CA . ASP A 1 427 ? -6.497 4.916 20.683 1.00 97.56 427 ASP A CA 1
ATOM 3182 C C . ASP A 1 427 ? -6.186 4.064 19.458 1.00 97.56 427 ASP A C 1
ATOM 3184 O O . ASP A 1 427 ? -6.684 2.943 19.332 1.00 97.56 427 ASP A O 1
ATOM 3188 N N . SER A 1 428 ? -5.340 4.588 18.572 1.00 97.38 428 SER A N 1
ATOM 3189 C CA . SER A 1 428 ? -4.857 3.858 17.402 1.00 97.38 428 SER A CA 1
ATOM 3190 C C . SER A 1 428 ? -4.071 2.615 17.813 1.00 97.38 428 SER A C 1
ATOM 3192 O O . SER A 1 428 ? -4.265 1.553 17.221 1.00 97.38 428 SER A O 1
ATOM 3194 N N . GLN A 1 429 ? -3.242 2.720 18.856 1.00 97.25 429 GLN A N 1
ATOM 3195 C CA . GLN A 1 429 ? -2.496 1.585 19.396 1.00 97.25 429 GLN A CA 1
ATOM 3196 C C . GLN A 1 429 ? -3.424 0.547 20.039 1.00 97.25 429 GLN A C 1
ATOM 3198 O O . GLN A 1 429 ? -3.286 -0.643 19.778 1.00 97.25 429 GLN A O 1
ATOM 3203 N N . LEU A 1 430 ? -4.406 0.976 20.836 1.00 97.69 430 LEU A N 1
ATOM 3204 C CA . LEU A 1 430 ? -5.396 0.074 21.435 1.00 97.69 430 LEU A CA 1
ATOM 3205 C C . LEU A 1 430 ? -6.210 -0.675 20.372 1.00 97.69 430 LEU A C 1
ATOM 3207 O O . LEU A 1 430 ? -6.426 -1.884 20.485 1.00 97.69 430 LEU A O 1
ATOM 3211 N N . LEU A 1 431 ? -6.640 0.032 19.325 1.00 97.94 431 LEU A N 1
ATOM 3212 C CA . LEU A 1 431 ? -7.346 -0.563 18.197 1.00 97.94 431 LEU A CA 1
ATOM 3213 C C . LEU A 1 431 ? -6.464 -1.573 17.455 1.00 97.94 431 LEU A C 1
ATOM 3215 O O . LEU A 1 431 ? -6.932 -2.666 17.137 1.00 97.94 431 LEU A O 1
ATOM 3219 N N . HIS A 1 432 ? -5.200 -1.224 17.199 1.00 97.50 432 HIS A N 1
ATOM 3220 C CA . HIS A 1 432 ? -4.227 -2.114 16.566 1.00 97.50 432 HIS A CA 1
ATOM 3221 C C . HIS A 1 432 ? -3.984 -3.378 17.395 1.00 97.50 432 HIS A C 1
ATOM 3223 O O . HIS A 1 432 ? -4.079 -4.465 16.838 1.00 97.50 432 HIS A O 1
ATOM 3229 N N . ASN A 1 433 ? -3.806 -3.267 18.714 1.00 96.44 433 ASN A N 1
ATOM 3230 C CA . ASN A 1 433 ? -3.630 -4.424 19.597 1.00 96.44 433 ASN A CA 1
ATOM 3231 C C . ASN A 1 433 ? -4.820 -5.398 19.497 1.00 96.44 433 ASN A C 1
ATOM 3233 O O . ASN A 1 433 ? -4.647 -6.611 19.413 1.00 96.44 433 ASN A O 1
ATOM 3237 N N . VAL A 1 434 ? -6.054 -4.884 19.477 1.00 97.31 434 VAL A N 1
ATOM 3238 C CA . VAL A 1 434 ? -7.262 -5.714 19.317 1.00 97.31 434 VAL A CA 1
ATOM 3239 C C . VAL A 1 434 ? -7.350 -6.325 17.911 1.00 97.31 434 VAL A C 1
ATOM 3241 O O . VAL A 1 434 ? -7.737 -7.487 17.766 1.00 97.31 434 VAL A O 1
ATOM 3244 N N . ALA A 1 435 ? -6.963 -5.577 16.878 1.00 97.19 435 ALA A N 1
ATOM 3245 C CA . ALA A 1 435 ? -6.920 -6.048 15.497 1.00 97.19 435 ALA A CA 1
ATOM 3246 C C . ALA A 1 435 ? -5.865 -7.147 15.275 1.00 97.19 435 ALA A C 1
ATOM 3248 O O . ALA A 1 435 ? -6.175 -8.168 14.664 1.00 97.19 435 ALA A O 1
ATOM 3249 N N . GLU A 1 436 ? -4.663 -6.990 15.829 1.00 96.12 436 GLU A N 1
ATOM 3250 C CA . GLU A 1 436 ? -3.587 -7.986 15.805 1.00 96.12 436 GLU A CA 1
ATOM 3251 C C . GLU A 1 436 ? -4.034 -9.288 16.469 1.00 96.12 436 GLU A C 1
ATOM 3253 O O . GLU A 1 436 ? -3.896 -10.375 15.907 1.00 96.12 436 GLU A O 1
ATOM 3258 N N . ARG A 1 437 ? -4.672 -9.182 17.637 1.00 94.88 437 ARG A N 1
ATOM 3259 C CA . ARG A 1 437 ? -5.258 -10.339 18.314 1.00 94.88 437 ARG A CA 1
ATOM 3260 C C . ARG A 1 437 ? -6.284 -11.063 17.451 1.00 94.88 437 ARG A C 1
ATOM 3262 O O . ARG A 1 437 ? -6.300 -12.293 17.433 1.00 94.88 437 ARG A O 1
ATOM 3269 N N . PHE A 1 438 ? -7.137 -10.321 16.745 1.00 95.69 438 PHE A N 1
ATOM 3270 C CA . PHE A 1 438 ? -8.086 -10.910 15.805 1.00 95.69 438 PHE A CA 1
ATOM 3271 C C . PHE A 1 438 ? -7.373 -11.598 14.632 1.00 95.69 438 PHE A C 1
ATOM 3273 O O . PHE A 1 438 ? -7.725 -12.731 14.307 1.00 95.69 438 PHE A O 1
ATOM 3280 N N . ALA A 1 439 ? -6.339 -10.974 14.057 1.00 93.88 439 ALA A N 1
ATOM 3281 C CA . ALA A 1 439 ? -5.523 -11.552 12.984 1.00 93.88 439 ALA A CA 1
ATOM 3282 C C . ALA A 1 439 ? -4.856 -12.875 13.404 1.00 93.88 439 ALA A C 1
ATOM 3284 O O . ALA A 1 439 ? -4.779 -13.814 12.617 1.00 93.88 439 ALA A O 1
ATOM 3285 N N . GLN A 1 440 ? -4.442 -12.975 14.668 1.00 92.50 440 GLN A N 1
ATOM 3286 C CA . GLN A 1 440 ? -3.833 -14.168 15.264 1.00 92.50 440 GLN A CA 1
ATOM 3287 C C . GLN A 1 440 ? -4.858 -15.199 15.775 1.00 92.50 440 GLN A C 1
ATOM 3289 O O . GLN A 1 440 ? -4.484 -16.154 16.454 1.00 92.50 440 GLN A O 1
ATOM 3294 N N . ALA A 1 441 ? -6.157 -14.997 15.514 1.00 91.88 441 ALA A N 1
ATOM 3295 C CA . ALA A 1 441 ? -7.255 -15.802 16.058 1.00 91.88 441 ALA A CA 1
ATOM 3296 C C . ALA A 1 441 ? -7.251 -15.923 17.602 1.00 91.88 441 ALA A C 1
ATOM 3298 O O . ALA A 1 441 ? -7.826 -16.851 18.171 1.00 91.88 441 ALA A O 1
ATOM 3299 N N . ASN A 1 442 ? -6.637 -14.961 18.295 1.00 93.75 442 ASN A N 1
ATOM 3300 C CA . ASN A 1 442 ? -6.514 -14.906 19.748 1.00 93.75 442 ASN A CA 1
ATOM 3301 C C . ASN A 1 442 ? -7.632 -14.049 20.359 1.00 93.75 442 ASN A C 1
ATOM 3303 O O . ASN A 1 442 ? -7.398 -12.958 20.895 1.00 93.75 442 ASN A O 1
ATOM 3307 N N . VAL A 1 443 ? -8.864 -14.541 20.232 1.00 95.38 443 VAL A N 1
ATOM 3308 C CA . VAL A 1 443 ? -10.105 -13.848 20.606 1.00 95.38 443 VAL A CA 1
ATOM 3309 C C . VAL A 1 443 ? -10.992 -14.800 21.414 1.00 95.38 443 VAL A C 1
ATOM 3311 O O . VAL A 1 443 ? -11.036 -15.987 21.081 1.00 95.38 443 VAL A O 1
ATOM 3314 N N . PRO A 1 444 ? -11.731 -14.327 22.439 1.00 97.12 444 PRO A N 1
ATOM 3315 C CA . PRO A 1 444 ? -12.654 -15.173 23.185 1.00 97.12 444 PRO A CA 1
ATOM 3316 C C . PRO A 1 444 ? -13.647 -15.878 22.246 1.00 97.12 444 PRO A C 1
ATOM 3318 O O . PRO A 1 444 ? -14.183 -15.218 21.347 1.00 97.12 444 PRO A O 1
ATOM 3321 N N . PRO A 1 445 ? -13.946 -17.178 22.444 1.00 95.25 445 PRO A N 1
ATOM 3322 C CA . PRO A 1 445 ? -14.792 -17.949 21.529 1.00 95.25 445 PRO A CA 1
ATOM 3323 C C . PRO A 1 445 ? -16.148 -17.297 21.230 1.00 95.25 445 PRO A C 1
ATOM 3325 O O . PRO A 1 445 ? -16.562 -17.248 20.075 1.00 95.25 445 PRO A O 1
ATOM 3328 N N . ASP A 1 446 ? -16.797 -16.716 22.241 1.00 95.06 446 ASP A N 1
ATOM 3329 C CA . ASP A 1 446 ? -18.082 -16.023 22.089 1.00 95.06 446 ASP A CA 1
ATOM 3330 C C . ASP A 1 446 ? -17.972 -14.744 21.245 1.00 95.06 446 ASP A C 1
ATOM 3332 O O . ASP A 1 446 ? -18.854 -14.438 20.440 1.00 95.06 446 ASP A O 1
ATOM 3336 N N . ALA A 1 447 ? -16.879 -13.991 21.403 1.00 95.19 447 ALA A N 1
ATOM 3337 C CA . ALA A 1 447 ? -16.619 -12.803 20.596 1.00 95.19 447 ALA A CA 1
ATOM 3338 C C . ALA A 1 447 ? -16.297 -13.192 19.147 1.00 95.19 447 ALA A C 1
ATOM 3340 O O . ALA A 1 447 ? -16.819 -12.580 18.216 1.00 95.19 447 ALA A O 1
ATOM 3341 N N . LEU A 1 448 ? -15.515 -14.258 18.946 1.00 94.31 448 LEU A N 1
ATOM 3342 C CA . LEU A 1 448 ? -15.237 -14.808 17.622 1.00 94.31 448 LEU A CA 1
ATOM 3343 C C . LEU A 1 448 ? -16.516 -15.315 16.941 1.00 94.31 448 LEU A C 1
ATOM 3345 O O . LEU A 1 448 ? -16.724 -15.052 15.758 1.00 94.31 448 LEU A O 1
ATOM 3349 N N . ALA A 1 449 ? -17.396 -16.000 17.677 1.00 93.06 449 ALA A N 1
ATOM 3350 C CA . ALA A 1 449 ? -18.692 -16.440 17.172 1.00 93.06 449 ALA A CA 1
ATOM 3351 C C . ALA A 1 449 ? -19.545 -15.250 16.709 1.00 93.06 449 ALA A C 1
ATOM 3353 O O . ALA A 1 449 ? -20.128 -15.310 15.629 1.00 93.06 449 ALA A O 1
ATOM 3354 N N . ALA A 1 450 ? -19.557 -14.148 17.465 1.00 91.62 450 ALA A N 1
ATOM 3355 C CA . ALA A 1 450 ? -20.250 -12.922 17.073 1.00 91.62 450 ALA A CA 1
ATOM 3356 C C . ALA A 1 450 ? -19.625 -12.252 15.834 1.00 91.62 450 ALA A C 1
ATOM 3358 O O . ALA A 1 450 ? -20.356 -11.855 14.928 1.00 91.62 450 ALA A O 1
ATOM 3359 N N . LEU A 1 451 ? -18.291 -12.173 15.754 1.00 93.25 451 LEU A N 1
ATOM 3360 C CA . LEU A 1 451 ? -17.560 -11.597 14.612 1.00 93.25 451 LEU A CA 1
ATOM 3361 C C . LEU A 1 451 ? -17.735 -12.403 13.316 1.00 93.25 451 LEU A C 1
ATOM 3363 O O . LEU A 1 451 ? -17.652 -11.846 12.224 1.00 93.25 451 LEU A O 1
ATOM 3367 N N . ARG A 1 452 ? -18.012 -13.709 13.425 1.00 91.69 452 ARG A N 1
ATOM 3368 C CA . ARG A 1 452 ? -18.335 -14.583 12.284 1.00 91.69 452 ARG A CA 1
ATOM 3369 C C . ARG A 1 452 ? -19.728 -14.332 11.704 1.00 91.69 452 ARG A C 1
ATOM 3371 O O . ARG A 1 452 ? -20.004 -14.775 10.590 1.00 91.69 452 ARG A O 1
ATOM 3378 N N . VAL A 1 453 ? -20.612 -13.640 12.425 1.00 91.06 453 VAL A N 1
ATOM 3379 C CA . VAL A 1 453 ? -21.948 -13.310 11.921 1.00 91.06 453 VAL A CA 1
ATOM 3380 C C . VAL A 1 453 ? -21.858 -12.129 10.958 1.00 91.06 453 VAL A C 1
ATOM 3382 O O . VAL A 1 453 ? -21.296 -11.081 11.268 1.00 91.06 453 VAL A O 1
ATOM 3385 N N . GLY A 1 454 ? -22.478 -12.272 9.790 1.00 90.38 454 GLY A N 1
ATOM 3386 C CA . GLY A 1 454 ? -22.630 -11.187 8.828 1.00 90.38 454 GLY A CA 1
ATOM 3387 C C . GLY A 1 454 ? -24.085 -10.775 8.641 1.00 90.38 454 GLY A C 1
ATOM 3388 O O . GLY A 1 454 ? -25.013 -11.557 8.853 1.00 90.38 454 GLY A O 1
ATOM 3389 N N . ARG A 1 455 ? -24.298 -9.530 8.210 1.00 88.62 455 ARG A N 1
ATOM 3390 C CA . ARG A 1 455 ? -25.617 -9.062 7.775 1.00 88.62 455 ARG A CA 1
ATOM 3391 C C . ARG A 1 455 ? -25.871 -9.566 6.359 1.00 88.62 455 ARG A C 1
ATOM 3393 O O . ARG A 1 455 ? -25.121 -9.221 5.448 1.00 88.62 455 ARG A O 1
ATOM 3400 N N . VAL A 1 456 ? -26.936 -10.336 6.169 1.00 87.81 456 VAL A N 1
ATOM 3401 C CA . VAL A 1 456 ? -27.371 -10.771 4.839 1.00 87.81 456 VAL A CA 1
ATOM 3402 C C . VAL A 1 456 ? -28.132 -9.634 4.160 1.00 87.81 456 VAL A C 1
ATOM 3404 O O . VAL A 1 456 ? -29.091 -9.102 4.713 1.00 87.81 456 VAL A O 1
ATOM 3407 N N . VAL A 1 457 ? -27.695 -9.261 2.961 1.00 87.69 457 VAL A N 1
ATOM 3408 C CA . VAL A 1 457 ? -28.348 -8.292 2.079 1.00 87.69 457 VAL A CA 1
ATOM 3409 C C . VAL A 1 457 ? -28.701 -9.001 0.778 1.00 87.69 457 VAL A C 1
ATOM 3411 O O . VAL A 1 457 ? -27.850 -9.641 0.161 1.00 87.69 457 VAL A O 1
ATOM 3414 N N . ALA A 1 458 ? -29.959 -8.908 0.366 1.00 90.69 458 ALA A N 1
ATOM 3415 C CA . ALA A 1 458 ? -30.461 -9.552 -0.837 1.00 90.69 458 ALA A CA 1
ATOM 3416 C C . ALA A 1 458 ? -30.428 -8.568 -2.015 1.00 90.69 458 ALA A C 1
ATOM 3418 O O . ALA A 1 458 ? -31.101 -7.541 -1.981 1.00 90.69 458 ALA A O 1
ATOM 3419 N N . LEU A 1 459 ? -29.659 -8.876 -3.057 1.00 88.56 459 LEU A N 1
ATOM 3420 C CA . LEU A 1 459 ? -29.563 -8.096 -4.295 1.00 88.56 459 LEU A CA 1
ATOM 3421 C C . LEU A 1 459 ? -30.309 -8.829 -5.412 1.00 88.56 459 LEU A C 1
ATOM 3423 O O . LEU A 1 459 ? -30.123 -10.038 -5.572 1.00 88.56 459 LEU A O 1
ATOM 3427 N N . ARG A 1 460 ? -31.137 -8.133 -6.196 1.00 88.56 460 ARG A N 1
ATOM 3428 C CA . ARG A 1 460 ? -31.670 -8.705 -7.444 1.00 88.56 460 ARG A CA 1
ATOM 3429 C C . ARG A 1 460 ? -30.571 -8.705 -8.497 1.00 88.56 460 ARG A C 1
ATOM 3431 O O . ARG A 1 460 ? -29.829 -7.745 -8.543 1.00 88.56 460 ARG A O 1
ATOM 3438 N N . LYS A 1 461 ? -30.485 -9.761 -9.309 1.00 88.44 461 LYS A N 1
ATOM 3439 C CA . LYS A 1 461 ? -29.660 -9.854 -10.526 1.00 88.44 461 LYS A CA 1
ATOM 3440 C C . LYS A 1 461 ? -30.459 -9.373 -11.749 1.00 88.44 461 LYS A C 1
ATOM 3442 O O . LYS A 1 461 ? -31.689 -9.487 -11.717 1.00 88.44 461 LYS A O 1
ATOM 3447 N N . PRO A 1 462 ? -29.822 -9.013 -12.884 1.00 82.38 462 PRO A N 1
ATOM 3448 C CA . PRO A 1 462 ? -30.535 -8.644 -14.114 1.00 82.38 462 PRO A CA 1
ATOM 3449 C C . PRO A 1 462 ? -31.434 -9.764 -14.647 1.00 82.38 462 PRO A C 1
ATOM 3451 O O . PRO A 1 462 ? -32.489 -9.502 -15.207 1.00 82.38 462 PRO A O 1
ATOM 3454 N N . GLY A 1 463 ? -31.049 -11.025 -14.424 1.00 88.12 463 GLY A N 1
ATOM 3455 C CA . GLY A 1 463 ? -31.821 -12.209 -14.820 1.00 88.12 463 GLY A CA 1
ATOM 3456 C C . GLY A 1 463 ? -32.939 -12.612 -13.849 1.00 88.12 463 GLY A C 1
ATOM 3457 O O . GLY A 1 463 ? -33.373 -13.757 -13.880 1.00 88.12 463 GLY A O 1
ATOM 3458 N N . GLY A 1 464 ? -33.346 -11.740 -12.919 1.00 89.44 464 GLY A N 1
ATOM 3459 C CA . GLY A 1 464 ? -34.450 -11.989 -11.980 1.00 89.44 464 GLY A CA 1
ATOM 3460 C C . GLY A 1 464 ? -34.115 -12.852 -10.754 1.00 89.44 464 GLY A C 1
ATOM 3461 O O . GLY A 1 464 ? -34.929 -12.952 -9.840 1.00 89.44 464 GLY A O 1
ATOM 3462 N N . GLY A 1 465 ? -32.923 -13.451 -10.685 1.00 90.56 465 GLY A N 1
ATOM 3463 C CA . GLY A 1 465 ? -32.474 -14.202 -9.506 1.00 90.56 465 GLY A CA 1
ATOM 3464 C C . GLY A 1 465 ? -32.023 -13.307 -8.346 1.00 90.56 465 GLY A C 1
ATOM 3465 O O . GLY A 1 465 ? -31.600 -12.175 -8.560 1.00 90.56 465 GLY A O 1
ATOM 3466 N N . VAL A 1 466 ? -32.038 -13.828 -7.117 1.00 92.88 466 VAL A N 1
ATOM 3467 C CA . VAL A 1 466 ? -31.506 -13.131 -5.933 1.00 92.88 466 VAL A CA 1
ATOM 3468 C C . VAL A 1 466 ? -30.082 -13.595 -5.597 1.00 92.88 466 VAL A C 1
ATOM 3470 O O . VAL A 1 466 ? -29.793 -14.791 -5.527 1.00 92.88 466 VAL A O 1
ATOM 3473 N N . ARG A 1 467 ? -29.174 -12.648 -5.338 1.00 89.31 467 ARG A N 1
ATOM 3474 C CA . ARG A 1 467 ? -27.835 -12.875 -4.771 1.00 89.31 467 ARG A CA 1
ATOM 3475 C C . ARG A 1 467 ? -27.814 -12.415 -3.315 1.00 89.31 467 ARG A C 1
ATOM 3477 O O . ARG A 1 467 ? -28.267 -11.320 -3.013 1.00 89.31 467 ARG A O 1
ATOM 3484 N N . ALA A 1 468 ? -27.232 -13.213 -2.419 1.00 91.19 468 ALA A N 1
ATOM 3485 C CA . ALA A 1 468 ? -26.914 -12.717 -1.079 1.00 91.19 468 ALA A CA 1
ATOM 3486 C C . ALA A 1 468 ? -25.541 -12.069 -1.117 1.00 91.19 468 ALA A C 1
ATOM 3488 O O . ALA A 1 468 ? -24.592 -12.655 -1.640 1.00 91.19 468 ALA A O 1
ATOM 3489 N N . LEU A 1 469 ? -25.450 -10.914 -0.489 1.00 90.06 469 LEU A N 1
ATOM 3490 C CA . LEU A 1 469 ? -24.222 -10.328 -0.005 1.00 90.06 469 LEU A CA 1
ATOM 3491 C C . LEU A 1 469 ? -24.203 -10.517 1.515 1.00 90.06 469 LEU A C 1
ATOM 3493 O O . LEU A 1 469 ? -25.191 -10.222 2.182 1.00 90.06 469 LEU A O 1
ATOM 3497 N N . ILE A 1 470 ? -23.097 -11.009 2.063 1.00 91.19 470 ILE A N 1
ATOM 3498 C CA . ILE A 1 470 ? -22.906 -11.093 3.512 1.00 91.19 470 ILE A CA 1
ATOM 3499 C C . ILE A 1 470 ? -21.927 -9.989 3.899 1.00 91.19 470 ILE A C 1
ATOM 3501 O O . ILE A 1 470 ? -20.773 -10.002 3.479 1.00 91.19 470 ILE A O 1
ATOM 3505 N N . VAL A 1 471 ? -22.393 -9.016 4.677 1.00 90.94 471 VAL A N 1
ATOM 3506 C CA . VAL A 1 471 ? -21.565 -7.914 5.176 1.00 90.94 471 VAL A CA 1
ATOM 3507 C C . VAL A 1 471 ? -21.048 -8.282 6.562 1.00 90.94 471 VAL A C 1
ATOM 3509 O O . VAL A 1 471 ? -21.802 -8.244 7.538 1.00 90.94 471 VAL A O 1
ATOM 3512 N N . GLY A 1 472 ? -19.772 -8.665 6.634 1.00 93.44 472 GLY A N 1
ATOM 3513 C CA . GLY A 1 472 ? -19.070 -8.935 7.892 1.00 93.44 472 GLY A CA 1
ATOM 3514 C C . GLY A 1 472 ? -18.796 -7.671 8.711 1.00 93.44 472 GLY A C 1
ATOM 3515 O O . GLY A 1 472 ? -18.989 -6.545 8.231 1.00 93.44 472 GLY A O 1
ATOM 3516 N N . ASP A 1 473 ? -18.336 -7.858 9.950 1.00 95.06 473 ASP A N 1
ATOM 3517 C CA . ASP A 1 473 ? -17.982 -6.750 10.839 1.00 95.06 473 ASP A CA 1
ATOM 3518 C C . ASP A 1 473 ? -16.922 -5.817 10.227 1.00 95.06 473 ASP A C 1
ATOM 3520 O O . ASP A 1 473 ? -16.108 -6.229 9.395 1.00 95.06 473 ASP A O 1
ATOM 3524 N N . VAL A 1 474 ? -16.958 -4.532 10.595 1.00 95.31 474 VAL A N 1
ATOM 3525 C CA . VAL A 1 474 ? -15.943 -3.557 10.171 1.00 95.31 474 VAL A CA 1
ATOM 3526 C C . VAL A 1 474 ? -14.554 -4.011 10.608 1.00 95.31 474 VAL A C 1
ATOM 3528 O O . VAL A 1 474 ? -13.638 -3.950 9.793 1.00 95.31 474 VAL A O 1
ATOM 3531 N N . LEU A 1 475 ? -14.402 -4.533 11.832 1.00 96.00 475 LEU A N 1
ATOM 3532 C CA . LEU A 1 475 ? -13.113 -5.040 12.298 1.00 96.00 475 LEU A CA 1
ATOM 3533 C C . LEU A 1 475 ? -12.627 -6.186 11.404 1.00 96.00 475 LEU A C 1
ATOM 3535 O O . LEU A 1 475 ? -11.505 -6.140 10.916 1.00 96.00 475 LEU A O 1
ATOM 3539 N N . THR A 1 476 ? -13.482 -7.171 11.113 1.00 95.56 476 THR A N 1
ATOM 3540 C CA . THR A 1 476 ? -13.123 -8.315 10.260 1.00 95.56 476 THR A CA 1
ATOM 3541 C C . THR A 1 476 ? -12.676 -7.882 8.866 1.00 95.56 476 THR A C 1
ATOM 3543 O O . THR A 1 476 ? -11.691 -8.403 8.354 1.00 95.56 476 THR A O 1
ATOM 3546 N N . ARG A 1 477 ? -13.366 -6.908 8.259 1.00 95.25 477 ARG A N 1
ATOM 3547 C CA . ARG A 1 477 ? -12.996 -6.377 6.940 1.00 95.25 477 ARG A CA 1
ATOM 3548 C C . ARG A 1 477 ? -11.678 -5.609 6.972 1.00 95.25 477 ARG A C 1
ATOM 3550 O O . ARG A 1 477 ? -10.858 -5.812 6.090 1.00 95.25 477 ARG A O 1
ATOM 3557 N N . LEU A 1 478 ? -11.471 -4.759 7.978 1.00 95.94 478 LEU A N 1
ATOM 3558 C CA . LEU A 1 478 ? -10.239 -3.978 8.120 1.00 95.94 478 LEU A CA 1
ATOM 3559 C C . LEU A 1 478 ? -9.027 -4.866 8.392 1.00 95.94 478 LEU A C 1
ATOM 3561 O O . LEU A 1 478 ? -7.987 -4.669 7.774 1.00 95.94 478 LEU A O 1
ATOM 3565 N N . VAL A 1 479 ? -9.158 -5.848 9.289 1.00 96.25 479 VAL A N 1
ATOM 3566 C CA . VAL A 1 479 ? -8.076 -6.805 9.545 1.00 96.25 479 VAL A CA 1
ATOM 3567 C C . VAL A 1 479 ? -7.818 -7.660 8.313 1.00 96.25 479 VAL A C 1
ATOM 3569 O O . VAL A 1 479 ? -6.663 -7.843 7.959 1.00 96.25 479 VAL A O 1
ATOM 3572 N N . GLY A 1 480 ? -8.863 -8.130 7.625 1.00 94.00 480 GLY A N 1
ATOM 3573 C CA . GLY A 1 480 ? -8.712 -8.874 6.375 1.00 94.00 480 GLY A CA 1
ATOM 3574 C C . GLY A 1 480 ? -7.958 -8.082 5.306 1.00 94.00 480 GLY A C 1
ATOM 3575 O O . GLY A 1 480 ? -7.014 -8.608 4.734 1.00 94.00 480 GLY A O 1
ATOM 3576 N N . GLU A 1 481 ? -8.319 -6.814 5.092 1.00 92.69 481 GLU A N 1
ATOM 3577 C CA . GLU A 1 481 ? -7.627 -5.924 4.149 1.00 92.69 481 GLU A CA 1
ATOM 3578 C C . GLU A 1 481 ? -6.168 -5.681 4.563 1.00 92.69 481 GLU A C 1
ATOM 3580 O O . GLU A 1 481 ? -5.276 -5.730 3.727 1.00 92.69 481 GLU A O 1
ATOM 3585 N N . ALA A 1 482 ? -5.906 -5.453 5.854 1.00 92.38 482 ALA A N 1
ATOM 3586 C CA . ALA A 1 482 ? -4.557 -5.203 6.358 1.00 92.38 482 ALA A CA 1
ATOM 3587 C C . ALA A 1 482 ? -3.659 -6.450 6.296 1.00 92.38 482 ALA A C 1
ATOM 3589 O O . ALA A 1 482 ? -2.495 -6.340 5.924 1.00 92.38 482 ALA A O 1
ATOM 3590 N N . VAL A 1 483 ? -4.196 -7.632 6.626 1.00 90.75 483 VAL A N 1
ATOM 3591 C CA . VAL A 1 483 ? -3.496 -8.912 6.441 1.00 90.75 483 VAL A CA 1
ATOM 3592 C C . VAL A 1 483 ? -3.257 -9.155 4.959 1.00 90.75 483 VAL A C 1
ATOM 3594 O O . VAL A 1 483 ? -2.164 -9.559 4.597 1.00 90.75 483 VAL A O 1
ATOM 3597 N N . PHE A 1 484 ? -4.246 -8.891 4.102 1.00 85.38 484 PHE A N 1
ATOM 3598 C CA . PHE A 1 484 ? -4.091 -9.047 2.662 1.00 85.38 484 PHE A CA 1
ATOM 3599 C C . PHE A 1 484 ? -2.998 -8.130 2.115 1.00 85.38 484 PHE A C 1
ATOM 3601 O O . PHE A 1 484 ? -2.125 -8.627 1.429 1.00 85.38 484 PHE A O 1
ATOM 3608 N N . ALA A 1 485 ? -2.992 -6.843 2.469 1.00 79.44 485 ALA A N 1
ATOM 3609 C CA . ALA A 1 485 ? -1.950 -5.904 2.055 1.00 79.44 485 ALA A CA 1
ATOM 3610 C C . ALA A 1 485 ? -0.557 -6.333 2.547 1.00 79.44 485 ALA A C 1
ATOM 3612 O O . ALA A 1 485 ? 0.383 -6.378 1.768 1.00 79.44 485 ALA A O 1
ATOM 3613 N N . TYR A 1 486 ? -0.439 -6.729 3.820 1.00 80.19 486 TYR A N 1
ATOM 3614 C CA . TYR A 1 486 ? 0.823 -7.235 4.364 1.00 80.19 486 TYR A CA 1
ATOM 3615 C C . TYR A 1 486 ? 1.298 -8.508 3.653 1.00 80.19 486 TYR A C 1
ATOM 3617 O O . TYR A 1 486 ? 2.487 -8.674 3.375 1.00 80.19 486 TYR A O 1
ATOM 3625 N N . LEU A 1 487 ? 0.371 -9.430 3.383 1.00 78.31 487 LEU A N 1
ATOM 3626 C CA . LEU A 1 487 ? 0.694 -10.641 2.656 1.00 78.31 487 LEU A CA 1
ATOM 3627 C C . LEU A 1 487 ? 1.054 -10.316 1.218 1.00 78.31 487 LEU A C 1
ATOM 3629 O O . LEU A 1 487 ? 2.035 -10.879 0.792 1.00 78.31 487 LEU A O 1
ATOM 3633 N N . ASP A 1 488 ? 0.369 -9.407 0.528 1.00 71.81 488 ASP A N 1
ATOM 3634 C CA . ASP A 1 488 ? 0.695 -8.993 -0.844 1.00 71.81 488 ASP A CA 1
ATOM 3635 C C . ASP A 1 488 ? 2.129 -8.445 -0.945 1.00 71.81 488 ASP A C 1
ATOM 3637 O O . ASP A 1 488 ? 2.868 -8.825 -1.853 1.00 71.81 488 ASP A O 1
ATOM 3641 N N . ASP A 1 489 ? 2.562 -7.671 0.057 1.00 64.38 489 ASP A N 1
ATOM 3642 C CA . ASP A 1 489 ? 3.943 -7.182 0.177 1.00 64.38 489 ASP A CA 1
ATOM 3643 C C . ASP A 1 489 ? 4.963 -8.315 0.434 1.00 64.38 489 ASP A C 1
ATOM 3645 O O . ASP A 1 489 ? 6.129 -8.212 0.052 1.00 64.38 489 ASP A O 1
ATOM 3649 N N . THR A 1 490 ? 4.556 -9.400 1.106 1.00 57.22 490 THR A N 1
ATOM 3650 C CA . THR A 1 490 ? 5.466 -10.475 1.571 1.00 57.22 490 THR A CA 1
ATOM 3651 C C . THR A 1 490 ? 5.493 -11.690 0.634 1.00 57.22 490 THR A C 1
ATOM 3653 O O . THR A 1 490 ? 6.518 -12.336 0.425 1.00 57.22 490 THR A O 1
ATOM 3656 N N . TYR A 1 491 ? 4.341 -12.019 0.081 1.00 55.44 491 TYR A N 1
ATOM 3657 C CA . TYR A 1 491 ? 4.031 -13.143 -0.775 1.00 55.44 491 TYR A CA 1
ATOM 3658 C C . TYR A 1 491 ? 3.099 -12.552 -1.820 1.00 55.44 491 TYR A C 1
ATOM 3660 O O . TYR A 1 491 ? 1.966 -12.251 -1.488 1.00 55.44 491 TYR A O 1
ATOM 3668 N N . VAL A 1 492 ? 3.535 -12.352 -3.059 1.00 50.34 492 VAL A N 1
ATOM 3669 C CA . VAL A 1 492 ? 2.667 -11.804 -4.116 1.00 50.34 492 VAL A CA 1
ATOM 3670 C C . VAL A 1 492 ? 1.357 -12.615 -4.180 1.00 50.34 492 VAL A C 1
ATOM 3672 O O . VAL A 1 492 ? 1.318 -13.706 -4.749 1.00 50.34 492 VAL A O 1
ATOM 3675 N N . VAL A 1 493 ? 0.291 -12.121 -3.544 1.00 47.34 493 VAL A N 1
ATOM 3676 C CA . VAL A 1 493 ? -1.002 -12.800 -3.340 1.00 47.34 493 VAL A CA 1
ATOM 3677 C C . VAL A 1 493 ? -2.071 -11.879 -3.917 1.00 47.34 493 VAL A C 1
ATOM 3679 O O . VAL A 1 493 ? -3.120 -11.631 -3.340 1.00 47.34 493 VAL A O 1
ATOM 3682 N N . ALA A 1 494 ? -1.831 -11.353 -5.111 1.00 41.03 494 ALA A N 1
ATOM 3683 C CA . ALA A 1 494 ? -2.829 -10.556 -5.798 1.00 41.03 494 ALA A CA 1
ATOM 3684 C C . ALA A 1 494 ? -3.829 -11.453 -6.559 1.00 41.03 494 ALA A C 1
ATOM 3686 O O . ALA A 1 494 ? -3.510 -12.532 -7.066 1.00 41.03 494 ALA A O 1
ATOM 3687 N N . ALA A 1 495 ? -5.087 -11.008 -6.643 1.00 43.19 495 ALA A N 1
ATOM 3688 C CA . ALA A 1 495 ? -6.072 -11.623 -7.531 1.00 43.19 495 ALA A CA 1
ATOM 3689 C C . ALA A 1 495 ? -5.560 -11.549 -8.988 1.00 43.19 495 ALA A C 1
ATOM 3691 O O . ALA A 1 495 ? -4.998 -10.512 -9.361 1.00 43.19 495 ALA A O 1
ATOM 3692 N N . PRO A 1 496 ? -5.756 -12.585 -9.831 1.00 44.41 496 PRO A N 1
ATOM 3693 C CA . PRO A 1 496 ? -5.179 -12.648 -11.178 1.00 44.41 496 PRO A CA 1
ATOM 3694 C C . PRO A 1 496 ? -5.450 -11.409 -12.047 1.00 44.41 496 PRO A C 1
ATOM 3696 O O . PRO A 1 496 ? -4.642 -11.061 -12.908 1.00 44.41 496 PRO A O 1
ATOM 3699 N N . GLU A 1 497 ? -6.570 -10.714 -11.826 1.00 41.19 497 GLU A N 1
ATOM 3700 C CA . GLU A 1 497 ? -6.923 -9.500 -12.562 1.00 41.19 497 GLU A CA 1
ATOM 3701 C C . GLU A 1 497 ? -6.136 -8.256 -12.117 1.00 41.19 497 GLU A C 1
ATOM 3703 O O . GLU A 1 497 ? -5.806 -7.437 -12.968 1.00 41.19 497 GLU A O 1
ATOM 3708 N N . ARG A 1 498 ? -5.783 -8.125 -10.828 1.00 43.03 498 ARG A N 1
ATOM 3709 C CA . ARG A 1 498 ? -4.900 -7.049 -10.323 1.00 43.03 498 ARG A CA 1
ATOM 3710 C C . ARG A 1 498 ? -3.429 -7.322 -10.644 1.00 43.03 498 ARG A C 1
ATOM 3712 O O . ARG A 1 498 ? -2.695 -6.400 -10.977 1.00 43.03 498 ARG A O 1
ATOM 3719 N N . ILE A 1 499 ? -3.036 -8.598 -10.656 1.00 47.69 499 ILE A N 1
ATOM 3720 C CA . ILE A 1 499 ? -1.739 -9.059 -11.171 1.00 47.69 499 ILE A CA 1
ATOM 3721 C C . ILE A 1 499 ? -1.566 -8.642 -12.636 1.00 47.69 499 ILE A C 1
ATOM 3723 O O . ILE A 1 499 ? -0.508 -8.169 -13.016 1.00 47.69 499 ILE A O 1
ATOM 3727 N N . ARG A 1 500 ? -2.591 -8.732 -13.490 1.00 46.53 500 ARG A N 1
ATOM 3728 C CA . ARG A 1 500 ? -2.433 -8.380 -14.916 1.00 46.53 500 ARG A CA 1
ATOM 3729 C C . ARG A 1 500 ? -1.940 -6.952 -15.176 1.00 46.53 500 ARG A C 1
ATOM 3731 O O . ARG A 1 500 ? -1.216 -6.760 -16.150 1.00 46.53 500 ARG A O 1
ATOM 3738 N N . GLU A 1 501 ? -2.300 -5.983 -14.338 1.00 44.34 501 GLU A N 1
ATOM 3739 C CA . GLU A 1 501 ? -1.835 -4.592 -14.469 1.00 44.34 501 GLU A CA 1
ATOM 3740 C C . GLU A 1 501 ? -0.410 -4.395 -13.925 1.00 44.34 501 GLU A C 1
ATOM 3742 O O . GLU A 1 501 ? 0.338 -3.588 -14.468 1.00 44.34 501 GLU A O 1
ATOM 3747 N N . LEU A 1 502 ? 0.006 -5.197 -12.941 1.00 45.06 502 LEU A N 1
ATOM 3748 C CA . LEU A 1 502 ? 1.387 -5.251 -12.442 1.00 45.06 502 LEU A CA 1
ATOM 3749 C C . LEU A 1 502 ? 2.316 -6.105 -13.332 1.00 45.06 502 LEU A C 1
ATOM 3751 O O . LEU A 1 502 ? 3.523 -6.125 -13.141 1.00 45.06 502 LEU A O 1
ATOM 3755 N N . TYR A 1 503 ? 1.776 -6.829 -14.320 1.00 59.31 503 TYR A N 1
ATOM 3756 C CA . TYR A 1 503 ? 2.538 -7.734 -15.194 1.00 59.31 503 TYR A CA 1
ATOM 3757 C C . TYR A 1 503 ? 2.564 -7.278 -16.657 1.00 59.31 503 TYR A C 1
ATOM 3759 O O . TYR A 1 503 ? 2.805 -8.084 -17.566 1.00 59.31 503 TYR A O 1
ATOM 3767 N N . VAL A 1 504 ? 2.354 -5.978 -16.904 1.00 78.94 504 VAL A N 1
ATOM 3768 C CA . VAL A 1 504 ? 2.353 -5.406 -18.262 1.00 78.94 504 VAL A CA 1
ATOM 3769 C C . VAL A 1 504 ? 3.628 -5.784 -19.012 1.00 78.94 504 VAL A C 1
ATOM 3771 O O . VAL A 1 504 ? 3.566 -6.058 -20.209 1.00 78.94 504 VAL A O 1
ATOM 3774 N N . TRP A 1 505 ? 4.768 -5.851 -18.321 1.00 90.88 505 TRP A N 1
ATOM 3775 C CA . TRP A 1 505 ? 6.061 -6.150 -18.932 1.00 90.88 505 TRP A CA 1
ATOM 3776 C C . TRP A 1 505 ? 6.348 -7.647 -19.127 1.00 90.88 505 TRP A C 1
ATOM 3778 O O . TRP A 1 505 ? 6.925 -8.008 -20.153 1.00 90.88 505 TRP A O 1
ATOM 3788 N N . TYR A 1 506 ? 5.880 -8.533 -18.240 1.00 89.38 506 TYR A N 1
ATOM 3789 C CA . TYR A 1 506 ? 6.057 -9.992 -18.378 1.00 89.38 506 TYR A CA 1
ATOM 3790 C C . TYR A 1 506 ? 5.192 -10.598 -19.498 1.00 89.38 506 TYR A C 1
ATOM 3792 O O . TYR A 1 506 ? 5.542 -11.618 -20.101 1.00 89.38 506 TYR A O 1
ATOM 3800 N N . GLY A 1 507 ? 4.050 -9.969 -19.787 1.00 90.69 507 GLY A N 1
ATOM 3801 C CA . GLY A 1 507 ? 3.129 -10.351 -20.860 1.00 90.69 507 GLY A CA 1
ATOM 3802 C C . GLY A 1 507 ? 3.399 -9.673 -22.205 1.00 90.69 507 GLY A C 1
ATOM 3803 O O . GLY A 1 507 ? 2.623 -9.859 -23.144 1.00 90.69 507 GLY A O 1
ATOM 3804 N N . ARG A 1 508 ? 4.451 -8.852 -22.320 1.00 93.25 508 ARG A N 1
ATOM 3805 C CA . ARG A 1 508 ? 4.621 -7.961 -23.472 1.00 93.25 508 ARG A CA 1
ATOM 3806 C C . ARG A 1 508 ? 5.312 -8.645 -24.648 1.00 93.25 508 ARG A C 1
ATOM 3808 O O . ARG A 1 508 ? 6.523 -8.863 -24.635 1.00 93.25 508 ARG A O 1
ATOM 3815 N N . GLY A 1 509 ? 4.539 -8.930 -25.692 1.00 95.19 509 GLY A N 1
ATOM 3816 C CA . GLY A 1 509 ? 5.061 -9.279 -27.012 1.00 95.19 509 GLY A CA 1
ATOM 3817 C C . GLY A 1 509 ? 5.624 -8.075 -27.787 1.00 95.19 509 GLY A C 1
ATOM 3818 O O . GLY A 1 509 ? 5.540 -6.932 -27.319 1.00 95.19 509 GLY A O 1
ATOM 3819 N N . PRO A 1 510 ? 6.175 -8.311 -28.990 1.00 96.50 510 PRO A N 1
ATOM 3820 C CA . PRO A 1 510 ? 6.659 -7.253 -29.864 1.00 96.50 510 PRO A CA 1
ATOM 3821 C C . PRO A 1 510 ? 5.501 -6.326 -30.267 1.00 96.50 510 PRO A C 1
ATOM 3823 O O . PRO A 1 510 ? 4.459 -6.797 -30.731 1.00 96.50 510 PRO A O 1
ATOM 3826 N N . PRO A 1 511 ? 5.640 -4.998 -30.112 1.00 94.75 511 PRO A N 1
ATOM 3827 C CA . PRO A 1 511 ? 4.575 -4.075 -30.470 1.00 94.75 511 PRO A CA 1
ATOM 3828 C C . PRO A 1 511 ? 4.379 -4.034 -31.989 1.00 94.75 511 PRO A C 1
ATOM 3830 O O . PRO A 1 511 ? 5.339 -4.008 -32.765 1.00 94.75 511 PRO A O 1
ATOM 3833 N N . ALA A 1 512 ? 3.123 -3.953 -32.429 1.00 91.81 512 ALA A N 1
ATOM 3834 C CA . ALA A 1 512 ? 2.810 -3.724 -33.840 1.00 91.81 512 ALA A CA 1
ATOM 3835 C C . ALA A 1 512 ? 3.376 -2.375 -34.326 1.00 91.81 512 ALA A C 1
ATOM 3837 O O . ALA A 1 512 ? 3.933 -2.289 -35.418 1.00 91.81 512 ALA A O 1
ATOM 3838 N N . GLU A 1 513 ? 3.298 -1.339 -33.482 1.00 90.88 513 GLU A N 1
ATOM 3839 C CA . GLU A 1 513 ? 3.829 -0.001 -33.743 1.00 90.88 513 GLU A CA 1
ATOM 3840 C C . GLU A 1 513 ? 4.599 0.527 -32.526 1.00 90.88 513 GLU A C 1
ATOM 3842 O O . GLU A 1 513 ? 4.097 0.508 -31.400 1.00 90.88 513 GLU A O 1
ATOM 3847 N N . VAL A 1 514 ? 5.803 1.051 -32.762 1.00 92.19 514 VAL A N 1
ATOM 3848 C CA . VAL A 1 514 ? 6.619 1.699 -31.732 1.00 92.19 514 VAL A CA 1
ATOM 3849 C C . VAL A 1 514 ? 6.388 3.204 -31.780 1.00 92.19 514 VAL A C 1
ATOM 3851 O O . VAL A 1 514 ? 6.796 3.873 -32.724 1.00 92.19 514 VAL A O 1
ATOM 3854 N N . ARG A 1 515 ? 5.742 3.736 -30.739 1.00 88.94 515 ARG A N 1
ATOM 3855 C CA . ARG A 1 515 ? 5.569 5.188 -30.537 1.00 88.94 515 ARG A CA 1
ATOM 3856 C C . ARG A 1 515 ? 6.448 5.755 -29.429 1.00 88.94 515 ARG A C 1
ATOM 3858 O O . ARG A 1 515 ? 6.564 6.969 -29.310 1.00 88.94 515 ARG A O 1
ATOM 3865 N N . SER A 1 516 ? 7.029 4.884 -28.607 1.00 87.81 516 SER A N 1
ATOM 3866 C CA . SER A 1 516 ? 7.892 5.317 -27.514 1.00 87.81 516 SER A CA 1
ATOM 3867 C C . SER A 1 516 ? 9.201 5.880 -28.072 1.00 87.81 516 SER A C 1
ATOM 3869 O O . SER A 1 516 ? 9.787 5.254 -28.963 1.00 87.81 516 SER A O 1
ATOM 3871 N N . PRO A 1 517 ? 9.696 7.011 -27.542 1.00 86.75 517 PRO A N 1
ATOM 3872 C CA . PRO A 1 517 ? 11.046 7.465 -27.848 1.00 86.75 517 PRO A CA 1
ATOM 3873 C C . PRO A 1 517 ? 12.100 6.493 -27.295 1.00 86.75 517 PRO A C 1
ATOM 3875 O O . PRO A 1 517 ? 13.151 6.329 -27.904 1.00 86.75 517 PRO A O 1
ATOM 3878 N N . THR A 1 518 ? 11.802 5.784 -26.203 1.00 92.12 518 THR A N 1
ATOM 3879 C CA . THR A 1 518 ? 12.719 4.830 -25.564 1.00 92.12 518 THR A CA 1
ATOM 3880 C C . THR A 1 518 ? 12.585 3.414 -26.122 1.00 92.12 518 THR A C 1
ATOM 3882 O O . THR A 1 518 ? 11.536 3.020 -26.639 1.00 92.12 518 THR A O 1
ATOM 3885 N N . ASN A 1 519 ? 13.640 2.618 -25.948 1.00 96.50 519 ASN A N 1
ATOM 3886 C CA . ASN A 1 519 ? 13.691 1.206 -26.335 1.00 96.50 519 ASN A CA 1
ATOM 3887 C C . ASN A 1 519 ? 13.217 0.244 -25.235 1.00 96.50 519 ASN A C 1
ATOM 3889 O O . ASN A 1 519 ? 13.362 -0.969 -25.383 1.00 96.50 519 ASN A O 1
ATOM 3893 N N . SER A 1 520 ? 12.591 0.742 -24.161 1.00 95.75 520 SER A N 1
ATOM 3894 C CA . SER A 1 520 ? 12.154 -0.106 -23.044 1.00 95.75 520 SER A CA 1
ATOM 3895 C C . SER A 1 520 ? 11.181 -1.210 -23.477 1.00 95.75 520 SER A C 1
ATOM 3897 O O . SER A 1 520 ? 11.220 -2.307 -22.929 1.00 95.75 520 SER A O 1
ATOM 3899 N N . TRP A 1 521 ? 10.355 -0.956 -24.507 1.00 95.62 521 TRP A N 1
ATOM 3900 C CA . TRP A 1 521 ? 9.452 -1.941 -25.132 1.00 95.62 521 TRP A CA 1
ATOM 3901 C C . TRP A 1 521 ? 10.175 -3.184 -25.676 1.00 95.62 521 TRP A C 1
ATOM 3903 O O . TRP A 1 521 ? 9.527 -4.212 -25.850 1.00 95.62 521 TRP A O 1
ATOM 3913 N N . LEU A 1 522 ? 11.482 -3.086 -25.934 1.00 97.31 522 LEU A N 1
ATOM 3914 C CA . LEU A 1 522 ? 12.351 -4.171 -26.377 1.00 97.31 522 LEU A CA 1
ATOM 3915 C C . LEU A 1 522 ? 13.261 -4.673 -25.247 1.00 97.31 522 LEU A C 1
ATOM 3917 O O . LEU A 1 522 ? 13.360 -5.877 -25.018 1.00 97.31 522 LEU A O 1
ATOM 3921 N N . TYR A 1 523 ? 13.934 -3.755 -24.551 1.00 97.94 523 TYR A N 1
ATOM 3922 C CA . TYR A 1 523 ? 14.980 -4.100 -23.586 1.00 97.94 523 TYR A CA 1
ATOM 3923 C C . TYR A 1 523 ? 14.423 -4.804 -22.350 1.00 97.94 523 TYR A C 1
ATOM 3925 O O . TYR A 1 523 ? 14.974 -5.818 -21.928 1.00 97.94 523 TYR A O 1
ATOM 3933 N N . VAL A 1 524 ? 13.301 -4.324 -21.805 1.00 97.44 524 VAL A N 1
ATOM 3934 C CA . VAL A 1 524 ? 12.698 -4.912 -20.601 1.00 97.44 524 VAL A CA 1
ATOM 3935 C C . VAL A 1 524 ? 12.206 -6.346 -20.869 1.00 97.44 524 VAL A C 1
ATOM 3937 O O . VAL A 1 524 ? 12.616 -7.245 -20.132 1.00 97.44 524 VAL A O 1
ATOM 3940 N N . PRO A 1 525 ? 11.435 -6.638 -21.942 1.00 97.75 525 PRO A N 1
ATOM 3941 C CA . PRO A 1 525 ? 11.054 -8.017 -22.254 1.00 97.75 525 PRO A CA 1
ATOM 3942 C C . PRO A 1 525 ? 12.243 -8.942 -22.529 1.00 97.75 525 PRO A C 1
ATOM 3944 O O . PRO A 1 525 ? 12.195 -10.109 -22.149 1.00 97.75 525 PRO A O 1
ATOM 3947 N N . LEU A 1 526 ? 13.315 -8.445 -23.158 1.00 98.31 526 LEU A N 1
ATOM 3948 C CA . LEU A 1 526 ? 14.510 -9.246 -23.434 1.00 98.31 526 LEU A CA 1
ATOM 3949 C C . LEU A 1 526 ? 15.246 -9.639 -22.146 1.00 98.31 526 LEU A C 1
ATOM 3951 O O . LEU A 1 526 ? 15.635 -10.798 -21.996 1.00 98.31 526 LEU A O 1
ATOM 3955 N N . LEU A 1 527 ? 15.398 -8.699 -21.206 1.00 98.06 527 LEU A N 1
ATOM 3956 C CA . LEU A 1 527 ? 15.995 -8.958 -19.893 1.00 98.06 527 LEU A CA 1
ATOM 3957 C C . LEU A 1 527 ? 15.159 -9.973 -19.100 1.00 98.06 527 LEU A C 1
ATOM 3959 O O . LEU A 1 527 ? 15.713 -10.941 -18.584 1.00 98.06 527 LEU A O 1
ATOM 3963 N N . HIS A 1 528 ? 13.829 -9.841 -19.091 1.00 97.06 528 HIS A N 1
ATOM 3964 C CA . HIS A 1 528 ? 12.940 -10.839 -18.475 1.00 97.06 528 HIS A CA 1
ATOM 3965 C C . HIS A 1 528 ? 13.016 -12.206 -19.161 1.00 97.06 528 HIS A C 1
ATOM 3967 O O . HIS A 1 528 ? 13.042 -13.241 -18.494 1.00 97.06 528 HIS A O 1
ATOM 3973 N N . ALA A 1 529 ? 13.103 -12.242 -20.492 1.00 97.62 529 ALA A N 1
ATOM 3974 C CA . ALA A 1 529 ? 13.220 -13.482 -21.256 1.00 97.62 529 ALA A CA 1
ATOM 3975 C C . ALA A 1 529 ? 14.556 -14.204 -21.016 1.00 97.62 529 ALA A C 1
ATOM 3977 O O . ALA A 1 529 ? 14.601 -15.439 -21.032 1.00 97.62 529 ALA A O 1
ATOM 3978 N N . ALA A 1 530 ? 15.643 -13.463 -20.780 1.00 97.50 530 ALA A N 1
ATOM 3979 C CA . ALA A 1 530 ? 16.939 -14.034 -20.415 1.00 97.50 530 ALA A CA 1
ATOM 3980 C C . ALA A 1 530 ? 16.886 -14.770 -19.063 1.00 97.50 530 ALA A C 1
ATOM 3982 O O . ALA A 1 530 ? 17.622 -15.732 -18.861 1.00 97.50 530 ALA A O 1
ATOM 3983 N N . LEU A 1 531 ? 15.970 -14.371 -18.174 1.00 96.19 531 LEU A N 1
ATOM 3984 C CA . LEU A 1 531 ? 15.762 -14.976 -16.854 1.00 96.19 531 LEU A CA 1
ATOM 3985 C C . LEU A 1 531 ? 14.661 -16.041 -16.819 1.00 96.19 531 LEU A C 1
ATOM 3987 O O . LEU A 1 531 ? 14.417 -16.624 -15.767 1.00 96.19 531 LEU A O 1
ATOM 3991 N N . GLY A 1 532 ? 13.975 -16.277 -17.941 1.00 94.12 532 GLY A N 1
ATOM 3992 C CA . GLY A 1 532 ? 12.800 -17.151 -17.983 1.00 94.12 532 GLY A CA 1
ATOM 3993 C C . GLY A 1 532 ? 11.571 -16.574 -17.271 1.00 94.12 532 GLY A C 1
ATOM 3994 O O . GLY A 1 532 ? 10.665 -17.326 -16.938 1.00 94.12 532 GLY A O 1
ATOM 3995 N N . ALA A 1 533 ? 11.535 -15.259 -17.033 1.00 92.94 533 ALA A N 1
ATOM 3996 C CA . ALA A 1 533 ? 10.421 -14.577 -16.370 1.00 92.94 533 ALA A CA 1
ATOM 3997 C C . ALA A 1 533 ? 9.342 -14.078 -17.351 1.00 92.94 533 ALA A C 1
ATOM 3999 O O . ALA A 1 533 ? 8.230 -13.751 -16.943 1.00 92.94 533 ALA A O 1
ATOM 4000 N N . LEU A 1 534 ? 9.651 -14.002 -18.651 1.00 94.25 534 LEU A N 1
ATOM 4001 C CA . LEU A 1 534 ? 8.678 -13.619 -19.676 1.00 94.25 534 LEU A CA 1
ATOM 4002 C C . LEU A 1 534 ? 7.657 -14.750 -19.894 1.00 94.25 534 LEU A C 1
ATOM 4004 O O . LEU A 1 534 ? 8.046 -15.909 -20.013 1.00 94.25 534 LEU A O 1
ATOM 4008 N N . THR A 1 535 ? 6.366 -14.421 -19.992 1.00 93.00 535 THR A N 1
ATOM 4009 C CA . THR A 1 535 ? 5.304 -15.422 -20.218 1.00 93.00 535 THR A CA 1
ATOM 4010 C C . THR A 1 535 ? 5.508 -16.195 -21.526 1.00 93.00 535 THR A C 1
ATOM 4012 O O . THR A 1 535 ? 5.948 -15.624 -22.527 1.00 93.00 535 THR A O 1
ATOM 4015 N N . ASP A 1 536 ? 5.108 -17.470 -21.559 1.00 92.56 536 ASP A N 1
ATOM 4016 C CA . ASP A 1 536 ? 5.244 -18.328 -22.749 1.00 92.56 536 ASP A CA 1
ATOM 4017 C C . ASP A 1 536 ? 4.580 -17.723 -23.994 1.00 92.56 536 ASP A C 1
ATOM 4019 O O . ASP A 1 536 ? 5.132 -17.781 -25.093 1.00 92.56 536 ASP A O 1
ATOM 4023 N N . GLY A 1 537 ? 3.416 -17.087 -23.818 1.00 94.25 537 GLY A N 1
ATOM 4024 C CA . GLY A 1 537 ? 2.702 -16.403 -24.894 1.00 94.25 537 GLY A CA 1
ATOM 4025 C C . GLY A 1 537 ? 3.490 -15.224 -25.467 1.00 94.25 537 GLY A C 1
ATOM 4026 O O . GLY A 1 537 ? 3.634 -15.120 -26.684 1.00 94.25 537 GLY A O 1
ATOM 4027 N N . ALA A 1 538 ? 4.048 -14.361 -24.613 1.00 95.75 538 ALA A N 1
ATOM 4028 C CA . ALA A 1 538 ? 4.875 -13.241 -25.058 1.00 95.75 538 ALA A CA 1
ATOM 4029 C C . ALA A 1 538 ? 6.178 -13.725 -25.711 1.00 95.75 538 ALA A C 1
ATOM 4031 O O . ALA A 1 538 ? 6.564 -13.223 -26.766 1.00 95.75 538 ALA A O 1
ATOM 4032 N N . LEU A 1 539 ? 6.825 -14.744 -25.137 1.00 97.00 539 LEU A N 1
ATOM 4033 C CA . LEU A 1 539 ? 8.032 -15.348 -25.698 1.00 97.00 539 LEU A CA 1
ATOM 4034 C C . LEU A 1 539 ? 7.772 -15.962 -27.082 1.00 97.00 539 LEU A C 1
ATOM 4036 O O . LEU A 1 539 ? 8.563 -15.759 -28.004 1.00 97.00 539 LEU A O 1
ATOM 4040 N N . ALA A 1 540 ? 6.651 -16.669 -27.254 1.00 96.75 540 ALA A N 1
ATOM 4041 C CA . ALA A 1 540 ? 6.231 -17.202 -28.546 1.00 96.75 540 ALA A CA 1
ATOM 4042 C C . ALA A 1 540 ? 5.973 -16.084 -29.570 1.00 96.75 540 ALA A C 1
ATOM 4044 O O . ALA A 1 540 ? 6.397 -16.207 -30.717 1.00 96.75 540 ALA A O 1
ATOM 4045 N N . GLN A 1 541 ? 5.353 -14.971 -29.159 1.00 97.31 541 GLN A N 1
ATOM 4046 C CA . GLN A 1 541 ? 5.140 -13.815 -30.036 1.00 97.31 541 GLN A CA 1
ATOM 4047 C C . GLN A 1 541 ? 6.464 -13.178 -30.490 1.00 97.31 541 GLN A C 1
ATOM 4049 O O . GLN A 1 541 ? 6.618 -12.895 -31.674 1.00 97.31 541 GLN A O 1
ATOM 4054 N N . TRP A 1 542 ? 7.444 -13.005 -29.595 1.00 97.69 542 TRP A N 1
ATOM 4055 C CA . TRP A 1 542 ? 8.774 -12.491 -29.961 1.00 97.69 542 TRP A CA 1
ATOM 4056 C C . TRP A 1 542 ? 9.529 -13.415 -30.922 1.00 97.69 542 TRP A C 1
ATOM 4058 O O . TRP A 1 542 ? 10.179 -12.936 -31.849 1.00 97.69 542 TRP A O 1
ATOM 4068 N N . ARG A 1 543 ? 9.411 -14.737 -30.744 1.00 97.44 543 ARG A N 1
ATOM 4069 C CA . ARG A 1 543 ? 9.985 -15.735 -31.664 1.00 97.44 543 ARG A CA 1
ATOM 4070 C C . ARG A 1 543 ? 9.309 -15.746 -33.032 1.00 97.44 543 ARG A C 1
ATOM 4072 O O . ARG A 1 543 ? 9.966 -16.049 -34.021 1.00 97.44 543 ARG A O 1
ATOM 4079 N N . ALA A 1 544 ? 8.009 -15.465 -33.076 1.00 97.19 544 ALA A N 1
ATOM 4080 C CA . ALA A 1 544 ? 7.218 -15.487 -34.301 1.00 97.19 544 ALA A CA 1
ATOM 4081 C C . ALA A 1 544 ? 7.297 -14.176 -35.101 1.00 97.19 544 ALA A C 1
ATOM 4083 O O . ALA A 1 544 ? 7.013 -14.187 -36.297 1.00 97.19 544 ALA A O 1
ATOM 4084 N N . ASP A 1 545 ? 7.661 -13.051 -34.475 1.00 97.06 545 ASP A N 1
ATOM 4085 C CA . ASP A 1 545 ? 7.731 -11.760 -35.161 1.00 97.06 545 ASP A CA 1
ATOM 4086 C C . ASP A 1 545 ? 8.913 -11.719 -36.148 1.00 97.06 545 ASP A C 1
ATOM 4088 O O . ASP A 1 545 ? 10.068 -11.801 -35.716 1.00 97.06 545 ASP A O 1
ATOM 4092 N N . PRO A 1 546 ? 8.671 -11.530 -37.461 1.00 95.81 546 PRO A N 1
ATOM 4093 C CA . PRO A 1 546 ? 9.724 -11.553 -38.478 1.00 95.81 546 PRO A CA 1
ATOM 4094 C C . PRO A 1 546 ? 10.847 -10.531 -38.255 1.00 95.81 546 PRO A C 1
ATOM 4096 O O . PRO A 1 546 ? 11.963 -10.726 -38.733 1.00 95.81 546 PRO A O 1
ATOM 4099 N N . ARG A 1 547 ? 10.575 -9.438 -37.528 1.00 95.38 547 ARG A N 1
ATOM 4100 C CA . ARG A 1 547 ? 11.551 -8.376 -37.235 1.00 95.38 547 ARG A CA 1
ATOM 4101 C C . ARG A 1 547 ? 12.515 -8.775 -36.114 1.00 95.38 547 ARG A C 1
ATOM 4103 O O . ARG A 1 547 ? 13.646 -8.287 -36.086 1.00 95.38 547 ARG A O 1
ATOM 4110 N N . ALA A 1 548 ? 12.077 -9.640 -35.195 1.00 97.25 548 ALA A N 1
ATOM 4111 C CA . ALA A 1 548 ? 12.855 -10.105 -34.042 1.00 97.25 548 ALA A CA 1
ATOM 4112 C C . ALA A 1 548 ? 13.446 -11.509 -34.228 1.00 97.25 548 ALA A C 1
ATOM 4114 O O . ALA A 1 548 ? 14.576 -11.754 -33.800 1.00 97.25 548 ALA A O 1
ATOM 4115 N N . ALA A 1 549 ? 12.711 -12.415 -34.882 1.00 96.12 549 ALA A N 1
ATOM 4116 C CA . ALA A 1 549 ? 13.041 -13.835 -35.004 1.00 96.12 549 ALA A CA 1
ATOM 4117 C C . ALA A 1 549 ? 14.509 -14.139 -35.380 1.00 96.12 549 ALA A C 1
ATOM 4119 O O . ALA A 1 549 ? 15.081 -15.040 -34.764 1.00 96.12 549 ALA A O 1
ATOM 4120 N N . PRO A 1 550 ? 15.171 -13.397 -36.299 1.00 97.12 550 PRO A N 1
ATOM 4121 C CA . PRO A 1 550 ? 16.543 -13.711 -36.706 1.00 97.12 550 PRO A CA 1
ATOM 4122 C C . PRO A 1 550 ? 17.604 -13.558 -35.610 1.00 97.12 550 PRO A C 1
ATOM 4124 O O . PRO A 1 550 ? 18.684 -14.119 -35.744 1.00 97.12 550 PRO A O 1
ATOM 4127 N N . TRP A 1 551 ? 17.343 -12.774 -34.560 1.00 97.25 551 TRP A N 1
ATOM 4128 C CA . TRP A 1 551 ? 18.362 -12.399 -33.568 1.00 97.25 551 TRP A CA 1
ATOM 4129 C C . TRP A 1 551 ? 17.892 -12.528 -32.114 1.00 97.25 551 TRP A C 1
ATOM 4131 O O . TRP A 1 551 ? 18.721 -12.578 -31.206 1.00 97.25 551 TRP A O 1
ATOM 4141 N N . TRP A 1 552 ? 16.581 -12.609 -31.865 1.00 97.94 552 TRP A N 1
ATOM 4142 C CA . TRP A 1 552 ? 16.010 -12.619 -30.515 1.00 97.94 552 TRP A CA 1
ATOM 4143 C C . TRP A 1 552 ? 16.573 -13.733 -29.624 1.00 97.94 552 TRP A C 1
ATOM 4145 O O . TRP A 1 552 ? 17.041 -13.471 -28.517 1.00 97.94 552 TRP A O 1
ATOM 4155 N N . GLU A 1 553 ? 16.581 -14.981 -30.105 1.00 98.00 553 GLU A N 1
ATOM 4156 C CA . GLU A 1 553 ? 17.071 -16.122 -29.316 1.00 98.00 553 GLU A CA 1
ATOM 4157 C C . GLU A 1 553 ? 18.583 -16.113 -29.106 1.00 98.00 553 GLU A C 1
ATOM 4159 O O . GLU A 1 553 ? 19.074 -16.694 -28.139 1.00 98.00 553 GLU A O 1
ATOM 4164 N N . GLU A 1 554 ? 19.339 -15.483 -29.999 1.00 97.69 554 GLU A N 1
ATOM 4165 C CA . GLU A 1 554 ? 20.772 -15.290 -29.804 1.00 97.69 554 GLU A CA 1
ATOM 4166 C C . GLU A 1 554 ? 21.025 -14.264 -28.698 1.00 97.69 554 GLU A C 1
ATOM 4168 O O . GLU A 1 554 ? 21.710 -14.583 -27.730 1.00 97.69 554 GLU A O 1
ATOM 4173 N N . ALA A 1 555 ? 20.386 -13.092 -28.770 1.00 97.94 555 ALA A N 1
ATOM 4174 C CA . ALA A 1 555 ? 20.502 -12.053 -27.749 1.00 97.94 555 ALA A CA 1
ATOM 4175 C C . ALA A 1 555 ? 20.046 -12.547 -26.364 1.00 97.94 555 ALA A C 1
ATOM 4177 O O . ALA A 1 555 ? 20.740 -12.348 -25.366 1.00 97.94 555 ALA A O 1
ATOM 4178 N N . ARG A 1 556 ? 18.910 -13.257 -26.306 1.00 98.25 556 ARG A N 1
ATOM 4179 C CA . ARG A 1 556 ? 18.382 -13.850 -25.071 1.00 98.25 556 ARG A CA 1
ATOM 4180 C C . ARG A 1 556 ? 19.357 -14.865 -24.471 1.00 98.25 556 ARG A C 1
ATOM 4182 O O . ARG A 1 556 ? 19.596 -14.836 -23.267 1.00 98.25 556 ARG A O 1
ATOM 4189 N N . ARG A 1 557 ? 19.930 -15.755 -25.296 1.00 97.81 557 ARG A N 1
ATOM 4190 C CA . ARG A 1 557 ? 20.923 -16.746 -24.843 1.00 97.81 557 ARG A CA 1
ATOM 4191 C C . ARG A 1 557 ? 22.230 -16.095 -24.408 1.00 97.81 557 ARG A C 1
ATOM 4193 O O . ARG A 1 557 ? 22.780 -16.529 -23.405 1.00 97.81 557 ARG A O 1
ATOM 4200 N N . ALA A 1 558 ? 22.700 -15.070 -25.115 1.00 97.81 558 ALA A N 1
ATOM 4201 C CA . ALA A 1 558 ? 23.910 -14.339 -24.752 1.00 97.81 558 ALA A CA 1
ATOM 4202 C C . ALA A 1 558 ? 23.782 -13.707 -23.357 1.00 97.81 558 ALA A C 1
ATOM 4204 O O . ALA A 1 558 ? 24.647 -13.912 -22.511 1.00 97.81 558 ALA A O 1
ATOM 4205 N N . LEU A 1 559 ? 22.662 -13.031 -23.079 1.00 97.94 559 LEU A N 1
ATOM 4206 C CA . LEU A 1 559 ? 22.381 -12.459 -21.758 1.00 97.94 559 LEU A CA 1
ATOM 4207 C C . LEU A 1 559 ? 22.226 -13.538 -20.676 1.00 97.94 559 LEU A C 1
ATOM 4209 O O . LEU A 1 559 ? 22.783 -13.399 -19.589 1.00 97.94 559 LEU A O 1
ATOM 4213 N N . ALA A 1 560 ? 21.515 -14.632 -20.969 1.00 96.25 560 ALA A N 1
ATOM 4214 C CA . ALA A 1 560 ? 21.339 -15.746 -20.034 1.00 96.25 560 ALA A CA 1
ATOM 4215 C C . ALA A 1 560 ? 22.659 -16.470 -19.697 1.00 96.25 560 ALA A C 1
ATOM 4217 O O . ALA A 1 560 ? 22.821 -16.964 -18.585 1.00 96.25 560 ALA A O 1
ATOM 4218 N N . ALA A 1 561 ? 23.596 -16.527 -20.648 1.00 96.25 561 ALA A N 1
ATOM 4219 C CA . ALA A 1 561 ? 24.909 -17.157 -20.500 1.00 96.25 561 ALA A CA 1
ATOM 4220 C C . ALA A 1 561 ? 26.007 -16.191 -20.012 1.00 96.25 561 ALA A C 1
ATOM 4222 O O . ALA A 1 561 ? 27.174 -16.582 -19.945 1.00 96.25 561 ALA A O 1
ATOM 4223 N N . SER A 1 562 ? 25.657 -14.940 -19.699 1.00 97.31 562 SER A N 1
ATOM 4224 C CA . SER A 1 562 ? 26.602 -13.921 -19.240 1.00 97.31 562 SER A CA 1
ATOM 4225 C C . SER A 1 562 ? 27.366 -14.348 -17.980 1.00 97.31 562 SER A C 1
ATOM 4227 O O . SER A 1 562 ? 26.817 -14.959 -17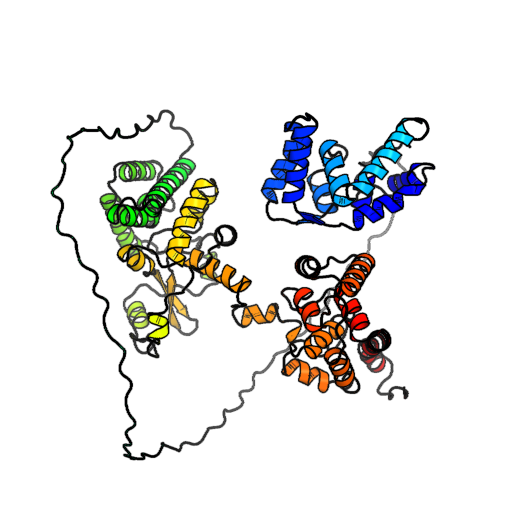.055 1.00 97.31 562 SER A O 1
ATOM 4229 N N . ALA A 1 563 ? 28.658 -14.014 -17.935 1.00 97.06 563 ALA A N 1
ATOM 4230 C CA . ALA A 1 563 ? 29.468 -14.216 -16.740 1.00 97.06 563 ALA A CA 1
ATOM 4231 C C . ALA A 1 563 ? 28.994 -13.272 -15.618 1.00 97.06 563 ALA A C 1
ATOM 4233 O O . ALA A 1 563 ? 28.577 -12.145 -15.900 1.00 97.06 563 ALA A O 1
ATOM 4234 N N . PRO A 1 564 ? 29.054 -13.696 -14.345 1.00 97.31 564 PRO A N 1
ATOM 4235 C CA . PRO A 1 564 ? 28.765 -12.794 -13.246 1.00 97.31 564 PRO A CA 1
ATOM 4236 C C . PRO A 1 564 ? 29.835 -11.703 -13.147 1.00 97.31 564 PRO A C 1
ATOM 4238 O O . PRO A 1 564 ? 31.001 -11.921 -13.482 1.00 97.31 564 PRO A O 1
ATOM 4241 N N . VAL A 1 565 ? 29.437 -10.539 -12.644 1.00 97.00 565 VAL A N 1
ATOM 4242 C CA . VAL A 1 565 ? 30.296 -9.353 -12.541 1.00 97.00 565 VAL A CA 1
ATOM 4243 C C . VAL A 1 565 ? 30.485 -8.932 -11.086 1.00 97.00 565 VAL A C 1
ATOM 4245 O O . VAL A 1 565 ? 29.594 -9.179 -10.272 1.00 97.00 565 VAL A O 1
ATOM 4248 N N . PRO A 1 566 ? 31.612 -8.296 -10.721 1.00 97.88 566 PRO A N 1
ATOM 4249 C CA . PRO A 1 566 ? 31.795 -7.766 -9.374 1.00 97.88 566 PRO A CA 1
ATOM 4250 C C . PRO A 1 566 ? 30.725 -6.726 -9.017 1.00 97.88 566 PRO A C 1
ATOM 4252 O O . PRO A 1 566 ? 30.504 -5.77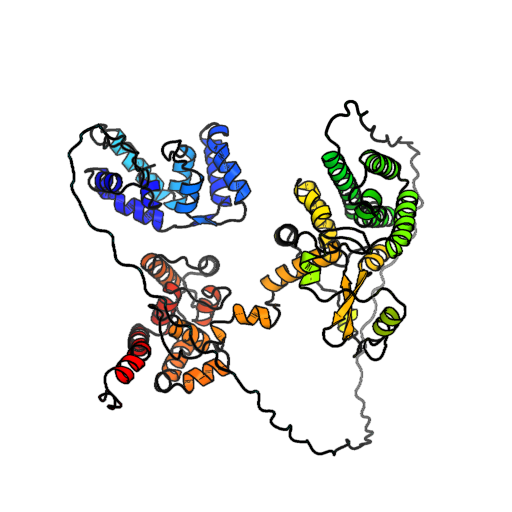6 -9.770 1.00 97.88 566 PRO A O 1
ATOM 4255 N N . VAL A 1 567 ? 30.104 -6.869 -7.843 1.00 97.25 567 VAL A N 1
ATOM 4256 C CA . VAL A 1 567 ? 29.042 -5.969 -7.359 1.00 97.25 567 VAL A CA 1
ATOM 4257 C C . VAL A 1 567 ? 29.494 -4.514 -7.288 1.00 97.25 567 VAL A C 1
ATOM 4259 O O . VAL A 1 567 ? 28.713 -3.623 -7.614 1.00 97.25 567 VAL A O 1
ATOM 4262 N N . ALA A 1 568 ? 30.761 -4.260 -6.946 1.00 95.75 568 ALA A N 1
ATOM 4263 C CA . ALA A 1 568 ? 31.306 -2.906 -6.905 1.00 95.75 568 ALA A CA 1
ATOM 4264 C C . ALA A 1 568 ? 31.299 -2.245 -8.293 1.00 95.75 568 ALA A C 1
ATOM 4266 O O . ALA A 1 568 ? 30.810 -1.127 -8.431 1.00 95.75 568 ALA A O 1
ATOM 4267 N N . ALA A 1 569 ? 31.759 -2.967 -9.321 1.00 96.56 569 ALA A N 1
ATOM 4268 C CA . ALA A 1 569 ? 31.790 -2.467 -10.695 1.00 96.56 569 ALA A CA 1
ATOM 4269 C C . ALA A 1 569 ? 30.374 -2.222 -11.240 1.00 96.56 569 ALA A C 1
ATOM 4271 O O . ALA A 1 569 ? 30.120 -1.204 -11.879 1.00 96.56 569 ALA A O 1
ATOM 4272 N N . LEU A 1 570 ? 29.430 -3.122 -10.939 1.00 96.81 570 LEU A N 1
ATOM 4273 C CA . LEU A 1 570 ? 28.031 -2.921 -11.313 1.00 96.81 570 LEU A CA 1
ATOM 4274 C C . LEU A 1 570 ? 27.419 -1.703 -10.606 1.00 96.81 570 LEU A C 1
ATOM 4276 O O . LEU A 1 570 ? 26.724 -0.916 -11.239 1.00 96.81 570 LEU A O 1
ATOM 4280 N N . THR A 1 571 ? 27.654 -1.553 -9.302 1.00 96.25 571 THR A N 1
ATOM 4281 C CA . THR A 1 571 ? 27.099 -0.445 -8.508 1.00 96.25 571 THR A CA 1
ATOM 4282 C C . THR A 1 571 ? 27.600 0.900 -9.025 1.00 96.25 571 THR A C 1
ATOM 4284 O O . THR A 1 571 ? 26.806 1.822 -9.200 1.00 96.25 571 THR A O 1
ATOM 4287 N N . GLU A 1 572 ? 28.893 0.999 -9.341 1.00 95.69 572 GLU A N 1
ATOM 4288 C CA . GLU A 1 572 ? 29.482 2.186 -9.964 1.00 95.69 572 GLU A CA 1
ATOM 4289 C C . GLU A 1 572 ? 28.826 2.494 -11.319 1.00 95.69 572 GLU A C 1
ATOM 4291 O O . GLU A 1 572 ? 28.398 3.627 -11.549 1.00 95.69 572 GLU A O 1
ATOM 4296 N N . ALA A 1 573 ? 28.655 1.480 -12.176 1.00 96.44 573 ALA A N 1
ATOM 4297 C CA . ALA A 1 573 ? 27.999 1.633 -13.473 1.00 96.44 573 ALA A CA 1
ATOM 4298 C C . ALA A 1 573 ? 26.531 2.078 -13.343 1.00 96.44 573 ALA A C 1
ATOM 4300 O O . ALA A 1 573 ? 26.092 2.974 -14.065 1.00 96.44 573 ALA A O 1
ATOM 4301 N N . LEU A 1 574 ? 25.779 1.503 -12.396 1.00 95.50 574 LEU A N 1
ATOM 4302 C CA . LEU A 1 574 ? 24.394 1.884 -12.112 1.00 95.50 574 LEU A CA 1
ATOM 4303 C C . LEU A 1 574 ? 24.295 3.342 -11.664 1.00 95.50 574 LEU A C 1
ATOM 4305 O O . LEU A 1 574 ? 23.488 4.087 -12.217 1.00 95.50 574 LEU A O 1
ATOM 4309 N N . ILE A 1 575 ? 25.125 3.767 -10.709 1.00 93.44 575 ILE A N 1
ATOM 4310 C CA . ILE A 1 575 ? 25.132 5.150 -10.214 1.00 93.44 575 ILE A CA 1
ATOM 4311 C C . ILE A 1 575 ? 25.500 6.123 -11.342 1.00 93.44 575 ILE A C 1
ATOM 4313 O O . ILE A 1 575 ? 24.809 7.125 -11.533 1.00 93.44 575 ILE A O 1
ATOM 4317 N N . ALA A 1 576 ? 26.540 5.820 -12.124 1.00 92.88 576 ALA A N 1
ATOM 4318 C CA . ALA A 1 576 ? 26.953 6.656 -13.248 1.00 92.88 576 ALA A CA 1
ATOM 4319 C C . ALA A 1 576 ? 25.837 6.800 -14.299 1.00 92.88 576 ALA A C 1
ATOM 4321 O O . ALA A 1 576 ? 25.534 7.914 -14.736 1.00 92.88 576 ALA A O 1
ATOM 4322 N N . ALA A 1 577 ? 25.176 5.696 -14.661 1.00 92.38 577 ALA A N 1
ATOM 4323 C CA . ALA A 1 577 ? 24.063 5.710 -15.606 1.00 92.38 577 ALA A CA 1
ATOM 4324 C C . ALA A 1 577 ? 22.838 6.459 -15.060 1.00 92.38 577 ALA A C 1
ATOM 4326 O O . ALA A 1 577 ? 22.184 7.186 -15.809 1.00 92.38 577 ALA A O 1
ATOM 4327 N N . ALA A 1 578 ? 22.532 6.321 -13.769 1.00 90.81 578 ALA A N 1
ATOM 4328 C CA . ALA A 1 578 ? 21.427 7.020 -13.118 1.00 90.81 578 ALA A CA 1
ATOM 4329 C C . ALA A 1 578 ? 21.637 8.541 -13.115 1.00 90.81 578 ALA A C 1
ATOM 4331 O O . ALA A 1 578 ? 20.732 9.290 -13.485 1.00 90.81 578 ALA A O 1
ATOM 4332 N N . ILE A 1 579 ? 22.858 8.991 -12.800 1.00 87.88 579 ILE A N 1
ATOM 4333 C CA . ILE A 1 579 ? 23.250 10.405 -12.878 1.00 87.88 579 ILE A CA 1
ATOM 4334 C C . ILE A 1 579 ? 23.106 10.923 -14.313 1.00 87.88 579 ILE A C 1
ATOM 4336 O O . ILE A 1 579 ? 22.534 11.992 -14.518 1.00 87.88 579 ILE A O 1
ATOM 4340 N N . HIS A 1 580 ? 23.584 10.165 -15.306 1.00 88.56 580 HIS A N 1
ATOM 4341 C CA . HIS A 1 580 ? 23.515 10.566 -16.713 1.00 88.56 580 HIS A CA 1
ATOM 4342 C C . HIS A 1 580 ? 22.075 10.693 -17.234 1.00 88.56 580 HIS A C 1
ATOM 4344 O O . HIS A 1 580 ? 21.778 11.611 -17.994 1.00 88.56 580 HIS A O 1
ATOM 4350 N N . ASN A 1 581 ? 21.180 9.792 -16.821 1.00 82.75 581 ASN A N 1
ATOM 4351 C CA . ASN A 1 581 ? 19.785 9.777 -17.274 1.00 82.75 581 ASN A CA 1
ATOM 4352 C C . ASN A 1 581 ? 18.842 10.616 -16.396 1.00 82.75 581 ASN A C 1
ATOM 4354 O O . ASN A 1 581 ? 17.659 10.715 -16.712 1.00 82.75 581 ASN A O 1
ATOM 4358 N N . HIS A 1 582 ? 19.343 11.222 -15.313 1.00 88.69 582 HIS A N 1
ATOM 4359 C CA . HIS A 1 582 ? 18.528 11.907 -14.304 1.00 88.69 582 HIS A CA 1
ATOM 4360 C C . HIS A 1 582 ? 17.414 11.012 -13.721 1.00 88.69 582 HIS A C 1
ATOM 4362 O O . HIS A 1 582 ? 16.301 11.471 -13.464 1.00 88.69 582 HIS A O 1
ATOM 4368 N N . GLU A 1 583 ? 17.713 9.727 -13.510 1.00 87.94 583 GLU A N 1
ATOM 4369 C CA . GLU A 1 583 ? 16.768 8.733 -12.989 1.00 87.94 583 GLU A CA 1
ATOM 4370 C C . GLU A 1 583 ? 17.133 8.300 -11.564 1.00 87.94 583 GLU A C 1
ATOM 4372 O O . GLU A 1 583 ? 18.304 8.201 -11.200 1.00 87.94 583 GLU A O 1
ATOM 4377 N N . ALA A 1 584 ? 16.117 7.991 -10.757 1.00 87.25 584 ALA A N 1
ATOM 4378 C CA . ALA A 1 584 ? 16.305 7.337 -9.469 1.00 87.25 584 ALA A CA 1
ATOM 4379 C C . ALA A 1 584 ? 16.508 5.830 -9.675 1.00 87.25 584 ALA A C 1
ATOM 4381 O O . ALA A 1 584 ? 15.739 5.191 -10.396 1.00 87.25 584 ALA A O 1
ATOM 4382 N N . LEU A 1 585 ? 17.509 5.248 -9.015 1.00 88.69 585 LEU A N 1
ATOM 4383 C CA . LEU A 1 585 ? 17.588 3.795 -8.870 1.00 88.69 585 LEU A CA 1
ATOM 4384 C C . LEU A 1 585 ? 16.711 3.349 -7.696 1.00 88.69 585 LEU A C 1
ATOM 4386 O O . LEU A 1 585 ? 16.595 4.098 -6.723 1.00 88.69 585 LEU A O 1
ATOM 4390 N N . PRO A 1 586 ? 16.142 2.132 -7.737 1.00 85.88 586 PRO A N 1
ATOM 4391 C CA . PRO A 1 586 ? 15.483 1.555 -6.572 1.00 85.88 586 PRO A CA 1
ATOM 4392 C C . PRO A 1 586 ? 16.438 1.521 -5.372 1.00 85.88 586 PRO A C 1
ATOM 4394 O O . PRO A 1 586 ? 17.526 0.946 -5.454 1.00 85.88 586 PRO A O 1
ATOM 4397 N N . GLU A 1 587 ? 16.041 2.138 -4.254 1.00 81.69 587 GLU A N 1
ATOM 4398 C CA . GLU A 1 587 ? 16.878 2.211 -3.045 1.00 81.69 587 GLU A CA 1
ATOM 4399 C C . GLU A 1 587 ? 17.236 0.821 -2.516 1.00 81.69 587 GLU A C 1
ATOM 4401 O O . GLU A 1 587 ? 18.352 0.596 -2.052 1.00 81.69 587 GLU A O 1
ATOM 4406 N N . THR A 1 588 ? 16.309 -0.125 -2.659 1.00 81.12 588 THR A N 1
ATOM 4407 C CA . THR A 1 588 ? 16.487 -1.531 -2.292 1.00 81.12 588 THR A CA 1
ATOM 4408 C C . THR A 1 588 ? 17.671 -2.165 -3.018 1.00 81.12 588 THR A C 1
ATOM 4410 O O . THR A 1 588 ? 18.448 -2.877 -2.392 1.00 81.12 588 THR A O 1
ATOM 4413 N N . ALA A 1 589 ? 17.887 -1.856 -4.302 1.00 85.00 589 ALA A N 1
ATOM 4414 C CA . ALA A 1 589 ? 19.006 -2.402 -5.068 1.00 85.00 589 ALA A CA 1
ATOM 4415 C C . ALA A 1 589 ? 20.364 -1.920 -4.553 1.00 85.00 589 ALA A C 1
ATOM 4417 O O . ALA A 1 589 ? 21.296 -2.714 -4.423 1.00 85.00 589 ALA A O 1
ATOM 4418 N N . LEU A 1 590 ? 20.478 -0.623 -4.254 1.00 89.75 590 LEU A N 1
ATOM 4419 C CA . LEU A 1 590 ? 21.720 -0.038 -3.746 1.00 89.75 590 LEU A CA 1
ATOM 4420 C C . LEU A 1 590 ? 21.986 -0.455 -2.298 1.00 89.75 590 LEU A C 1
ATOM 4422 O O . LEU A 1 590 ? 23.130 -0.746 -1.953 1.00 89.75 590 LEU A O 1
ATOM 4426 N N . ALA A 1 591 ? 20.944 -0.514 -1.468 1.00 88.50 591 ALA A N 1
ATOM 4427 C CA . ALA A 1 591 ? 21.048 -0.981 -0.093 1.00 88.50 591 ALA A CA 1
ATOM 4428 C C . ALA A 1 591 ? 21.523 -2.438 -0.038 1.00 88.50 591 ALA A C 1
ATOM 4430 O O . ALA A 1 591 ? 22.486 -2.728 0.666 1.00 88.50 591 ALA A O 1
ATOM 4431 N N . GLU A 1 592 ? 20.922 -3.328 -0.831 1.00 88.94 592 GLU A N 1
ATOM 4432 C CA . GLU A 1 592 ? 21.331 -4.733 -0.901 1.00 88.94 592 GLU A CA 1
ATOM 4433 C C . GLU A 1 592 ? 22.743 -4.893 -1.473 1.00 88.94 592 GLU A C 1
ATOM 4435 O O . GLU A 1 592 ? 23.557 -5.618 -0.905 1.00 88.94 592 GLU A O 1
ATOM 4440 N N . ALA A 1 593 ? 23.096 -4.158 -2.534 1.00 91.00 593 ALA A N 1
ATOM 4441 C CA . ALA A 1 593 ? 24.457 -4.175 -3.072 1.00 91.00 593 ALA A CA 1
ATOM 4442 C C . ALA A 1 593 ? 25.502 -3.736 -2.031 1.00 91.00 593 ALA A C 1
ATOM 4444 O O . ALA A 1 593 ? 26.601 -4.288 -1.993 1.00 91.00 593 ALA A O 1
ATOM 4445 N N . ALA A 1 594 ? 25.154 -2.782 -1.161 1.00 92.25 594 ALA A N 1
ATOM 4446 C CA . ALA A 1 594 ? 26.038 -2.285 -0.112 1.00 92.25 594 ALA A CA 1
ATOM 4447 C C . ALA A 1 594 ? 26.264 -3.282 1.040 1.00 92.25 594 ALA A C 1
ATOM 4449 O O . ALA A 1 594 ? 27.245 -3.138 1.770 1.00 92.25 594 ALA A O 1
ATOM 4450 N N . THR A 1 595 ? 25.399 -4.290 1.215 1.00 94.12 595 THR A N 1
ATOM 4451 C CA . THR A 1 595 ? 25.616 -5.347 2.220 1.00 94.12 595 THR A CA 1
ATOM 4452 C C . THR A 1 595 ? 26.589 -6.426 1.740 1.00 94.12 595 THR A C 1
ATOM 4454 O O . THR A 1 595 ? 27.149 -7.167 2.553 1.00 94.12 595 THR A O 1
ATOM 4457 N N . LEU A 1 596 ? 26.822 -6.514 0.427 1.00 93.12 596 LEU A N 1
ATOM 4458 C CA . LEU A 1 596 ? 27.693 -7.514 -0.175 1.00 93.12 596 LEU A CA 1
ATOM 4459 C C . LEU A 1 596 ? 29.159 -7.043 -0.178 1.00 93.12 596 LEU A C 1
ATOM 4461 O O . LEU A 1 596 ? 29.445 -5.884 -0.485 1.00 93.12 596 LEU A O 1
ATOM 4465 N N . PRO A 1 597 ? 30.133 -7.935 0.088 1.00 97.38 597 PRO A N 1
ATOM 4466 C CA . PRO A 1 597 ? 31.542 -7.622 -0.124 1.00 97.38 597 PRO A CA 1
ATOM 4467 C C . PRO A 1 597 ? 31.802 -7.164 -1.564 1.00 97.38 597 PRO A C 1
ATOM 4469 O O . PRO A 1 597 ? 31.273 -7.758 -2.502 1.00 97.38 597 PRO A O 1
ATOM 4472 N N . SER A 1 598 ? 32.677 -6.176 -1.761 1.00 93.38 598 SER A N 1
ATOM 4473 C CA . SER A 1 598 ? 32.943 -5.561 -3.074 1.00 93.38 598 SER A CA 1
ATOM 4474 C C . SER A 1 598 ? 33.401 -6.541 -4.167 1.00 93.38 598 SER A C 1
ATOM 4476 O O . SER A 1 598 ? 33.190 -6.282 -5.351 1.00 93.38 598 SER A O 1
ATOM 4478 N N . SER A 1 599 ? 34.014 -7.667 -3.785 1.00 95.50 599 SER A N 1
ATOM 4479 C CA . SER A 1 599 ? 34.459 -8.736 -4.691 1.00 95.50 599 SER A CA 1
ATOM 4480 C C . SER A 1 599 ? 33.375 -9.767 -5.030 1.00 95.50 599 SER A C 1
ATOM 4482 O O . SER A 1 599 ? 33.640 -10.689 -5.800 1.00 95.50 599 SER A O 1
ATOM 4484 N N . THR A 1 600 ? 32.170 -9.642 -4.465 1.00 96.50 600 THR A N 1
ATOM 4485 C CA . THR A 1 600 ? 31.061 -10.569 -4.720 1.00 96.50 600 THR A CA 1
ATOM 4486 C C . THR A 1 600 ? 30.677 -10.518 -6.189 1.00 96.50 600 THR A C 1
ATOM 4488 O O . THR A 1 600 ? 30.393 -9.449 -6.727 1.00 96.50 600 THR A O 1
ATOM 4491 N N . LEU A 1 601 ? 30.659 -11.682 -6.833 1.00 97.00 601 LEU A N 1
ATOM 4492 C CA . LEU A 1 601 ? 30.222 -11.826 -8.213 1.00 97.00 601 LEU A CA 1
ATOM 4493 C C . LEU A 1 601 ? 28.704 -12.020 -8.247 1.00 97.00 601 LEU A C 1
ATOM 4495 O O . LEU A 1 601 ? 28.178 -12.936 -7.617 1.00 97.00 601 LEU A O 1
ATOM 4499 N N . ILE A 1 602 ? 28.005 -11.167 -8.990 1.00 95.94 602 ILE A N 1
ATOM 4500 C CA . ILE A 1 602 ? 26.548 -11.192 -9.132 1.00 95.94 602 ILE A CA 1
ATOM 4501 C C . ILE A 1 602 ? 26.147 -11.449 -10.583 1.00 95.94 602 ILE A C 1
ATOM 4503 O O . ILE A 1 602 ? 26.728 -10.914 -11.526 1.00 95.94 602 ILE A O 1
ATOM 4507 N N . HIS A 1 603 ? 25.143 -12.303 -10.760 1.00 97.31 603 HIS A N 1
ATOM 4508 C CA . HIS A 1 603 ? 24.584 -12.644 -12.067 1.00 97.31 603 HIS A CA 1
ATOM 4509 C C . HIS A 1 603 ? 23.466 -11.671 -12.462 1.00 97.31 603 HIS A C 1
ATOM 4511 O O . HIS A 1 603 ? 22.800 -11.108 -11.590 1.00 97.31 603 HIS A O 1
ATOM 4517 N N . LEU A 1 604 ? 23.178 -11.569 -13.766 1.00 97.38 604 LEU A N 1
ATOM 4518 C CA . LEU A 1 604 ? 22.105 -10.733 -14.324 1.00 97.38 604 LEU A CA 1
ATOM 4519 C C . LEU A 1 604 ? 20.766 -10.902 -13.587 1.00 97.38 604 LEU A C 1
ATOM 4521 O O . LEU A 1 604 ? 20.076 -9.926 -13.306 1.00 97.38 604 LEU A O 1
ATOM 4525 N N . GLY A 1 605 ? 20.415 -12.138 -13.219 1.00 93.50 605 GLY A N 1
ATOM 4526 C CA . GLY A 1 605 ? 19.164 -12.425 -12.515 1.00 93.50 605 GLY A CA 1
ATOM 4527 C C . GLY A 1 605 ? 19.062 -11.798 -11.129 1.00 93.50 605 GLY A C 1
ATOM 4528 O O . GLY A 1 605 ? 17.965 -11.439 -10.716 1.00 93.50 605 GLY A O 1
ATOM 4529 N N . TRP A 1 606 ? 20.180 -11.635 -10.415 1.00 95.56 606 TRP A N 1
ATOM 4530 C CA . TRP A 1 606 ? 20.181 -10.896 -9.153 1.00 95.56 606 TRP A CA 1
ATOM 4531 C C . TRP A 1 606 ? 19.885 -9.420 -9.416 1.00 95.56 606 TRP A C 1
ATOM 4533 O O . TRP A 1 606 ? 18.995 -8.860 -8.789 1.00 95.56 606 TRP A O 1
ATOM 4543 N N . VAL A 1 607 ? 20.556 -8.826 -10.404 1.00 95.69 607 VAL A N 1
ATOM 4544 C CA . VAL A 1 607 ? 20.438 -7.399 -10.734 1.00 95.69 607 VAL A CA 1
ATOM 4545 C C . VAL A 1 607 ? 19.020 -7.033 -11.147 1.00 95.69 607 VAL A C 1
ATOM 4547 O O . VAL A 1 607 ? 18.417 -6.144 -10.556 1.00 95.69 607 VAL A O 1
ATOM 4550 N N . VAL A 1 608 ? 18.452 -7.754 -12.116 1.00 95.38 608 VAL A N 1
ATOM 4551 C CA . VAL A 1 608 ? 17.099 -7.476 -12.615 1.00 95.38 608 VAL A CA 1
ATOM 4552 C C . VAL A 1 608 ? 16.060 -7.598 -11.503 1.00 95.38 608 VAL A C 1
ATOM 4554 O O . VAL A 1 608 ? 15.194 -6.739 -11.417 1.00 95.38 608 VAL A O 1
ATOM 4557 N N . ARG A 1 609 ? 16.164 -8.591 -10.606 1.00 92.81 609 ARG A N 1
ATOM 4558 C CA . ARG A 1 609 ? 15.228 -8.734 -9.473 1.00 92.81 609 ARG A CA 1
ATOM 4559 C C . ARG A 1 609 ? 15.241 -7.549 -8.509 1.00 92.81 609 ARG A C 1
ATOM 4561 O O . ARG A 1 609 ? 14.224 -7.298 -7.883 1.00 92.81 609 ARG A O 1
ATOM 4568 N N . HIS A 1 610 ? 16.365 -6.849 -8.386 1.00 93.81 610 HIS A N 1
ATOM 4569 C CA . HIS A 1 610 ? 16.470 -5.688 -7.503 1.00 93.81 610 HIS A CA 1
ATOM 4570 C C . HIS A 1 610 ? 16.196 -4.366 -8.234 1.00 93.81 610 HIS A C 1
ATOM 4572 O O . HIS A 1 610 ? 15.809 -3.392 -7.600 1.00 93.81 610 HIS A O 1
ATOM 4578 N N . LEU A 1 611 ? 16.376 -4.318 -9.559 1.00 94.69 611 LEU A N 1
ATOM 4579 C CA . LEU A 1 611 ? 16.089 -3.130 -10.369 1.00 94.69 611 LEU A CA 1
ATOM 4580 C C . LEU A 1 611 ? 14.650 -3.060 -10.893 1.00 94.69 611 LEU A C 1
ATOM 4582 O O . LEU A 1 611 ? 14.241 -2.007 -11.382 1.00 94.69 611 LEU A O 1
ATOM 4586 N N . VAL A 1 612 ? 13.914 -4.170 -10.858 1.00 93.62 612 VAL A N 1
ATOM 4587 C CA . VAL A 1 612 ? 12.547 -4.234 -11.368 1.00 93.62 612 VAL A CA 1
ATOM 4588 C C . VAL A 1 612 ? 11.571 -3.564 -10.394 1.00 93.62 612 VAL A C 1
ATOM 4590 O O . VAL A 1 612 ? 11.582 -3.845 -9.199 1.00 93.62 612 VAL A O 1
ATOM 4593 N N . GLY A 1 613 ? 10.738 -2.661 -10.909 1.00 88.94 613 GLY A N 1
ATOM 4594 C CA . GLY A 1 613 ? 9.620 -2.069 -10.180 1.00 88.94 613 GLY A CA 1
ATOM 4595 C C . GLY A 1 613 ? 8.426 -3.020 -10.072 1.00 88.94 613 GLY A C 1
ATOM 4596 O O . GLY A 1 613 ? 8.408 -4.097 -10.670 1.00 88.94 613 GLY A O 1
ATOM 4597 N N . GLU A 1 614 ? 7.399 -2.596 -9.337 1.00 83.38 614 GLU A N 1
ATOM 4598 C CA . GLU A 1 614 ? 6.184 -3.390 -9.088 1.00 83.38 614 GLU A CA 1
ATOM 4599 C C . GLU A 1 614 ? 5.464 -3.828 -10.375 1.00 83.38 614 GLU A C 1
ATOM 4601 O O . GLU A 1 614 ? 4.857 -4.894 -10.409 1.00 83.38 614 GLU A O 1
ATOM 4606 N N . ASP A 1 615 ? 5.560 -3.041 -11.451 1.00 84.69 615 ASP A N 1
ATOM 4607 C CA . ASP A 1 615 ? 4.925 -3.312 -12.746 1.00 84.69 615 ASP A CA 1
ATOM 4608 C C . ASP A 1 615 ? 5.765 -4.208 -13.683 1.00 84.69 615 ASP A C 1
ATOM 4610 O O . ASP A 1 615 ? 5.382 -4.479 -14.830 1.00 84.69 615 ASP A O 1
ATOM 4614 N N . GLY A 1 616 ? 6.942 -4.648 -13.230 1.00 90.44 616 GLY A N 1
ATOM 4615 C CA . GLY A 1 616 ? 7.907 -5.360 -14.059 1.00 90.44 616 GLY A CA 1
ATOM 4616 C C . GLY A 1 616 ? 8.808 -4.441 -14.895 1.00 90.44 616 GLY A C 1
ATOM 4617 O O . GLY A 1 616 ? 9.600 -4.945 -15.697 1.00 90.44 616 GLY A O 1
ATOM 4618 N N . TYR A 1 617 ? 8.706 -3.116 -14.762 1.00 94.62 617 TYR A N 1
ATOM 4619 C CA . TYR A 1 617 ? 9.572 -2.174 -15.468 1.00 94.62 617 TYR A CA 1
ATOM 4620 C C . TYR A 1 617 ? 10.970 -2.129 -14.854 1.00 94.62 617 TYR A C 1
ATOM 4622 O O . TYR A 1 617 ? 11.140 -2.252 -13.649 1.00 94.62 617 TYR A O 1
ATOM 4630 N N . ILE A 1 618 ? 11.981 -1.893 -15.683 1.00 95.31 618 ILE A N 1
ATOM 4631 C CA . ILE A 1 618 ? 13.351 -1.594 -15.248 1.00 95.31 618 ILE A CA 1
ATOM 4632 C C . ILE A 1 618 ? 13.641 -0.177 -15.738 1.00 95.31 618 ILE A C 1
ATOM 4634 O O . ILE A 1 618 ? 13.310 0.130 -16.881 1.00 95.31 618 ILE A O 1
ATOM 4638 N N . THR A 1 619 ? 14.241 0.690 -14.925 1.00 94.75 619 THR A N 1
ATOM 4639 C CA . THR A 1 619 ? 14.575 2.072 -15.333 1.00 94.75 619 THR A CA 1
ATOM 4640 C C . THR A 1 619 ? 15.506 2.101 -16.550 1.00 94.75 619 THR A C 1
ATOM 4642 O O . THR A 1 619 ? 16.201 1.117 -16.816 1.00 94.75 619 THR A O 1
ATOM 4645 N N . ALA A 1 620 ? 15.536 3.188 -17.330 1.00 94.25 620 ALA A N 1
ATOM 4646 C CA . ALA A 1 620 ? 16.369 3.241 -18.535 1.00 94.25 620 ALA A CA 1
ATOM 4647 C C . ALA A 1 620 ? 17.862 3.097 -18.194 1.00 94.25 620 ALA A C 1
ATOM 4649 O O . ALA A 1 620 ? 18.580 2.360 -18.875 1.00 94.25 620 ALA A O 1
ATOM 4650 N N . ALA A 1 621 ? 18.300 3.705 -17.087 1.00 94.69 621 ALA A N 1
ATOM 4651 C CA . ALA A 1 621 ? 19.638 3.515 -16.534 1.00 94.69 621 ALA A CA 1
ATOM 4652 C C . ALA A 1 621 ? 19.914 2.038 -16.200 1.00 94.69 621 ALA A C 1
ATOM 4654 O O . ALA A 1 621 ? 20.938 1.487 -16.609 1.00 94.69 621 ALA A O 1
ATOM 4655 N N . GLY A 1 622 ? 18.976 1.369 -15.520 1.00 96.81 622 GLY A N 1
ATOM 4656 C CA . GLY A 1 622 ? 19.092 -0.051 -15.186 1.00 96.81 622 GLY A CA 1
ATOM 4657 C C . GLY A 1 622 ? 19.150 -0.953 -16.422 1.00 96.81 622 GLY A C 1
ATOM 4658 O O . GLY A 1 622 ? 19.964 -1.875 -16.475 1.00 96.81 622 GLY A O 1
ATOM 4659 N N . GLN A 1 623 ? 18.338 -0.661 -17.443 1.00 97.50 623 GLN A N 1
ATOM 4660 C CA . GLN A 1 623 ? 18.337 -1.385 -18.716 1.00 97.50 623 GLN A CA 1
ATOM 4661 C C . GLN A 1 623 ? 19.692 -1.272 -19.425 1.00 97.50 623 GLN A C 1
ATOM 4663 O O . GLN A 1 623 ? 20.262 -2.293 -19.810 1.00 97.50 623 GLN A O 1
ATOM 4668 N N . ALA A 1 624 ? 20.207 -0.048 -19.583 1.00 96.69 624 ALA A N 1
ATOM 4669 C CA . ALA A 1 624 ? 21.463 0.214 -20.281 1.00 96.69 624 ALA A CA 1
ATOM 4670 C C . ALA A 1 624 ? 22.634 -0.519 -19.615 1.00 96.69 624 ALA A C 1
ATOM 4672 O O . ALA A 1 624 ? 23.352 -1.267 -20.280 1.00 96.69 624 ALA A O 1
ATOM 4673 N N . VAL A 1 625 ? 22.755 -0.396 -18.289 1.00 97.69 625 VAL A N 1
ATOM 4674 C CA . VAL A 1 625 ? 23.821 -1.055 -17.524 1.00 97.69 625 VAL A CA 1
ATOM 4675 C C . VAL A 1 625 ? 23.711 -2.572 -17.608 1.00 97.69 625 VAL A C 1
ATOM 4677 O O . VAL A 1 625 ? 24.728 -3.236 -17.802 1.00 97.69 625 VAL A O 1
ATOM 4680 N N . CYS A 1 626 ? 22.503 -3.142 -17.522 1.00 98.12 626 CYS A N 1
ATOM 4681 C CA . CYS A 1 626 ? 22.328 -4.589 -17.655 1.00 98.12 626 CYS A CA 1
ATOM 4682 C C . CYS A 1 626 ? 22.772 -5.094 -19.036 1.00 98.12 626 CYS A C 1
ATOM 4684 O O . CYS A 1 626 ? 23.488 -6.091 -19.128 1.00 98.12 626 CYS A O 1
ATOM 4686 N N . LEU A 1 627 ? 22.371 -4.408 -20.109 1.00 98.19 627 LEU A N 1
ATOM 4687 C CA . LEU A 1 627 ? 22.726 -4.806 -21.471 1.00 98.19 627 LEU A CA 1
ATOM 4688 C C . LEU A 1 627 ? 24.225 -4.661 -21.744 1.00 98.19 627 LEU A C 1
ATOM 4690 O O . LEU A 1 627 ? 24.818 -5.556 -22.340 1.00 98.19 627 LEU A O 1
ATOM 4694 N N . GLU A 1 628 ? 24.848 -3.574 -21.296 1.00 97.69 628 GLU A N 1
ATOM 4695 C CA . GLU A 1 628 ? 26.273 -3.332 -21.526 1.00 97.69 628 GLU A CA 1
ATOM 4696 C C . GLU A 1 628 ? 27.160 -4.238 -20.665 1.00 97.69 628 GLU A C 1
ATOM 4698 O O . GLU A 1 628 ? 28.105 -4.837 -21.174 1.00 97.69 628 GLU A O 1
ATOM 4703 N N . THR A 1 629 ? 26.822 -4.408 -19.385 1.00 97.81 629 THR A N 1
ATOM 4704 C CA . THR A 1 629 ? 27.638 -5.175 -18.432 1.00 97.81 629 THR A CA 1
ATOM 4705 C C . THR A 1 629 ? 27.560 -6.679 -18.686 1.00 97.81 629 THR A C 1
ATOM 4707 O O . THR A 1 629 ? 28.582 -7.360 -18.667 1.00 97.81 629 THR A O 1
ATOM 4710 N N . PHE A 1 630 ? 26.358 -7.208 -18.942 1.00 98.12 630 PHE A N 1
ATOM 4711 C CA . PHE A 1 630 ? 26.149 -8.652 -19.112 1.00 98.12 630 PHE A CA 1
ATOM 4712 C C . PHE A 1 630 ? 26.121 -9.089 -20.580 1.00 98.12 630 PHE A C 1
ATOM 4714 O O . PHE A 1 630 ? 26.489 -10.218 -20.892 1.00 98.12 630 PHE A O 1
ATOM 4721 N N . GLY A 1 631 ? 25.697 -8.214 -21.494 1.00 96.62 631 GLY A N 1
ATOM 4722 C CA . GLY A 1 631 ? 25.687 -8.480 -22.934 1.00 96.62 631 GLY A CA 1
ATOM 4723 C C . GLY A 1 631 ? 26.943 -8.010 -23.671 1.00 96.62 631 GLY A C 1
ATOM 4724 O O . GLY A 1 631 ? 27.217 -8.475 -24.778 1.00 96.62 631 GLY A O 1
ATOM 4725 N N . GLY A 1 632 ? 27.706 -7.094 -23.074 1.00 97.31 632 GLY A N 1
ATOM 4726 C CA . GLY A 1 632 ? 28.806 -6.394 -23.726 1.00 97.31 632 GLY A CA 1
ATOM 4727 C C . GLY A 1 632 ? 28.329 -5.254 -24.632 1.00 97.31 632 GLY A C 1
ATOM 4728 O O . GLY A 1 632 ? 27.236 -5.284 -25.208 1.00 97.31 632 GLY A O 1
ATOM 4729 N N . ALA A 1 633 ? 29.197 -4.259 -24.836 1.00 96.06 633 ALA A N 1
ATOM 4730 C CA . ALA A 1 633 ? 28.915 -3.088 -25.676 1.00 96.06 633 ALA A CA 1
ATOM 4731 C C . ALA A 1 633 ? 28.485 -3.450 -27.115 1.00 96.06 633 ALA A C 1
ATOM 4733 O O . ALA A 1 633 ? 27.657 -2.763 -27.720 1.00 96.06 633 ALA A O 1
ATOM 4734 N N . GLY A 1 634 ? 29.005 -4.560 -27.657 1.00 97.25 634 GLY A N 1
ATOM 4735 C CA . GLY A 1 634 ? 28.636 -5.068 -28.980 1.00 97.25 634 GLY A CA 1
ATOM 4736 C C . GLY A 1 634 ? 27.171 -5.505 -29.071 1.00 97.25 634 GLY A C 1
ATOM 4737 O O . GLY A 1 634 ? 26.483 -5.139 -30.028 1.00 97.25 634 GLY A O 1
ATOM 4738 N N . LEU A 1 635 ? 26.667 -6.232 -28.066 1.00 97.31 635 LEU A N 1
ATOM 4739 C CA . LEU A 1 635 ? 25.260 -6.628 -28.018 1.00 97.31 635 LEU A CA 1
ATOM 4740 C C . LEU A 1 635 ? 24.364 -5.410 -27.794 1.00 97.31 635 LEU A C 1
ATOM 4742 O O . LEU A 1 635 ? 23.388 -5.251 -28.521 1.00 97.31 635 LEU A O 1
ATOM 4746 N N . ALA A 1 636 ? 24.717 -4.528 -26.854 1.00 97.50 636 ALA A N 1
ATOM 4747 C CA . ALA A 1 636 ? 23.952 -3.312 -26.574 1.00 97.50 636 ALA A CA 1
ATOM 4748 C C . ALA A 1 636 ? 23.793 -2.433 -27.831 1.00 97.50 636 ALA A C 1
ATOM 4750 O O . ALA A 1 636 ? 22.675 -2.087 -28.212 1.00 97.50 636 ALA A O 1
ATOM 4751 N N . THR A 1 637 ? 24.892 -2.179 -28.552 1.00 97.06 637 THR A N 1
ATOM 4752 C CA . THR A 1 637 ? 24.877 -1.435 -29.827 1.00 97.06 637 THR A CA 1
ATOM 4753 C C . THR A 1 637 ? 24.044 -2.145 -30.895 1.00 97.06 637 THR A C 1
ATOM 4755 O O . THR A 1 637 ? 23.328 -1.510 -31.670 1.00 97.06 637 THR A O 1
ATOM 4758 N N . THR A 1 638 ? 24.127 -3.477 -30.960 1.00 97.00 638 THR A N 1
ATOM 4759 C CA . THR A 1 638 ? 23.343 -4.268 -31.916 1.00 97.00 638 THR A CA 1
ATOM 4760 C C . THR A 1 638 ? 21.851 -4.157 -31.620 1.00 97.00 638 THR A C 1
ATOM 4762 O O . THR A 1 638 ? 21.071 -3.922 -32.540 1.00 97.00 638 THR A O 1
ATOM 4765 N N . LEU A 1 639 ? 21.446 -4.281 -30.356 1.00 97.25 639 LEU A N 1
ATOM 4766 C CA . LEU A 1 639 ? 20.049 -4.167 -29.937 1.00 97.25 639 LEU A CA 1
ATOM 4767 C C . LEU A 1 639 ? 19.474 -2.779 -30.220 1.00 97.25 639 LEU A C 1
ATOM 4769 O O . LEU A 1 639 ? 18.337 -2.685 -30.681 1.00 97.25 639 LEU A O 1
ATOM 4773 N N . ASP A 1 640 ? 20.268 -1.726 -30.032 1.00 95.88 640 ASP A N 1
ATOM 4774 C CA . ASP A 1 640 ? 19.864 -0.363 -30.369 1.00 95.88 640 ASP A CA 1
ATOM 4775 C C . ASP A 1 640 ? 19.551 -0.224 -31.867 1.00 95.88 640 ASP A C 1
ATOM 4777 O O . ASP A 1 640 ? 18.443 0.162 -32.242 1.00 95.88 640 ASP A O 1
ATOM 4781 N N . ARG A 1 641 ? 20.439 -0.715 -32.743 1.00 96.19 641 ARG A N 1
ATOM 4782 C CA . ARG A 1 641 ? 20.183 -0.760 -34.196 1.00 96.19 641 ARG A CA 1
ATOM 4783 C C . ARG A 1 641 ? 18.993 -1.647 -34.569 1.00 96.19 641 ARG A C 1
ATOM 4785 O O . ARG A 1 641 ? 18.258 -1.340 -35.504 1.00 96.19 641 ARG A O 1
ATOM 4792 N N . ARG A 1 642 ? 18.781 -2.770 -33.873 1.00 95.75 642 ARG A N 1
ATOM 4793 C CA . ARG A 1 642 ? 17.619 -3.646 -34.118 1.00 95.75 642 ARG A CA 1
ATOM 4794 C C . ARG A 1 642 ? 16.309 -2.982 -33.699 1.00 95.75 642 ARG A C 1
ATOM 4796 O O . ARG A 1 642 ? 15.293 -3.221 -34.349 1.00 95.75 642 ARG A O 1
ATOM 4803 N N . SER A 1 643 ? 16.325 -2.125 -32.679 1.00 95.31 643 SER A N 1
ATOM 4804 C CA . SER A 1 643 ? 15.148 -1.359 -32.254 1.00 95.31 643 SER A CA 1
ATOM 4805 C C . SER A 1 643 ? 14.623 -0.439 -33.366 1.00 95.31 643 SER A C 1
ATOM 4807 O O . SER A 1 643 ? 13.412 -0.290 -33.539 1.00 95.31 643 SER A O 1
ATOM 4809 N N . ASP A 1 644 ? 15.518 0.092 -34.200 1.00 93.75 644 ASP A N 1
ATOM 4810 C CA . ASP A 1 644 ? 15.167 0.967 -35.316 1.00 93.75 644 ASP A CA 1
ATOM 4811 C C . ASP A 1 644 ? 14.380 0.256 -36.418 1.00 93.75 644 ASP A C 1
ATOM 4813 O O . ASP A 1 644 ? 13.481 0.854 -37.012 1.00 93.75 644 ASP A O 1
ATOM 4817 N N . ILE A 1 645 ? 14.611 -1.043 -36.640 1.00 92.50 645 ILE A N 1
ATOM 4818 C CA . ILE A 1 645 ? 13.830 -1.845 -37.600 1.00 92.50 645 ILE A CA 1
ATOM 4819 C C . ILE A 1 645 ? 12.332 -1.763 -37.271 1.00 92.50 645 ILE A C 1
ATOM 4821 O O . ILE A 1 645 ? 11.494 -1.620 -38.165 1.00 92.50 645 ILE A O 1
ATOM 4825 N N . PHE A 1 646 ? 11.982 -1.772 -35.982 1.00 92.06 646 PHE A N 1
ATOM 4826 C CA . PHE A 1 646 ? 10.594 -1.658 -35.538 1.00 92.06 646 PHE A CA 1
ATOM 4827 C C . PHE A 1 646 ? 10.009 -0.261 -35.761 1.00 92.06 646 PHE A C 1
ATOM 4829 O O . PHE A 1 646 ? 8.811 -0.145 -36.026 1.00 92.06 646 PHE A O 1
ATOM 4836 N N . ARG A 1 647 ? 10.833 0.793 -35.699 1.00 91.12 647 ARG A N 1
ATOM 4837 C CA . ARG A 1 647 ? 10.414 2.172 -35.991 1.00 91.12 647 ARG A CA 1
ATOM 4838 C C . ARG A 1 647 ? 10.226 2.412 -37.493 1.00 91.12 647 ARG A C 1
ATOM 4840 O O . ARG A 1 647 ? 9.306 3.127 -37.891 1.00 91.12 647 ARG A O 1
ATOM 4847 N N . TYR A 1 648 ? 11.071 1.813 -38.334 1.00 86.56 648 TYR A N 1
ATOM 4848 C CA . TYR A 1 648 ? 11.087 2.070 -39.779 1.00 86.56 648 TYR A CA 1
ATOM 4849 C C . TYR A 1 648 ? 10.137 1.194 -40.600 1.00 86.56 648 TYR A C 1
ATOM 4851 O O . TYR A 1 648 ? 9.718 1.628 -41.676 1.00 86.56 648 TYR A O 1
ATOM 4859 N N . ALA A 1 649 ? 9.723 0.029 -40.088 1.00 76.12 649 ALA A N 1
ATOM 4860 C CA . ALA A 1 649 ? 8.853 -0.912 -40.802 1.00 76.12 649 ALA A CA 1
ATOM 4861 C C . ALA A 1 649 ? 7.571 -0.273 -41.378 1.00 76.12 649 ALA A C 1
ATOM 4863 O O . ALA A 1 649 ? 7.107 -0.688 -42.434 1.00 76.12 649 ALA A O 1
ATOM 4864 N N . ARG A 1 650 ? 7.024 0.776 -40.743 1.00 64.12 650 ARG A N 1
ATOM 4865 C CA . ARG A 1 650 ? 5.802 1.458 -41.208 1.00 64.12 650 ARG A CA 1
ATOM 4866 C C . ARG A 1 650 ? 6.049 2.584 -42.218 1.00 64.12 650 ARG A C 1
ATOM 4868 O O . ARG A 1 650 ? 5.179 2.851 -43.045 1.00 64.12 650 ARG A O 1
ATOM 4875 N N . ARG A 1 651 ? 7.216 3.246 -42.185 1.00 64.38 651 ARG A N 1
ATOM 4876 C CA . ARG A 1 651 ? 7.528 4.321 -43.151 1.00 64.38 651 ARG A CA 1
ATOM 4877 C C . ARG A 1 651 ? 7.648 3.766 -44.568 1.00 64.38 651 ARG A C 1
ATOM 4879 O O . ARG A 1 651 ? 7.181 4.396 -45.508 1.00 64.38 651 ARG A O 1
ATOM 4886 N N . LEU A 1 652 ? 8.187 2.557 -44.707 1.00 57.31 652 LEU A N 1
ATOM 4887 C CA . LEU A 1 652 ? 8.321 1.908 -46.009 1.00 57.31 652 LEU A CA 1
ATOM 4888 C C . LEU A 1 652 ? 6.962 1.496 -46.596 1.00 57.31 652 LEU A C 1
ATOM 4890 O O . LEU A 1 652 ? 6.740 1.709 -47.780 1.00 57.31 652 LEU A O 1
ATOM 4894 N N . THR A 1 653 ? 6.008 1.026 -45.781 1.00 58.25 653 THR A N 1
ATOM 4895 C CA . THR A 1 653 ? 4.680 0.606 -46.275 1.00 58.25 653 THR A CA 1
ATOM 4896 C C . THR A 1 653 ? 3.791 1.769 -46.727 1.00 58.25 653 THR A C 1
ATOM 4898 O O . THR A 1 653 ? 2.932 1.578 -47.582 1.00 58.25 653 THR A O 1
ATOM 4901 N N . VAL A 1 654 ? 3.958 2.966 -46.151 1.00 58.41 654 VAL A N 1
ATOM 4902 C CA . VAL A 1 654 ? 3.103 4.131 -46.454 1.00 58.41 654 VAL A CA 1
ATOM 4903 C C . VAL A 1 654 ? 3.655 4.973 -47.606 1.00 58.41 654 VAL A C 1
ATOM 4905 O O . VAL A 1 654 ? 2.877 5.572 -48.342 1.00 58.41 654 VAL A O 1
ATOM 4908 N N . THR A 1 655 ? 4.978 5.035 -47.779 1.00 54.69 655 THR A N 1
ATOM 4909 C CA . THR A 1 655 ? 5.597 5.947 -48.757 1.00 54.69 655 THR A CA 1
ATOM 4910 C C . THR A 1 655 ? 5.940 5.272 -50.086 1.00 54.69 655 THR A C 1
ATOM 4912 O O . THR A 1 655 ? 5.948 5.943 -51.114 1.00 54.69 655 THR A O 1
ATOM 4915 N N . TYR A 1 656 ? 6.167 3.957 -50.102 1.00 49.75 656 TYR A N 1
ATOM 4916 C CA . TYR A 1 656 ? 6.551 3.222 -51.306 1.00 49.75 656 TYR A CA 1
ATOM 4917 C C . TYR A 1 656 ? 5.771 1.909 -51.353 1.00 49.75 656 TYR A C 1
ATOM 4919 O O . TYR A 1 656 ? 6.100 0.961 -50.646 1.00 49.75 656 TYR A O 1
ATOM 4927 N N . GLY A 1 657 ? 4.694 1.853 -52.142 1.00 49.00 657 GLY A N 1
ATOM 4928 C CA . GLY A 1 657 ? 3.901 0.632 -52.294 1.00 49.00 657 GLY A CA 1
ATOM 4929 C C . GLY A 1 657 ? 4.794 -0.574 -52.603 1.00 49.00 657 GLY A C 1
ATOM 4930 O O . GLY A 1 657 ? 5.520 -0.536 -53.586 1.00 49.00 657 GLY A O 1
ATOM 4931 N N . ALA A 1 658 ? 4.752 -1.590 -51.732 1.00 45.28 658 ALA A N 1
ATOM 4932 C CA . ALA A 1 658 ? 5.384 -2.910 -51.855 1.00 45.28 658 ALA A CA 1
ATOM 4933 C C . ALA A 1 658 ? 6.675 -2.962 -52.704 1.00 45.28 658 ALA A C 1
ATOM 4935 O O . ALA A 1 658 ? 6.727 -3.661 -53.712 1.00 45.28 658 ALA A O 1
ATOM 4936 N N . ILE A 1 659 ? 7.722 -2.242 -52.298 1.00 48.62 659 ILE A N 1
ATOM 4937 C CA . ILE A 1 659 ? 9.080 -2.490 -52.800 1.00 48.62 659 ILE A CA 1
ATOM 4938 C C . ILE A 1 659 ? 9.834 -3.238 -51.700 1.00 48.62 659 ILE A C 1
ATOM 4940 O O . ILE A 1 659 ? 9.834 -2.800 -50.547 1.00 48.62 659 ILE A O 1
ATOM 4944 N N . GLU A 1 660 ? 10.415 -4.389 -52.049 1.00 43.72 660 GLU A N 1
ATOM 4945 C CA . GLU A 1 660 ? 11.244 -5.185 -51.141 1.00 43.72 660 GLU A CA 1
ATOM 4946 C C . GLU A 1 660 ? 12.339 -4.313 -50.504 1.00 43.72 660 GLU A C 1
ATOM 4948 O O . GLU A 1 660 ? 12.959 -3.497 -51.196 1.00 43.72 660 GLU A O 1
ATOM 4953 N N . PRO A 1 661 ? 12.579 -4.443 -49.185 1.00 44.59 661 PRO A N 1
ATOM 4954 C CA . PRO A 1 661 ? 13.648 -3.707 -48.530 1.00 44.59 661 PRO A CA 1
ATOM 4955 C C . PRO A 1 661 ? 14.998 -4.082 -49.166 1.00 44.59 661 PRO A C 1
ATOM 4957 O O . PRO A 1 661 ? 15.206 -5.252 -49.498 1.00 44.59 661 PRO A O 1
ATOM 4960 N N . PRO A 1 662 ? 15.925 -3.121 -49.341 1.00 40.69 662 PRO A N 1
ATOM 4961 C CA . PRO A 1 662 ? 17.241 -3.420 -49.887 1.00 40.69 662 PRO A CA 1
ATOM 4962 C C . PRO A 1 662 ? 17.968 -4.442 -48.996 1.00 40.69 662 PRO A C 1
ATOM 4964 O O . PRO A 1 662 ? 17.795 -4.408 -47.772 1.00 40.69 662 PRO A O 1
ATOM 4967 N N . PRO A 1 663 ? 18.766 -5.350 -49.587 1.00 43.31 663 PRO A N 1
ATOM 4968 C CA . PRO A 1 663 ? 19.517 -6.336 -48.823 1.00 43.31 663 PRO A CA 1
ATOM 4969 C C . PRO A 1 663 ? 20.511 -5.626 -47.892 1.00 43.31 663 PRO A C 1
ATOM 4971 O O . PRO A 1 663 ? 21.226 -4.719 -48.323 1.00 43.31 663 PRO A O 1
ATOM 4974 N N . LEU A 1 664 ? 20.476 -6.026 -46.615 1.00 42.91 664 LEU A N 1
ATOM 4975 C CA . LEU A 1 664 ? 21.316 -5.533 -45.515 1.00 42.91 664 LEU A CA 1
ATOM 4976 C C . LEU A 1 664 ? 22.781 -5.943 -45.659 1.00 42.91 664 LEU A C 1
ATOM 4978 O O . LEU A 1 664 ? 23.023 -7.122 -46.007 1.00 42.91 664 LEU A O 1
#

Secondary structure (DSSP, 8-state):
-HHHHHHTT-B-HHHHHHHHH-TTTHHHHHHHHHHHHTS-EEEHHHHHHHHHHHHHHH---GGGGHHHHHHHHHTTT-EEEHHHHHHHHS-GGGTTPPPHHHHHHHHHHHH-HHHHHHHHHHHHHHHT-GGGS------BTT----PPPPP--------PPPPPPPPPPPPPPPP---PPPPPPPPPP--PPPP------------PPPP----PPPPPPPP----------PPPPPPPP---SS-HHHHHHHHHHHHHHHHHHHHHH-S-HHHHHHHHHHHHHHHHHHH---TT-SS--HHHHHHHHHHHHTT-HHHHHHHHHHHHHHHHHH-S--STTHHHHTTSPPBPPSSHHHHHHHS-TTTS-SS-SSPPPHHHHT---SSPPP--HHHHHHHHHHSPTTPPP-TT---HHHHHGGGGSHHHHHHHHHHHHHHHTT-S-HHHHHHHT--EEEEEE-TTS-EEEEEE--HHHHHHHHHHHHHHHHHS----HHHHHHHTTTTT----SS---SSSHHHHHHHHHHHTT-S-HHHHHHHHH-TTTTTTHHHHHHHHHTPPPEEHHHHHHHHHHHHHHHT-PPPHHHHHHHHHS-TT-EE-HHHHHHHHB-TTS-B-HHHHHHHHHHHHHHHHHHHHHHHHHHHHHHHHHHHHSTTPPPPP-

Foldseek 3Di:
DQLLCVLLVWFDPVRVVCQLPQPQRVVCSVVLSLLLLLCFKDQLVVLVVQLVVLCVVPVDDCVLCPQSVVVCVVAVGHIDGSNRCLPSQQDVVNLSDRPPSSVLSSSCVRNPPVRSVVVVVSVVVVVVPVVRDDPDRRDTPDDDDDDDDDDDDDDDDDDDDDDDDDDDDDDDDDDDDDDDDDDDDDDDDDDDDDDDDDDDDDDDDDDDDDDDDDDDDDDDDDDDDDDDDDDPDDDDDDDDDDDDDCQVVVLLVLLLVQLLCLLCQCQVCPDPVSNVVSLCSNLQSLLLQVQDAAPDPHDDSVNNVVSSVCVVVVVSVVSVVVSVVRVVVNLPRPPDDCVCVVVCVVFFDFDRPDPVLVCLVPPCVVPPPDPPDDDDPCVVVDQDPDQQPQDLVLLVVLLVPPDPPPDAWPSNDDSVSLCSLVVDPSSSVSLSSSLSCVSNVVGNPVSVVVQPAFDWTWGADPVRGIDTDTHGHPSVVSSVSSSVVSCCVVPVPDDVVVVCQLACLLAQAQDLADPDPDPQSPLLNLLCLLVVSRDPNRVVRQCPDPLRVVCSVVLSPQLNPFWFDFLLVLLVQLSVLCSVVVHDFQPQLNVVSVVDDRRDTGGSVVLQVRQADSSSGGDPSSSLSSCCVRVNPVSSVVSVVSSVCNNCVVVCVPPPPDDDDPDD

Radius of gyration: 36.09 Å; chains: 1; bounding box: 79×116×110 Å